Protein AF-A0AAW0PHN6-F1 (afdb_monomer_lite)

Sequence (484 aa):
MDIPCVGKEKLIVPTDFVKSKVQEKLVPPSHFASTVPSAGAQRATGGKMPATATPINWAKPSLTSLPTADHNHSSYWLAISQTQQEILELKKANQKLMMQPAENLNTNKVRDLSARPVEQSEEWASQWRLEAENYKAETERLKGQVQTLKETTIAHREEIRDKDIILDRQAHELELVREELRKTKAELGFVREELSQTRVQKESLTSQFDHINKKSSEEIQKLNKDLQISRDEAKDLSLKADLCRLQAEEAIKEQTEKLSKQLEEWQKNQETEVEKLTALHQVLQLKGRLTEVSAEKDSLKDHLSQMRQAFETQSATLHSLRNYIGQLAPRMERRTDLMKQLRLNSVNEILALQEDKIIKKNSTDSFVKNGSESVHVLQLWREKVFKLCVQLRTKDIELRGEKHELLSQITAVEQQLKQEQHRTGVLQHSLEDKTAALDLEQFEKETLKQDLAQTQKKNPNSSCRLKKTKNTSTAYQNLHKGSV

Foldseek 3Di:
DDDDDDDDDPPDDDPPDDDDPDPDPDDDDPDDDDDDDDDDDDDDDDDDDDDDDDDDDDDDPPPPDDPPPCPPPVVVVVVVVVVVVVVVVVVVVVVVVVPDDPDDDDDDDPDDDDDDDDPVVVVVVVVVVVVVVVVVVVVVVVVVVVVVVVVVVVVVVVVVVVVVVVVVVVVVVVVVVVVVVVVVVVVVVVVVVVVVVVVVVVVVVVVVVVVVVVVVVVVVVVVVVVVVVVVVVVVVVVVVVVVVVVVVVVVVVVVVVVVVVVVVVVVVVVVVVVVVVVVVVVVVVVVVVVVVVVVVVVVVVVVVVVVVVVVVVVVVVVVVVVVVVVVVPDDDPDDDPPVVVVVVPVVVVVVVVVVVPVVPPDDDDDDDDPPVVVVVVVVVVVVVVVVVVVVVVVVVVVVVVVVVVVVVVVVVVVVVVVVVVVVVVVVVVVVVVVVVVVVVVVVVVVVVVVVVVVVVVVVVVVVVVVVVVVVVVVVVVVVVVPPD

Radius of gyration: 87.09 Å; chains: 1; bounding box: 165×93×268 Å

InterPro domains:
  IPR009800 Coiled-coil alpha-helical rod protein 1 [PF07111] (138-458)
  IPR009800 Coiled-coil alpha-helical rod protein 1 [PTHR46822] (339-473)

pLDDT: mean 76.4, std 23.15, range [29.62, 98.56]

Secondary structure (DSSP, 8-state):
-PPP--------------------------------------------------------------------HHHHHHHHHHHHHHHHHHHHHHHHHHTS-----------------SHHHHHHHHHHHHHHHHHHHHHHHHHHHHHHHHHHHHHHHHHHHHHHHHHHHHHHHHHHHHHHHHHHHHHHHHHHHHHHHHHHHHHHHHHHHHHHHHHHHHHHHHHHHHHHHHHHHHHHHHHHHHHHHHHHHHHHHHHHHHHHHHHHHHHHHHHHHHHHHHHHHHHHHHHHHHHHHHHHHHHHHHHHHHHHHHHHHHHHHHHHHHHHHHTSTTS--S--TTSSSSSSSSHHHHHHHHSSSSTTS---------HHHHHHHHHHHHHHHHHHHHHHHHHHHHHHHHHHHHHHHHHHHHHHHHHHHHHHHHHHHHHHHHHHHHHHHHHHHHHHHHHHHHHHHHTHHHHHHHHHHHHHHHHHHHHTTS--

Organism: NCBI:txid88201

Structure (mmCIF, N/CA/C/O backbone):
data_AF-A0AAW0PHN6-F1
#
_entry.id   AF-A0AAW0PHN6-F1
#
loop_
_atom_site.group_PDB
_atom_site.id
_atom_site.type_symbol
_atom_site.label_atom_id
_atom_site.label_alt_id
_atom_site.label_comp_id
_atom_site.label_asym_id
_atom_site.label_entity_id
_atom_site.label_seq_id
_atom_site.pdbx_PDB_ins_code
_atom_site.Cartn_x
_atom_site.Cartn_y
_atom_site.Cartn_z
_atom_site.occupancy
_atom_site.B_iso_or_equiv
_atom_site.auth_seq_id
_atom_site.auth_comp_id
_atom_site.auth_asym_id
_atom_site.auth_atom_id
_atom_site.pdbx_PDB_model_num
ATOM 1 N N . MET A 1 1 ? -43.378 1.064 9.150 1.00 43.50 1 MET A N 1
ATOM 2 C CA . MET A 1 1 ? -42.735 1.859 8.089 1.00 43.50 1 MET A CA 1
ATOM 3 C C . MET A 1 1 ? -41.557 1.060 7.595 1.00 43.50 1 MET A C 1
ATOM 5 O O . MET A 1 1 ? -40.735 0.636 8.399 1.00 43.50 1 MET A O 1
ATOM 9 N N . ASP A 1 2 ? -41.619 0.739 6.314 1.00 41.50 2 ASP A N 1
ATOM 10 C CA . ASP A 1 2 ? -41.001 -0.421 5.686 1.00 41.50 2 ASP A CA 1
ATOM 11 C C . ASP A 1 2 ? -39.501 -0.247 5.434 1.00 41.50 2 ASP A C 1
ATOM 13 O O . ASP A 1 2 ? -39.059 0.787 4.937 1.00 41.50 2 ASP A O 1
ATOM 17 N N . ILE A 1 3 ? -38.726 -1.290 5.740 1.00 53.47 3 ILE A N 1
ATOM 18 C CA . ILE A 1 3 ? -37.330 -1.430 5.315 1.00 53.47 3 ILE A CA 1
ATOM 19 C C . ILE A 1 3 ? -37.326 -2.413 4.135 1.00 53.47 3 ILE A C 1
ATOM 21 O O . ILE A 1 3 ? -37.768 -3.553 4.309 1.00 53.47 3 ILE A O 1
ATOM 25 N N . PRO A 1 4 ? -36.854 -2.024 2.938 1.00 59.53 4 PRO A N 1
ATOM 26 C CA . PRO A 1 4 ? -36.866 -2.912 1.789 1.00 59.53 4 PRO A CA 1
ATOM 27 C C . PRO A 1 4 ? -35.755 -3.964 1.903 1.00 59.53 4 PRO A C 1
ATOM 29 O O . PRO A 1 4 ? -34.574 -3.644 2.031 1.00 59.53 4 PRO A O 1
ATOM 32 N N . CYS A 1 5 ? -36.150 -5.237 1.822 1.00 50.62 5 CYS A N 1
ATOM 33 C CA . CYS A 1 5 ? -35.253 -6.370 1.610 1.00 50.62 5 CYS A CA 1
ATOM 34 C C . CYS A 1 5 ? -34.594 -6.261 0.229 1.00 50.62 5 CYS A C 1
ATOM 36 O O . CYS A 1 5 ? -35.244 -6.481 -0.792 1.00 50.62 5 CYS A O 1
ATOM 38 N N . VAL A 1 6 ? -33.296 -5.965 0.206 1.00 57.25 6 VAL A N 1
ATOM 39 C CA . VAL A 1 6 ? -32.461 -6.057 -0.996 1.00 57.25 6 VAL A CA 1
ATOM 40 C C . VAL A 1 6 ? -32.049 -7.515 -1.216 1.00 57.25 6 VAL A C 1
ATOM 42 O O . VAL A 1 6 ? -31.710 -8.242 -0.281 1.00 57.25 6 VAL A O 1
ATOM 45 N N . GLY A 1 7 ? -32.190 -7.943 -2.469 1.00 46.38 7 GLY A N 1
ATOM 46 C CA . GLY A 1 7 ? -32.249 -9.328 -2.909 1.00 46.38 7 GLY A CA 1
ATOM 47 C C . GLY A 1 7 ? -30.974 -10.149 -2.726 1.00 46.38 7 GLY A C 1
ATOM 48 O O . GLY A 1 7 ? -29.848 -9.669 -2.807 1.00 46.38 7 GLY A O 1
ATOM 49 N N . LYS A 1 8 ? -31.198 -11.448 -2.525 1.00 50.88 8 LYS A N 1
ATOM 50 C CA . LYS A 1 8 ? -30.185 -12.499 -2.592 1.00 50.88 8 LYS A CA 1
ATOM 51 C C . LYS A 1 8 ? -29.968 -12.869 -4.060 1.00 50.88 8 LYS A C 1
ATOM 53 O O . LYS A 1 8 ? -30.693 -13.708 -4.593 1.00 50.88 8 LYS A O 1
ATOM 58 N N . GLU A 1 9 ? -28.979 -12.264 -4.706 1.00 54.41 9 GLU A N 1
ATOM 59 C CA . GLU A 1 9 ? -28.458 -12.779 -5.971 1.00 54.41 9 GLU A CA 1
ATOM 60 C C . GLU A 1 9 ? -27.674 -14.068 -5.695 1.00 54.41 9 GLU A C 1
ATOM 62 O O . GLU A 1 9 ? -26.642 -14.081 -5.023 1.00 54.41 9 GLU A O 1
ATOM 67 N N . LYS A 1 10 ? -28.208 -15.192 -6.181 1.00 57.19 10 LYS A N 1
ATOM 68 C CA . LYS A 1 10 ? -27.488 -16.464 -6.246 1.00 57.19 10 LYS A CA 1
ATOM 69 C C . LYS A 1 10 ? -26.441 -16.356 -7.354 1.00 57.19 10 LYS A C 1
ATOM 71 O O . LYS A 1 10 ? -26.776 -16.471 -8.528 1.00 57.19 10 LYS A O 1
ATOM 76 N N . LEU A 1 11 ? -25.181 -16.180 -6.970 1.00 54.03 11 LEU A N 1
ATOM 77 C CA . LEU A 1 11 ? -24.034 -16.424 -7.842 1.00 54.03 11 LEU A CA 1
ATOM 78 C C . LEU A 1 11 ? -24.001 -17.913 -8.215 1.00 54.03 11 LEU A C 1
ATOM 80 O O . LEU A 1 11 ? -23.665 -18.772 -7.400 1.00 54.03 11 LEU A O 1
ATOM 84 N N . ILE A 1 12 ? -24.393 -18.214 -9.452 1.00 55.56 12 ILE A N 1
ATOM 85 C CA . ILE A 1 12 ? -24.173 -19.512 -10.087 1.00 55.56 12 ILE A CA 1
ATOM 86 C C . ILE A 1 12 ? -22.711 -19.527 -10.536 1.00 55.56 12 ILE A C 1
ATOM 88 O O . ILE A 1 12 ? -22.329 -18.796 -11.446 1.00 55.56 12 ILE A O 1
ATOM 92 N N . VAL A 1 13 ? -21.888 -20.334 -9.870 1.00 59.34 13 VAL A N 1
ATOM 93 C CA . VAL A 1 13 ? -20.502 -20.591 -10.277 1.00 59.34 13 VAL A CA 1
ATOM 94 C C . VAL A 1 13 ? -20.520 -21.624 -11.416 1.00 59.34 13 VAL A C 1
ATOM 96 O O . VAL A 1 13 ? -21.072 -22.710 -11.214 1.00 59.34 13 VAL A O 1
ATOM 99 N N . PRO A 1 14 ? -19.939 -21.341 -12.598 1.00 49.78 14 PRO A N 1
ATOM 100 C CA . PRO A 1 14 ? -19.821 -22.325 -13.673 1.00 49.78 14 PRO A CA 1
ATOM 101 C C . PRO A 1 14 ? -18.969 -23.518 -13.229 1.00 49.78 14 PRO A C 1
ATOM 103 O O . PRO A 1 14 ? -17.857 -23.353 -12.730 1.00 49.78 14 PRO A O 1
ATOM 106 N N . THR A 1 15 ? -19.493 -24.731 -13.399 1.00 51.34 15 THR A N 1
ATOM 107 C CA . THR A 1 15 ? -18.877 -25.988 -12.933 1.00 51.34 15 THR A CA 1
ATOM 108 C C . THR A 1 15 ? -17.927 -26.616 -13.972 1.00 51.34 15 THR A C 1
ATOM 110 O O . THR A 1 15 ? -17.605 -27.799 -13.887 1.00 51.34 15 THR A O 1
ATOM 113 N N . ASP A 1 16 ? -17.415 -25.839 -14.930 1.00 49.44 16 ASP A N 1
ATOM 114 C CA . ASP A 1 16 ? -16.724 -26.359 -16.125 1.00 49.44 16 ASP A CA 1
ATOM 115 C C . ASP A 1 16 ? -15.198 -26.513 -15.995 1.00 49.44 16 ASP A C 1
ATOM 117 O O . ASP A 1 16 ? -14.463 -26.404 -16.972 1.00 49.44 16 ASP A O 1
ATOM 121 N N . PHE A 1 17 ? -14.690 -26.843 -14.806 1.00 47.62 17 PHE A N 1
ATOM 122 C CA . PHE A 1 17 ? -13.287 -27.256 -14.651 1.00 47.62 17 PHE A CA 1
ATOM 123 C C . PHE A 1 17 ? -13.170 -28.537 -13.833 1.00 47.62 17 PHE A C 1
ATOM 125 O O . PHE A 1 17 ? -12.604 -28.577 -12.741 1.00 47.62 17 PHE A O 1
ATOM 132 N N . VAL A 1 18 ? -13.693 -29.627 -14.393 1.00 47.81 18 VAL A N 1
ATOM 133 C CA . VAL A 1 18 ? -13.414 -30.979 -13.910 1.00 47.81 18 VAL A CA 1
ATOM 134 C C . VAL A 1 18 ? -12.693 -31.773 -15.001 1.00 47.81 18 VAL A C 1
ATOM 136 O O . VAL A 1 18 ? -13.302 -32.298 -15.921 1.00 47.81 18 VAL A O 1
ATOM 139 N N . LYS A 1 19 ? -11.379 -31.922 -14.791 1.00 54.12 19 LYS A N 1
ATOM 140 C CA . LYS A 1 19 ? -10.536 -33.076 -15.160 1.00 54.12 19 LYS A CA 1
ATOM 141 C C . LYS A 1 19 ? -10.363 -33.394 -16.655 1.00 54.12 19 LYS A C 1
ATOM 143 O O . LYS A 1 19 ? -11.043 -34.258 -17.196 1.00 54.12 19 LYS A O 1
ATOM 148 N N . SER A 1 20 ? -9.249 -32.932 -17.221 1.00 41.16 20 SER A N 1
ATOM 149 C CA . SER A 1 20 ? -8.486 -33.712 -18.204 1.00 41.16 20 SER A CA 1
ATOM 150 C C . SER A 1 20 ? -7.159 -34.166 -17.581 1.00 41.16 20 SER A C 1
ATOM 152 O O . SER A 1 20 ? -6.149 -33.470 -17.567 1.00 41.16 20 SER A O 1
ATOM 154 N N . LYS A 1 21 ? -7.166 -35.384 -17.024 1.00 52.84 21 LYS A N 1
ATOM 155 C CA . LYS A 1 21 ? -5.941 -36.170 -16.838 1.00 52.84 21 LYS A CA 1
ATOM 156 C C . LYS A 1 21 ? -5.517 -36.646 -18.227 1.00 52.84 21 LYS A C 1
ATOM 158 O O . LYS A 1 21 ? -6.022 -37.659 -18.698 1.00 52.84 21 LYS A O 1
ATOM 163 N N . VAL A 1 22 ? -4.599 -35.930 -18.863 1.00 50.22 22 VAL A N 1
ATOM 164 C CA . VAL A 1 22 ? -3.838 -36.461 -19.996 1.00 50.22 22 VAL A CA 1
ATOM 165 C C . VAL A 1 22 ? -2.397 -36.604 -19.526 1.00 50.22 22 VAL A C 1
ATOM 167 O O . VAL A 1 22 ? -1.657 -35.634 -19.397 1.00 50.22 22 VAL A O 1
ATOM 170 N N . GLN A 1 23 ? -2.027 -37.841 -19.193 1.00 53.69 23 GLN A N 1
ATOM 171 C CA . GLN A 1 23 ? -0.633 -38.262 -19.199 1.00 53.69 23 GLN A CA 1
ATOM 172 C C . GLN A 1 23 ? -0.195 -38.295 -20.661 1.00 53.69 23 GLN A C 1
ATOM 174 O O . GLN A 1 23 ? -0.437 -39.285 -21.347 1.00 53.69 23 GLN A O 1
ATOM 179 N N . GLU A 1 24 ? 0.446 -37.229 -21.134 1.00 43.53 24 GLU A N 1
ATOM 180 C CA . GLU A 1 24 ? 1.210 -37.283 -22.374 1.00 43.53 24 GLU A CA 1
ATOM 181 C C . GLU A 1 24 ? 2.695 -37.150 -22.068 1.00 43.53 24 GLU A C 1
ATOM 183 O O . GLU A 1 24 ? 3.204 -36.177 -21.514 1.00 43.53 24 GLU A O 1
ATOM 188 N N . LYS A 1 25 ? 3.367 -38.245 -22.386 1.00 56.03 25 LYS A N 1
ATOM 189 C CA . LYS A 1 25 ? 4.780 -38.518 -22.230 1.00 56.03 25 LYS A CA 1
ATOM 190 C C . LYS A 1 25 ? 5.525 -37.718 -23.301 1.00 56.03 25 LYS A C 1
ATOM 192 O O . LYS A 1 25 ? 5.892 -38.263 -24.336 1.00 56.03 25 LYS A O 1
ATOM 197 N N . LEU A 1 26 ? 5.702 -36.420 -23.075 1.00 49.19 26 LEU A N 1
ATOM 198 C CA . LEU A 1 26 ? 6.482 -35.570 -23.969 1.00 49.19 26 LEU A CA 1
ATOM 199 C C . LEU A 1 26 ? 7.968 -35.700 -23.634 1.00 49.19 26 LEU A C 1
ATOM 201 O O . LEU A 1 26 ? 8.474 -35.196 -22.634 1.00 49.19 26 LEU A O 1
ATOM 205 N N . VAL A 1 27 ? 8.644 -36.451 -24.496 1.00 60.62 27 VAL A N 1
ATOM 206 C CA . VAL A 1 27 ? 10.098 -36.528 -24.609 1.00 60.62 27 VAL A CA 1
ATOM 207 C C . VAL A 1 27 ? 10.624 -35.143 -25.018 1.00 60.62 27 VAL A C 1
ATOM 209 O O . VAL A 1 27 ? 10.076 -34.555 -25.953 1.00 60.62 27 VAL A O 1
ATOM 212 N N . PRO A 1 28 ? 11.674 -34.601 -24.378 1.00 63.16 28 PRO A N 1
ATOM 213 C CA . PRO A 1 28 ? 12.269 -33.346 -24.822 1.00 63.16 28 PRO A CA 1
ATOM 214 C C . PRO A 1 28 ? 13.053 -33.553 -26.135 1.00 63.16 28 PRO A C 1
ATOM 216 O O . PRO A 1 28 ? 13.765 -34.556 -26.261 1.00 63.16 28 PRO A O 1
ATOM 219 N N . PRO A 1 29 ? 12.998 -32.616 -27.102 1.00 53.94 29 PRO A N 1
ATOM 220 C CA . PRO A 1 29 ? 13.864 -32.643 -28.275 1.00 53.94 29 PRO A CA 1
ATOM 221 C C . PRO A 1 29 ? 15.329 -32.416 -27.879 1.00 53.94 29 PRO A C 1
ATOM 223 O O . PRO A 1 29 ? 15.824 -31.299 -27.753 1.00 53.94 29 PRO A O 1
ATOM 226 N N . SER A 1 30 ? 16.037 -33.524 -27.693 1.00 56.91 30 SER A N 1
ATOM 227 C CA . SER A 1 30 ? 17.489 -33.614 -27.786 1.00 56.91 30 SER A CA 1
ATOM 228 C C . SER A 1 30 ? 17.888 -33.325 -29.233 1.00 56.91 30 SER A C 1
ATOM 230 O O . SER A 1 30 ? 17.781 -34.237 -30.035 1.00 56.91 30 SER A O 1
ATOM 232 N N . HIS A 1 31 ? 18.346 -32.113 -29.563 1.00 56.34 31 HIS A N 1
ATOM 233 C CA . HIS A 1 31 ? 19.285 -31.838 -30.667 1.00 56.34 31 HIS A CA 1
ATOM 234 C C . HIS A 1 31 ? 19.823 -30.403 -30.556 1.00 56.34 31 HIS A C 1
ATOM 236 O O . HIS A 1 31 ? 19.299 -29.513 -31.202 1.00 56.34 31 HIS A O 1
ATOM 242 N N . PHE A 1 32 ? 20.867 -30.180 -29.752 1.00 47.81 32 PHE A N 1
ATOM 243 C CA . PHE A 1 32 ? 21.929 -29.187 -30.007 1.00 47.81 32 PHE A CA 1
ATOM 244 C C . PHE A 1 32 ? 23.132 -29.523 -29.110 1.00 47.81 32 PHE A C 1
ATOM 246 O O . PHE A 1 32 ? 23.508 -28.796 -28.196 1.00 47.81 32 PHE A O 1
ATOM 253 N N . ALA A 1 33 ? 23.737 -30.685 -29.363 1.00 38.47 33 ALA A N 1
ATOM 254 C CA . ALA A 1 33 ? 25.095 -30.957 -28.921 1.00 38.47 33 ALA A CA 1
ATOM 255 C C . ALA A 1 33 ? 26.049 -30.359 -29.964 1.00 38.47 33 ALA A C 1
ATOM 257 O O . ALA A 1 33 ? 26.234 -30.935 -31.033 1.00 38.47 33 ALA A O 1
ATOM 258 N N . SER A 1 34 ? 26.641 -29.200 -29.665 1.00 37.44 34 SER A N 1
ATOM 259 C CA . SER A 1 34 ? 27.870 -28.760 -30.328 1.00 37.44 34 SER A CA 1
ATOM 260 C C . SER A 1 34 ? 29.041 -29.035 -29.393 1.00 37.44 34 SER A C 1
ATOM 262 O O . SER A 1 34 ? 29.392 -28.234 -28.533 1.00 37.44 34 SER A O 1
ATOM 264 N N . THR A 1 35 ? 29.637 -30.205 -29.593 1.00 43.41 35 THR A N 1
ATOM 265 C CA . THR A 1 35 ? 31.077 -30.468 -29.474 1.00 43.41 35 THR A CA 1
ATOM 266 C C . THR A 1 35 ? 31.918 -29.259 -29.886 1.00 43.41 35 THR A C 1
ATOM 268 O O . THR A 1 35 ? 31.698 -28.774 -30.989 1.00 43.41 35 THR A O 1
ATOM 271 N N . VAL A 1 36 ? 32.855 -28.793 -29.042 1.00 39.31 36 VAL A N 1
ATOM 272 C CA . VAL A 1 36 ? 34.338 -28.837 -29.206 1.00 39.31 36 VAL A CA 1
ATOM 273 C C . VAL A 1 36 ? 34.998 -28.504 -27.832 1.00 39.31 36 VAL A C 1
ATOM 275 O O . VAL A 1 36 ? 34.275 -28.126 -26.911 1.00 39.31 36 VAL A O 1
ATOM 278 N N . PRO A 1 37 ? 36.305 -28.740 -27.582 1.00 49.22 37 PRO A N 1
ATOM 279 C CA . PRO A 1 37 ? 36.749 -29.632 -26.523 1.00 49.22 37 PRO A CA 1
ATOM 280 C C . PRO A 1 37 ? 37.358 -28.916 -25.309 1.00 49.22 37 PRO A C 1
ATOM 282 O O . PRO A 1 37 ? 37.956 -27.845 -25.389 1.00 49.22 37 PRO A O 1
ATOM 285 N N . SER A 1 38 ? 37.270 -29.612 -24.181 1.00 50.56 38 SER A N 1
ATOM 286 C CA . SER A 1 38 ? 38.080 -29.378 -22.993 1.00 50.56 38 SER A CA 1
ATOM 287 C C . SER A 1 38 ? 39.508 -29.887 -23.221 1.00 50.56 38 SER A C 1
ATOM 289 O O . SER A 1 38 ? 39.706 -31.056 -23.546 1.00 50.56 38 SER A O 1
ATOM 291 N N . ALA A 1 39 ? 40.493 -29.014 -23.013 1.00 38.56 39 ALA A N 1
ATOM 292 C CA . ALA A 1 39 ? 41.879 -29.359 -22.705 1.00 38.56 39 ALA A CA 1
ATOM 293 C C . ALA A 1 39 ? 42.356 -28.358 -21.637 1.00 38.56 39 ALA A C 1
ATOM 295 O O . ALA A 1 39 ? 42.372 -27.156 -21.878 1.00 38.56 39 ALA A O 1
ATOM 296 N N . GLY A 1 40 ? 42.499 -28.810 -20.388 1.00 34.16 40 GLY A N 1
ATOM 297 C CA . GLY A 1 40 ? 43.805 -28.943 -19.725 1.00 34.16 40 GLY A CA 1
ATOM 298 C C . GLY A 1 40 ? 44.318 -27.602 -19.174 1.00 34.16 40 GLY A C 1
ATOM 299 O O . GLY A 1 40 ? 44.824 -26.789 -19.926 1.00 34.16 40 GLY A O 1
ATOM 300 N N . ALA A 1 41 ? 44.039 -27.248 -17.917 1.00 39.84 41 ALA A N 1
ATOM 301 C CA . ALA A 1 41 ? 44.806 -27.599 -16.710 1.00 39.84 41 ALA A CA 1
ATOM 302 C C . ALA A 1 41 ? 45.988 -26.650 -16.391 1.00 39.84 41 ALA A C 1
ATOM 304 O O . ALA A 1 41 ? 46.756 -26.279 -17.267 1.00 39.84 41 ALA A O 1
ATOM 305 N N . GLN A 1 42 ? 46.156 -26.411 -15.077 1.00 36.53 42 GLN A N 1
ATOM 306 C CA . GLN A 1 42 ? 47.286 -25.796 -14.339 1.00 36.53 42 GLN A CA 1
ATOM 307 C C . GLN A 1 42 ? 47.233 -24.258 -14.201 1.00 36.53 42 GLN A C 1
ATOM 309 O O . GLN A 1 42 ? 47.203 -23.534 -15.182 1.00 36.53 42 GLN A O 1
ATOM 314 N N . ARG A 1 43 ? 46.966 -23.683 -13.016 1.00 38.44 43 ARG A N 1
ATOM 315 C CA . ARG A 1 43 ? 47.691 -23.648 -11.719 1.00 38.44 43 ARG A CA 1
ATOM 316 C C . ARG A 1 43 ? 48.965 -22.786 -11.777 1.00 38.44 43 ARG A C 1
ATOM 318 O O . ARG A 1 43 ? 49.847 -23.048 -12.576 1.00 38.44 43 ARG A O 1
ATOM 325 N N . ALA A 1 44 ? 49.057 -21.902 -10.777 1.00 34.34 44 ALA A N 1
ATOM 326 C CA . ALA A 1 44 ? 50.274 -21.394 -10.133 1.00 34.34 44 ALA A CA 1
ATOM 327 C C . ALA A 1 44 ? 50.826 -20.021 -10.594 1.00 34.34 44 ALA A C 1
ATOM 329 O O . ALA A 1 44 ? 51.309 -19.840 -11.701 1.00 34.34 44 ALA A O 1
ATOM 330 N N . THR A 1 45 ? 50.750 -19.075 -9.647 1.00 35.41 45 THR A N 1
ATOM 331 C CA . THR A 1 45 ? 51.846 -18.231 -9.126 1.00 35.41 45 THR A CA 1
ATOM 332 C C . THR A 1 45 ? 52.862 -17.601 -10.082 1.00 35.41 45 THR A C 1
ATOM 334 O O . THR A 1 45 ? 53.658 -18.295 -10.693 1.00 35.41 45 THR A O 1
ATOM 337 N N . GLY A 1 46 ? 52.957 -16.269 -9.978 1.00 35.03 46 GLY A N 1
ATOM 338 C CA . GLY A 1 46 ? 54.196 -15.544 -9.658 1.00 35.03 46 GLY A CA 1
ATOM 339 C C . GLY A 1 46 ? 55.387 -15.703 -10.604 1.00 35.03 46 GLY A C 1
ATOM 340 O O . GLY A 1 46 ? 56.048 -16.731 -10.616 1.00 35.03 46 GLY A O 1
ATOM 341 N N . GLY A 1 47 ? 55.773 -14.622 -11.283 1.00 29.62 47 GLY A N 1
ATOM 342 C CA . GLY A 1 47 ? 57.015 -14.631 -12.054 1.00 29.62 47 GLY A CA 1
ATOM 343 C C . GLY A 1 47 ? 57.355 -13.302 -12.704 1.00 29.62 47 GLY A C 1
ATOM 344 O O . GLY A 1 47 ? 56.823 -12.950 -13.744 1.00 29.62 47 GLY A O 1
ATOM 345 N N . LYS A 1 48 ? 58.261 -12.583 -12.049 1.00 32.75 48 LYS A N 1
ATOM 346 C CA . LYS A 1 48 ? 58.994 -11.389 -12.483 1.00 32.75 48 LYS A CA 1
ATOM 347 C C . LYS A 1 48 ? 59.758 -11.572 -13.815 1.00 32.75 48 LYS A C 1
ATOM 349 O O . LYS A 1 48 ? 60.472 -12.557 -13.943 1.00 32.75 48 LYS A O 1
ATOM 354 N N . MET A 1 49 ? 59.799 -10.470 -14.587 1.00 40.19 49 MET A N 1
ATOM 355 C CA . MET A 1 49 ? 60.947 -9.904 -15.349 1.00 40.19 49 MET A CA 1
ATOM 356 C C . MET A 1 49 ? 61.417 -10.630 -16.642 1.00 40.19 49 MET A C 1
ATOM 358 O O . MET A 1 49 ? 61.155 -11.818 -16.772 1.00 40.19 49 MET A O 1
ATOM 362 N N . PRO A 1 50 ? 62.130 -9.962 -17.593 1.00 45.25 50 PRO A N 1
ATOM 363 C CA . PRO A 1 50 ? 62.824 -8.678 -17.460 1.00 45.25 50 PRO A CA 1
ATOM 364 C C . PRO A 1 50 ? 62.557 -7.607 -18.530 1.00 45.25 50 PRO A C 1
ATOM 366 O O . PRO A 1 50 ? 62.115 -7.838 -19.651 1.00 45.25 50 PRO A O 1
ATOM 369 N N . ALA A 1 51 ? 62.918 -6.399 -18.110 1.00 44.78 51 ALA A N 1
ATOM 370 C CA . ALA A 1 51 ? 63.163 -5.221 -18.911 1.00 44.78 51 ALA A CA 1
ATOM 371 C C . ALA A 1 51 ? 64.210 -5.453 -20.010 1.00 44.78 51 ALA A C 1
ATOM 373 O O . ALA A 1 51 ? 65.274 -6.015 -19.755 1.00 44.78 51 ALA A O 1
ATOM 374 N N . THR A 1 52 ? 63.954 -4.898 -21.194 1.00 38.44 52 THR A N 1
ATOM 375 C CA . THR A 1 52 ? 64.948 -4.149 -21.981 1.00 38.44 52 THR A CA 1
ATOM 376 C C . THR A 1 52 ? 64.228 -3.381 -23.088 1.00 38.44 52 THR A C 1
ATOM 378 O O . THR A 1 52 ? 63.942 -3.917 -24.150 1.00 38.44 52 THR A O 1
ATOM 381 N N . ALA A 1 53 ? 63.917 -2.110 -22.833 1.00 33.62 53 ALA A N 1
ATOM 382 C CA . ALA A 1 53 ? 63.829 -1.095 -23.876 1.00 33.62 53 ALA A CA 1
ATOM 383 C C . ALA A 1 53 ? 64.038 0.286 -23.239 1.00 33.62 53 ALA A C 1
ATOM 385 O O . ALA A 1 53 ? 63.353 0.692 -22.305 1.00 33.62 53 ALA A O 1
ATOM 386 N N . THR A 1 54 ? 65.076 0.925 -23.741 1.00 40.84 54 THR A N 1
ATOM 387 C CA . THR A 1 54 ? 65.745 2.177 -23.402 1.00 40.84 54 THR A CA 1
ATOM 388 C C . THR A 1 54 ? 64.803 3.374 -23.181 1.00 40.84 54 THR A C 1
ATOM 390 O O . THR A 1 54 ? 63.808 3.505 -23.895 1.00 40.84 54 THR A O 1
ATOM 393 N N . PRO A 1 55 ? 65.129 4.307 -22.265 1.00 44.00 55 PRO A N 1
ATOM 394 C CA . PRO A 1 55 ? 64.414 5.569 -22.137 1.00 44.00 55 PRO A CA 1
ATOM 395 C C . PRO A 1 55 ? 64.864 6.505 -23.262 1.00 44.00 55 PRO A C 1
ATOM 397 O O . PRO A 1 55 ? 66.005 6.964 -23.272 1.00 44.00 55 PRO A O 1
ATOM 400 N N . ILE A 1 56 ? 63.986 6.793 -24.222 1.00 35.69 56 ILE A N 1
ATOM 401 C CA . ILE A 1 56 ? 64.244 7.856 -25.197 1.00 35.69 56 ILE A CA 1
ATOM 402 C C . ILE A 1 56 ? 63.446 9.085 -24.788 1.00 35.69 56 ILE A C 1
ATOM 404 O O . ILE A 1 56 ? 62.220 9.134 -24.838 1.00 35.69 56 ILE A O 1
ATOM 408 N N . ASN A 1 57 ? 64.246 10.035 -24.316 1.00 33.22 57 ASN A N 1
ATOM 409 C CA . ASN A 1 57 ? 63.979 11.422 -24.013 1.00 33.22 57 ASN A CA 1
ATOM 410 C C . ASN A 1 57 ? 62.815 12.054 -24.774 1.00 33.22 57 ASN A C 1
ATOM 412 O O . ASN A 1 57 ? 62.696 11.970 -25.995 1.00 33.22 57 ASN A O 1
ATOM 416 N N . TRP A 1 58 ? 62.076 12.846 -24.006 1.00 45.16 58 TRP A N 1
ATOM 417 C CA . TRP A 1 58 ? 61.294 13.979 -24.460 1.00 45.16 58 TRP A CA 1
ATOM 418 C C . TRP A 1 58 ? 62.208 14.977 -25.182 1.00 45.16 58 TRP A C 1
ATOM 420 O O . TRP A 1 58 ? 62.704 15.937 -24.596 1.00 45.16 58 TRP A O 1
ATOM 430 N N . ALA A 1 59 ? 62.441 14.746 -26.468 1.00 34.62 59 ALA A N 1
ATOM 431 C CA . ALA A 1 59 ? 62.902 15.762 -27.393 1.00 34.62 59 ALA A CA 1
ATOM 432 C C . ALA A 1 59 ? 61.736 16.097 -28.324 1.00 34.62 59 ALA A C 1
ATOM 434 O O . ALA A 1 59 ? 61.150 15.229 -28.967 1.00 34.62 59 ALA A O 1
ATOM 435 N N . LYS A 1 60 ? 61.387 17.383 -28.324 1.00 41.06 60 LYS A N 1
ATOM 436 C CA . LYS A 1 60 ? 60.438 18.050 -29.216 1.00 41.06 60 LYS A CA 1
ATOM 437 C C . LYS A 1 60 ? 60.493 17.450 -30.632 1.00 41.06 60 LYS A C 1
ATOM 439 O O . LYS A 1 60 ? 61.586 17.414 -31.200 1.00 41.06 60 LYS A O 1
ATOM 444 N N . PRO A 1 61 ? 59.360 17.083 -31.255 1.00 40.25 61 PRO A N 1
ATOM 445 C CA . PRO A 1 61 ? 59.309 17.014 -32.701 1.00 40.25 61 PRO A CA 1
ATOM 446 C C . PRO A 1 61 ? 59.482 18.444 -33.202 1.00 40.25 61 PRO A C 1
ATOM 448 O O . PRO A 1 61 ? 58.612 19.302 -33.039 1.00 40.25 61 PRO A O 1
ATOM 451 N N . SER A 1 62 ? 60.665 18.703 -33.740 1.00 35.53 62 SER A N 1
ATOM 452 C CA . SER A 1 62 ? 60.942 19.808 -34.635 1.00 35.53 62 SER A CA 1
ATOM 453 C C . SER A 1 62 ? 59.788 19.968 -35.622 1.00 35.53 62 SER A C 1
ATOM 455 O O . SER A 1 62 ? 59.319 18.985 -36.200 1.00 35.53 62 SER A O 1
ATOM 457 N N . LEU A 1 63 ? 59.355 21.217 -35.803 1.00 45.91 63 LEU A N 1
ATOM 458 C CA . LEU A 1 63 ? 58.571 21.687 -36.939 1.00 45.91 63 LEU A CA 1
ATOM 459 C C . LEU A 1 63 ? 59.046 20.984 -38.216 1.00 45.91 63 LEU A C 1
ATOM 461 O O . LEU A 1 63 ? 60.059 21.362 -38.794 1.00 45.91 63 LEU A O 1
ATOM 465 N N . THR A 1 64 ? 58.324 19.951 -38.643 1.00 35.66 64 THR A N 1
ATOM 466 C CA . THR A 1 64 ? 58.430 19.456 -40.011 1.00 35.66 64 THR A CA 1
ATOM 467 C C . THR A 1 64 ? 57.256 20.084 -40.724 1.00 35.66 64 THR A C 1
ATOM 469 O O . THR A 1 64 ? 56.113 19.643 -40.624 1.00 35.66 64 THR A O 1
ATOM 472 N N . SER A 1 65 ? 57.577 21.244 -41.282 1.00 39.16 65 SER A N 1
ATOM 473 C CA . SER A 1 65 ? 56.844 21.983 -42.291 1.00 39.16 65 SER A CA 1
ATOM 474 C C . SER A 1 65 ? 55.874 21.112 -43.086 1.00 39.16 65 SER A C 1
ATOM 476 O O . SER A 1 65 ? 56.274 20.122 -43.705 1.00 39.16 65 SER A O 1
ATOM 478 N N . LEU A 1 66 ? 54.617 21.560 -43.127 1.00 38.59 66 LEU A N 1
ATOM 479 C CA . LEU A 1 66 ? 53.760 21.395 -44.296 1.00 38.59 66 LEU A CA 1
ATOM 480 C C . LEU A 1 66 ? 54.621 21.498 -45.571 1.00 38.59 66 LEU A C 1
ATOM 482 O O . LEU A 1 66 ? 55.404 22.447 -45.675 1.00 38.59 66 LEU A O 1
ATOM 486 N N . PRO A 1 67 ? 54.434 20.641 -46.586 1.00 43.12 67 PRO A N 1
ATOM 487 C CA . PRO A 1 67 ? 54.685 21.079 -47.942 1.00 43.12 67 PRO A CA 1
ATOM 488 C C . PRO A 1 67 ? 53.572 22.076 -48.266 1.00 43.12 67 PRO A C 1
ATOM 490 O O . PRO A 1 67 ? 52.532 21.736 -48.827 1.00 43.12 67 PRO A O 1
ATOM 493 N N . THR A 1 68 ? 53.759 23.318 -47.822 1.00 41.88 68 THR A N 1
ATOM 494 C CA . THR A 1 68 ? 53.078 24.458 -48.410 1.00 41.88 68 THR A CA 1
ATOM 495 C C . THR A 1 68 ? 53.405 24.382 -49.889 1.00 41.88 68 THR A C 1
ATOM 497 O O . THR A 1 68 ? 54.575 24.351 -50.278 1.00 41.88 68 THR A O 1
ATOM 500 N N . ALA A 1 69 ? 52.368 24.274 -50.707 1.00 45.16 69 ALA A N 1
ATOM 501 C CA . ALA A 1 69 ? 52.445 24.318 -52.154 1.00 45.16 69 ALA A CA 1
ATOM 502 C C . ALA A 1 69 ? 52.806 25.736 -52.640 1.00 45.16 69 ALA A C 1
ATOM 504 O O . ALA A 1 69 ? 52.165 26.271 -53.531 1.00 45.16 69 ALA A O 1
ATOM 505 N N . ASP A 1 70 ? 53.863 26.318 -52.077 1.00 41.81 70 ASP A N 1
ATOM 506 C CA . ASP A 1 70 ? 54.577 27.460 -52.627 1.00 41.81 70 ASP A CA 1
ATOM 507 C C . ASP A 1 70 ? 55.747 26.899 -53.438 1.00 41.81 70 ASP A C 1
ATOM 509 O O . ASP A 1 70 ? 56.926 27.060 -53.119 1.00 41.81 70 ASP A O 1
ATOM 513 N N . HIS A 1 71 ? 55.416 26.170 -54.506 1.00 50.53 71 HIS A N 1
ATOM 514 C CA . HIS A 1 71 ? 56.369 25.979 -55.589 1.00 50.53 71 HIS A CA 1
ATOM 515 C C . HIS A 1 71 ? 56.592 27.344 -56.230 1.00 50.53 71 HIS A C 1
ATOM 517 O O . HIS A 1 71 ? 55.805 27.799 -57.054 1.00 50.53 71 HIS A O 1
ATOM 523 N N . ASN A 1 72 ? 57.657 27.995 -55.762 1.00 58.41 72 ASN A N 1
ATOM 524 C CA . ASN A 1 72 ? 58.335 29.159 -56.312 1.00 58.41 72 ASN A CA 1
ATOM 525 C C . ASN A 1 72 ? 57.911 29.488 -57.752 1.00 58.41 72 ASN A C 1
ATOM 527 O O . ASN A 1 72 ? 58.562 29.090 -58.721 1.00 58.41 72 ASN A O 1
ATOM 531 N N . HIS A 1 73 ? 56.890 30.339 -57.881 1.00 55.53 73 HIS A N 1
ATOM 532 C CA . HIS A 1 73 ? 56.582 31.046 -59.125 1.00 55.53 73 HIS A CA 1
ATOM 533 C C . HIS A 1 73 ? 57.836 31.775 -59.657 1.00 55.53 73 HIS A C 1
ATOM 535 O O . HIS A 1 73 ? 58.007 31.932 -60.863 1.00 55.53 73 HIS A O 1
ATOM 541 N N . SER A 1 74 ? 58.760 32.135 -58.754 1.00 58.78 74 SER A N 1
ATOM 542 C CA . SER A 1 74 ? 60.077 32.714 -59.042 1.00 58.78 74 SER A CA 1
ATOM 543 C C . SER A 1 74 ? 61.006 31.791 -59.855 1.00 58.78 74 SER A C 1
ATOM 545 O O . SER A 1 74 ? 61.731 32.269 -60.722 1.00 58.78 74 SER A O 1
ATOM 547 N N . SER A 1 75 ? 60.947 30.464 -59.668 1.00 57.75 75 SER A N 1
ATOM 548 C CA . SER A 1 75 ? 61.804 29.517 -60.408 1.00 57.75 75 SER A CA 1
ATOM 549 C C . SER A 1 75 ? 61.319 29.284 -61.842 1.00 57.75 75 SER A C 1
ATOM 551 O O . SER A 1 75 ? 62.133 29.055 -62.733 1.00 57.75 75 SER A O 1
ATOM 553 N N . TYR A 1 76 ? 60.005 29.370 -62.078 1.00 71.00 76 TYR A N 1
ATOM 554 C CA . TYR A 1 76 ? 59.425 29.224 -63.416 1.00 71.00 76 TYR A CA 1
ATOM 555 C C . TYR A 1 76 ? 59.703 30.464 -64.279 1.00 71.00 76 TYR A C 1
ATOM 557 O O . TYR A 1 76 ? 60.094 30.345 -65.439 1.00 71.00 76 TYR A O 1
ATOM 565 N N . TRP A 1 77 ? 59.599 31.661 -63.690 1.00 77.88 77 TRP A N 1
ATOM 566 C CA . TRP A 1 77 ? 59.953 32.910 -64.370 1.00 77.88 77 TRP A CA 1
ATOM 567 C C . TRP A 1 77 ? 61.456 33.029 -64.655 1.00 77.88 77 TRP A C 1
ATOM 569 O O . TRP A 1 77 ? 61.824 33.556 -65.707 1.00 77.88 77 TRP A O 1
ATOM 579 N N . LEU A 1 78 ? 62.325 32.482 -63.793 1.00 82.81 78 LEU A N 1
ATOM 580 C CA . LEU A 1 78 ? 63.764 32.407 -64.069 1.00 82.81 78 LEU A CA 1
ATOM 581 C C . LEU A 1 78 ? 64.068 31.494 -65.267 1.00 82.81 78 LEU A C 1
ATOM 583 O O . LEU A 1 78 ? 64.815 31.895 -66.154 1.00 82.81 78 LEU A O 1
ATOM 587 N N . ALA A 1 79 ? 63.445 30.310 -65.336 1.00 80.69 79 ALA A N 1
ATOM 588 C CA . ALA A 1 79 ? 63.632 29.367 -66.443 1.00 80.69 79 ALA A CA 1
ATOM 589 C C . ALA A 1 79 ? 63.128 29.929 -67.785 1.00 80.69 79 ALA A C 1
ATOM 591 O O . ALA A 1 79 ? 63.789 29.773 -68.814 1.00 80.69 79 ALA A O 1
ATOM 592 N N . ILE A 1 80 ? 61.995 30.643 -67.775 1.00 79.94 80 ILE A N 1
ATOM 593 C CA . ILE A 1 80 ? 61.467 31.334 -68.963 1.00 79.94 80 ILE A CA 1
ATOM 594 C C . ILE A 1 80 ? 62.389 32.489 -69.388 1.00 79.94 80 ILE A C 1
ATOM 596 O O . ILE A 1 80 ? 62.670 32.655 -70.573 1.00 79.94 80 ILE A O 1
ATOM 600 N N . SER A 1 81 ? 62.914 33.268 -68.439 1.00 85.56 81 SER A N 1
ATOM 601 C CA . SER A 1 81 ? 63.834 34.375 -68.749 1.00 85.56 81 SER A CA 1
ATOM 602 C C . SER A 1 81 ? 65.171 33.862 -69.295 1.00 85.56 81 SER A C 1
ATOM 604 O O . SER A 1 81 ? 65.728 34.430 -70.232 1.00 85.56 81 SER A O 1
ATOM 606 N N . GLN A 1 82 ? 65.666 32.746 -68.757 1.00 88.69 82 GLN A N 1
ATOM 607 C CA . GLN A 1 82 ? 66.908 32.115 -69.193 1.00 88.69 82 GLN A CA 1
ATOM 608 C C . GLN A 1 82 ? 66.790 31.525 -70.606 1.00 88.69 82 GLN A C 1
ATOM 610 O O . GLN A 1 82 ? 67.673 31.741 -71.432 1.00 88.69 82 GLN A O 1
ATOM 615 N N . THR A 1 83 ? 65.666 30.879 -70.928 1.00 84.69 83 THR A N 1
ATOM 616 C CA . THR A 1 83 ? 65.399 30.386 -72.293 1.00 84.69 83 THR A CA 1
ATOM 617 C C . THR A 1 83 ? 65.199 31.523 -73.296 1.00 84.69 83 THR A C 1
ATOM 619 O O . THR A 1 83 ? 65.672 31.436 -74.429 1.00 84.69 83 THR A O 1
ATOM 622 N N . GLN A 1 84 ? 64.573 32.635 -72.899 1.00 89.88 84 GLN A N 1
ATOM 623 C CA . GLN A 1 84 ? 64.490 33.823 -73.758 1.00 89.88 84 GLN A CA 1
ATOM 624 C C . GLN A 1 84 ? 65.865 34.453 -74.036 1.00 89.88 84 GLN A C 1
ATOM 626 O O . GLN A 1 84 ? 66.124 34.865 -75.171 1.00 89.88 84 GLN A O 1
ATOM 631 N N . GLN A 1 85 ? 66.758 34.490 -73.041 1.00 91.81 85 GLN A N 1
ATOM 632 C CA . GLN A 1 85 ? 68.130 34.977 -73.205 1.00 91.81 85 GLN A CA 1
ATOM 633 C C . GLN A 1 85 ? 68.930 34.097 -74.179 1.00 91.81 85 GLN A C 1
ATOM 635 O O . GLN A 1 85 ? 69.592 34.615 -75.079 1.00 91.81 85 GLN A O 1
ATOM 640 N N . GLU A 1 86 ? 68.814 32.774 -74.057 1.00 90.31 86 GLU A N 1
ATOM 641 C CA . GLU A 1 86 ? 69.493 31.806 -74.925 1.00 90.31 86 GLU A CA 1
ATOM 642 C C . GLU A 1 86 ? 69.027 31.916 -76.388 1.00 90.31 86 GLU A C 1
ATOM 644 O O . GLU A 1 86 ? 69.843 31.936 -77.311 1.00 90.31 86 GLU A O 1
ATOM 649 N N . ILE A 1 87 ? 67.723 32.113 -76.626 1.00 89.69 87 ILE A N 1
ATOM 650 C CA . ILE A 1 87 ? 67.182 32.357 -77.976 1.00 89.69 87 ILE A CA 1
ATOM 651 C C . ILE A 1 87 ? 67.748 33.651 -78.584 1.00 89.69 87 ILE A C 1
ATOM 653 O O . ILE A 1 87 ? 68.023 33.708 -79.787 1.00 89.69 87 ILE A O 1
ATOM 657 N N . LEU A 1 88 ? 67.930 34.701 -77.780 1.00 93.69 88 LEU A N 1
ATOM 658 C CA . LEU A 1 88 ? 68.525 35.962 -78.232 1.00 93.69 88 LEU A CA 1
ATOM 659 C C . LEU A 1 88 ? 70.011 35.811 -78.580 1.00 93.69 88 LEU A C 1
ATOM 661 O O . LEU A 1 88 ? 70.459 36.368 -79.588 1.00 93.69 88 LEU A O 1
ATOM 665 N N . GLU A 1 89 ? 70.768 35.045 -77.795 1.00 90.81 89 GLU A N 1
ATOM 666 C CA . GLU A 1 89 ? 72.168 34.731 -78.098 1.00 90.81 89 GLU A CA 1
ATOM 667 C C . GLU A 1 89 ? 72.305 33.871 -79.354 1.00 90.81 89 GLU A C 1
ATOM 669 O O . GLU A 1 89 ? 73.112 34.199 -80.226 1.00 90.81 89 GLU A O 1
ATOM 674 N N . LEU A 1 90 ? 71.458 32.852 -79.524 1.00 89.81 90 LEU A N 1
ATOM 675 C CA . LEU A 1 90 ? 71.423 32.030 -80.736 1.00 89.81 90 LEU A CA 1
ATOM 676 C C . LEU A 1 90 ? 71.060 32.852 -81.978 1.00 89.81 90 LEU A C 1
ATOM 678 O O . LEU A 1 90 ? 71.659 32.667 -83.038 1.00 89.81 90 LEU A O 1
ATOM 682 N N . LYS A 1 91 ? 70.139 33.819 -81.866 1.00 87.94 91 LYS A N 1
ATOM 683 C CA . LYS A 1 91 ? 69.841 34.753 -82.965 1.00 87.94 91 LYS A CA 1
ATOM 684 C C . LYS A 1 91 ? 71.038 35.637 -83.314 1.00 87.94 91 LYS A C 1
ATOM 686 O O . LYS A 1 91 ? 71.325 35.804 -84.498 1.00 87.94 91 LYS A O 1
ATOM 691 N N . LYS A 1 92 ? 71.767 36.157 -82.321 1.00 88.62 92 LYS A N 1
ATOM 692 C CA . LYS A 1 92 ? 73.009 36.915 -82.559 1.00 88.62 92 LYS A CA 1
ATOM 693 C C . LYS A 1 92 ? 74.103 36.042 -83.178 1.00 88.62 92 LYS A C 1
ATOM 695 O O . LYS A 1 92 ? 74.796 36.504 -84.080 1.00 88.62 92 LYS A O 1
ATOM 700 N N . ALA A 1 93 ? 74.241 34.790 -82.744 1.00 84.81 93 ALA A N 1
ATOM 701 C CA . ALA A 1 93 ? 75.198 33.839 -83.304 1.00 84.81 93 ALA A CA 1
ATOM 702 C C . ALA A 1 93 ? 74.866 33.479 -84.763 1.00 84.81 93 ALA A C 1
ATOM 704 O O . ALA A 1 93 ? 75.752 33.519 -85.613 1.00 84.81 93 ALA A O 1
ATOM 705 N N . ASN A 1 94 ? 73.592 33.236 -85.088 1.00 83.50 94 ASN A N 1
ATOM 706 C CA . ASN A 1 94 ? 73.151 33.004 -86.468 1.00 83.50 94 ASN A CA 1
ATOM 707 C C . ASN A 1 94 ? 73.310 34.245 -87.352 1.00 83.50 94 ASN A C 1
ATOM 709 O O . ASN A 1 94 ? 73.731 34.133 -88.500 1.00 83.50 94 ASN A O 1
ATOM 713 N N . GLN A 1 95 ? 73.041 35.441 -86.824 1.00 84.75 95 GLN A N 1
ATOM 714 C CA . GLN A 1 95 ? 73.306 36.688 -87.542 1.00 84.75 95 GLN A CA 1
ATOM 715 C C . GLN A 1 95 ? 74.811 36.892 -87.782 1.00 84.75 95 GLN A C 1
ATOM 717 O O . GLN A 1 95 ? 75.204 37.378 -88.840 1.00 84.75 95 GLN A O 1
ATOM 722 N N . LYS A 1 96 ? 75.662 36.466 -86.839 1.00 82.81 96 LYS A N 1
ATOM 723 C CA . LYS A 1 96 ? 77.124 36.474 -86.984 1.00 82.81 96 LYS A CA 1
ATOM 724 C C . LYS A 1 96 ? 77.608 35.455 -88.021 1.00 82.81 96 LYS A C 1
ATOM 726 O O . LYS A 1 96 ? 78.504 35.790 -88.785 1.00 82.81 96 LYS A O 1
ATOM 731 N N . LEU A 1 97 ? 76.998 34.270 -88.092 1.00 74.50 97 LEU A N 1
ATOM 732 C CA . LEU A 1 97 ? 77.265 33.271 -89.135 1.00 74.50 97 LEU A CA 1
ATOM 733 C C . LEU A 1 97 ? 76.818 33.748 -90.523 1.00 74.50 97 LEU A C 1
ATOM 735 O O . LEU A 1 97 ? 77.555 33.559 -91.481 1.00 74.50 97 LEU A O 1
ATOM 739 N N . MET A 1 98 ? 75.677 34.438 -90.638 1.00 69.62 98 MET A N 1
ATOM 740 C CA . MET A 1 98 ? 75.268 35.063 -91.907 1.00 69.62 98 MET A CA 1
ATOM 741 C C . MET A 1 98 ? 76.191 36.204 -92.358 1.00 69.62 98 MET A C 1
ATOM 743 O O . MET A 1 98 ? 76.262 36.496 -93.546 1.00 69.62 98 MET A O 1
ATOM 747 N N . MET A 1 99 ? 76.858 36.880 -91.420 1.00 66.31 99 MET A N 1
ATOM 748 C CA . MET A 1 99 ? 77.777 37.992 -91.690 1.00 66.31 99 MET A CA 1
ATOM 749 C C . MET A 1 99 ? 79.222 37.537 -91.942 1.00 66.31 99 MET A C 1
ATOM 751 O O . MET A 1 99 ? 80.066 38.375 -92.257 1.00 66.31 99 MET A O 1
ATOM 755 N N . GLN A 1 100 ? 79.530 36.243 -91.803 1.00 60.91 100 GLN A N 1
ATOM 756 C CA . GLN A 1 100 ? 80.806 35.700 -92.258 1.00 60.91 100 GLN A CA 1
ATOM 757 C C . GLN A 1 100 ? 80.722 35.471 -93.775 1.00 60.91 100 GLN A C 1
ATOM 759 O O . GLN A 1 100 ? 79.899 34.666 -94.215 1.00 60.91 100 GLN A O 1
ATOM 764 N N . PRO A 1 101 ? 81.536 36.163 -94.596 1.00 50.50 101 PRO A N 1
ATOM 765 C CA . PRO A 1 101 ? 81.639 35.825 -96.004 1.00 50.50 101 PRO A CA 1
ATOM 766 C C . PRO A 1 101 ? 82.157 34.389 -96.095 1.00 50.50 101 PRO A C 1
ATOM 768 O O . PRO A 1 101 ? 83.142 34.040 -95.446 1.00 50.50 101 PRO A O 1
ATOM 771 N N . ALA A 1 102 ? 81.450 33.554 -96.855 1.00 52.19 102 ALA A N 1
ATOM 772 C CA . ALA A 1 102 ? 81.815 32.172 -97.127 1.00 52.19 102 ALA A CA 1
ATOM 773 C C . ALA A 1 102 ? 83.138 32.127 -97.909 1.00 52.19 102 ALA A C 1
ATOM 775 O O . ALA A 1 102 ? 83.158 32.035 -99.134 1.00 52.19 102 ALA A O 1
ATOM 776 N N . GLU A 1 103 ? 84.253 32.231 -97.196 1.00 42.94 103 GLU A N 1
ATOM 777 C CA . GLU A 1 103 ? 85.584 32.012 -97.735 1.00 42.94 103 GLU A CA 1
ATOM 778 C C . GLU A 1 103 ? 85.981 30.541 -97.540 1.00 42.94 103 GLU A C 1
ATOM 780 O O . GLU A 1 103 ? 86.102 30.048 -96.421 1.00 42.94 103 GLU A O 1
ATOM 785 N N . ASN A 1 104 ? 86.255 29.888 -98.675 1.00 45.66 104 ASN A N 1
ATOM 786 C CA . ASN A 1 104 ? 87.119 28.712 -98.854 1.00 45.66 104 ASN A CA 1
ATOM 787 C C . ASN A 1 104 ? 86.552 27.294 -98.632 1.00 45.66 104 ASN A C 1
ATOM 789 O O . ASN A 1 104 ? 86.832 26.641 -97.634 1.00 45.66 104 ASN A O 1
ATOM 793 N N . LEU A 1 105 ? 85.963 26.754 -99.707 1.00 46.56 105 LEU A N 1
ATOM 794 C CA . LEU A 1 105 ? 86.205 25.399 -100.247 1.00 46.56 105 LEU A CA 1
ATOM 795 C C . LEU A 1 105 ? 86.207 25.547 -101.783 1.00 46.56 105 LEU A C 1
ATOM 797 O O . LEU A 1 105 ? 85.157 25.645 -102.404 1.00 46.56 105 LEU A O 1
ATOM 801 N N . ASN A 1 106 ? 87.304 25.947 -102.423 1.00 37.59 106 ASN A N 1
ATOM 802 C CA . ASN A 1 106 ? 88.443 25.145 -102.876 1.00 37.59 106 ASN A CA 1
ATOM 803 C C . ASN A 1 106 ? 88.095 23.817 -103.590 1.00 37.59 106 ASN A C 1
ATOM 805 O O . ASN A 1 106 ? 87.471 22.924 -103.029 1.00 37.59 106 ASN A O 1
ATOM 809 N N . THR A 1 107 ? 88.649 23.696 -104.802 1.00 39.53 107 THR A N 1
ATOM 810 C CA . THR A 1 107 ? 88.860 22.494 -105.632 1.00 39.53 107 THR A CA 1
ATOM 811 C C . THR A 1 107 ? 87.650 21.822 -106.299 1.00 39.53 107 THR A C 1
ATOM 813 O O . THR A 1 107 ? 86.997 20.969 -105.718 1.00 39.53 107 THR A O 1
ATOM 816 N N . ASN A 1 108 ? 87.476 22.025 -107.613 1.00 38.06 108 ASN A N 1
ATOM 817 C CA . ASN A 1 108 ? 88.018 21.033 -108.549 1.00 38.06 108 ASN A CA 1
ATOM 818 C C . ASN A 1 108 ? 88.032 21.474 -110.019 1.00 38.06 108 ASN A C 1
ATOM 820 O O . ASN A 1 108 ? 87.069 21.988 -110.579 1.00 38.06 108 ASN A O 1
ATOM 824 N N . LYS A 1 109 ? 89.200 21.223 -110.616 1.00 41.72 109 LYS A N 1
ATOM 825 C CA . LYS A 1 109 ? 89.555 21.346 -112.028 1.00 41.72 109 LYS A CA 1
ATOM 826 C C . LYS A 1 109 ? 88.628 20.488 -112.891 1.00 41.72 109 LYS A C 1
ATOM 828 O O . LYS A 1 109 ? 88.676 19.266 -112.792 1.00 41.72 109 LYS A O 1
ATOM 833 N N . VAL A 1 110 ? 87.907 21.102 -113.824 1.00 41.34 110 VAL A N 1
ATOM 834 C CA . VAL A 1 110 ? 87.432 20.398 -115.021 1.00 41.34 110 VAL A CA 1
ATOM 835 C C . VAL A 1 110 ? 88.619 20.329 -115.977 1.00 41.34 110 VAL A C 1
ATOM 837 O O . VAL A 1 110 ? 88.952 21.295 -116.660 1.00 41.34 110 VAL A O 1
ATOM 840 N N . ARG A 1 111 ? 89.337 19.204 -115.915 1.00 40.81 111 ARG A N 1
ATOM 841 C CA . ARG A 1 111 ? 90.386 18.839 -116.863 1.00 40.81 111 ARG A CA 1
ATOM 842 C C . ARG A 1 111 ? 89.773 17.881 -117.881 1.00 40.81 111 ARG A C 1
ATOM 844 O O . ARG A 1 111 ? 89.330 16.794 -117.536 1.00 40.81 111 ARG A O 1
ATOM 851 N N . ASP A 1 112 ? 89.774 18.361 -119.110 1.00 39.09 112 ASP A N 1
ATOM 852 C CA . ASP A 1 112 ? 89.562 17.668 -120.372 1.00 39.09 112 ASP A CA 1
ATOM 853 C C . ASP A 1 112 ? 90.472 16.431 -120.502 1.00 39.09 112 ASP A C 1
ATOM 855 O O . ASP A 1 112 ? 91.692 16.584 -120.467 1.00 39.09 112 ASP A O 1
ATOM 859 N N . LEU A 1 113 ? 89.888 15.228 -120.600 1.00 43.84 113 LEU A N 1
ATOM 860 C CA . LEU A 1 113 ? 90.472 13.982 -121.130 1.00 43.84 113 LEU A CA 1
ATOM 861 C C . LEU A 1 113 ? 89.295 13.069 -121.536 1.00 43.84 113 LEU A C 1
ATOM 863 O O . LEU A 1 113 ? 88.523 12.614 -120.701 1.00 43.84 113 LEU A O 1
ATOM 867 N N . SER A 1 114 ? 89.023 12.934 -122.832 1.00 36.16 114 SER A N 1
ATOM 868 C CA . SER A 1 114 ? 89.573 11.873 -123.689 1.00 36.16 114 SER A CA 1
ATOM 869 C C . SER A 1 114 ? 89.072 10.453 -123.363 1.00 36.16 114 SER A C 1
ATOM 871 O O . SER A 1 114 ? 89.677 9.724 -122.587 1.00 36.16 114 SER A O 1
ATOM 873 N N . ALA A 1 115 ? 88.001 10.064 -124.063 1.00 34.19 115 ALA A N 1
ATOM 874 C CA . ALA A 1 115 ? 87.806 8.787 -124.762 1.00 34.19 115 ALA A CA 1
ATOM 875 C C . ALA A 1 115 ? 88.354 7.475 -124.145 1.00 34.19 115 ALA A C 1
ATOM 877 O O . ALA A 1 115 ? 89.520 7.150 -124.354 1.00 34.19 115 ALA A O 1
ATOM 878 N N . ARG A 1 116 ? 87.465 6.630 -123.585 1.00 38.25 116 ARG A N 1
ATOM 879 C CA . ARG A 1 116 ? 87.187 5.229 -124.014 1.00 38.25 116 ARG A CA 1
ATOM 880 C C . ARG A 1 116 ? 86.158 4.518 -123.098 1.00 38.25 116 ARG A C 1
ATOM 882 O O . ARG A 1 116 ? 85.914 5.007 -122.003 1.00 38.25 116 ARG A O 1
ATOM 889 N N . PRO A 1 117 ? 85.473 3.452 -123.576 1.00 49.38 117 PRO A N 1
ATOM 890 C CA . PRO A 1 117 ? 84.009 3.407 -123.574 1.00 49.38 117 PRO A CA 1
ATOM 891 C C . PRO A 1 117 ? 83.394 2.192 -122.837 1.00 49.38 117 PRO A C 1
ATOM 893 O O . PRO A 1 117 ? 83.986 1.124 -122.747 1.00 49.38 117 PRO A O 1
ATOM 896 N N . VAL A 1 118 ? 82.128 2.358 -122.443 1.00 50.94 118 VAL A N 1
ATOM 897 C CA . VAL A 1 118 ? 81.068 1.328 -122.343 1.00 50.94 118 VAL A CA 1
ATOM 898 C C . VAL A 1 118 ? 81.055 0.369 -121.135 1.00 50.94 118 VAL A C 1
ATOM 900 O O . VAL A 1 118 ? 79.962 0.153 -120.625 1.00 50.94 118 VAL A O 1
ATOM 903 N N . GLU A 1 119 ? 82.167 -0.105 -120.566 1.00 48.44 119 GLU A N 1
ATOM 904 C CA . GLU A 1 119 ? 82.082 -1.054 -119.419 1.00 48.44 119 GLU A CA 1
ATOM 905 C C . GLU A 1 119 ? 81.796 -0.377 -118.062 1.00 48.44 119 GLU A C 1
ATOM 907 O O . GLU A 1 119 ? 80.989 -0.863 -117.273 1.00 48.44 119 GLU A O 1
ATOM 912 N N . GLN A 1 120 ? 82.328 0.826 -117.824 1.00 52.59 120 GLN A N 1
ATOM 913 C CA . GLN A 1 120 ? 82.026 1.606 -116.611 1.00 52.59 120 GLN A CA 1
ATOM 914 C C . GLN A 1 120 ? 80.543 2.014 -116.526 1.00 52.59 120 GLN A C 1
ATOM 916 O O . GLN A 1 120 ? 79.995 2.186 -115.442 1.00 52.59 120 GLN A O 1
ATOM 921 N N . SER A 1 121 ? 79.870 2.157 -117.672 1.00 61.59 121 SER A N 1
ATOM 922 C CA . SER A 1 121 ? 78.462 2.561 -117.733 1.00 61.59 121 SER A CA 1
ATOM 923 C C . SER A 1 121 ? 77.519 1.493 -117.174 1.00 61.59 121 SER A C 1
ATOM 925 O O . SER A 1 121 ? 76.476 1.842 -116.621 1.00 61.59 121 SER A O 1
ATOM 927 N N . GLU A 1 122 ? 77.856 0.208 -117.316 1.00 69.38 122 GLU A N 1
ATOM 928 C CA . GLU A 1 122 ? 77.035 -0.897 -116.810 1.00 69.38 122 GLU A CA 1
ATOM 929 C C . GLU A 1 122 ? 77.205 -1.097 -115.299 1.00 69.38 122 GLU A C 1
ATOM 931 O O . GLU A 1 122 ? 76.226 -1.391 -114.605 1.00 69.38 122 GLU A O 1
ATOM 936 N N . GLU A 1 123 ? 78.409 -0.856 -114.768 1.00 75.56 123 GLU A N 1
ATOM 937 C CA . GLU A 1 123 ? 78.673 -0.828 -113.324 1.00 75.56 123 GLU A CA 1
ATOM 938 C C . GLU A 1 123 ? 77.920 0.318 -112.647 1.00 75.56 123 GLU A C 1
ATOM 940 O O . GLU A 1 123 ? 77.175 0.078 -111.696 1.00 75.56 123 GLU A O 1
ATOM 945 N N . TRP A 1 124 ? 78.005 1.538 -113.192 1.00 79.38 124 TRP A N 1
ATOM 946 C CA . TRP A 1 124 ? 77.213 2.672 -112.709 1.00 79.38 124 TRP A CA 1
ATOM 947 C C . TRP A 1 124 ? 75.709 2.383 -112.796 1.00 79.38 124 TRP A C 1
ATOM 949 O O . TRP A 1 124 ? 74.986 2.627 -111.835 1.00 79.38 124 TRP A O 1
ATOM 959 N N . ALA A 1 125 ? 75.211 1.811 -113.898 1.00 83.25 125 ALA A N 1
ATOM 960 C CA . ALA A 1 125 ? 73.791 1.468 -114.037 1.00 83.25 125 ALA A CA 1
ATOM 961 C C . ALA A 1 125 ? 73.326 0.361 -113.069 1.00 83.25 125 ALA A C 1
ATOM 963 O O . ALA A 1 125 ? 72.151 0.317 -112.692 1.00 83.25 125 ALA A O 1
ATOM 964 N N . SER A 1 126 ? 74.213 -0.553 -112.675 1.00 86.56 126 SER A N 1
ATOM 965 C CA . SER A 1 126 ? 73.924 -1.593 -111.678 1.00 86.56 126 SER A CA 1
ATOM 966 C C . SER A 1 126 ? 73.967 -1.031 -110.259 1.00 86.56 126 SER A C 1
ATOM 968 O O . SER A 1 126 ? 73.083 -1.328 -109.458 1.00 86.56 126 SER A O 1
ATOM 970 N N . GLN A 1 127 ? 74.922 -0.145 -109.977 1.00 86.94 127 GLN A N 1
ATOM 971 C CA . GLN A 1 127 ? 75.008 0.590 -108.720 1.00 86.94 127 GLN A CA 1
ATOM 972 C C . GLN A 1 127 ? 73.777 1.479 -108.508 1.00 86.94 127 GLN A C 1
ATOM 974 O O . GLN A 1 127 ? 73.145 1.392 -107.461 1.00 86.94 127 GLN A O 1
ATOM 979 N N . TRP A 1 128 ? 73.360 2.238 -109.526 1.00 92.12 128 TRP A N 1
ATOM 980 C CA . TRP A 1 128 ? 72.135 3.041 -109.483 1.00 92.12 128 TRP A CA 1
ATOM 981 C C . TRP A 1 128 ? 70.877 2.194 -109.265 1.00 92.12 128 TRP A C 1
ATOM 983 O O . TRP A 1 128 ? 69.978 2.618 -108.544 1.00 92.12 128 TRP A O 1
ATOM 993 N N . ARG A 1 129 ? 70.791 0.995 -109.861 1.00 92.44 129 ARG A N 1
ATOM 994 C CA . ARG A 1 129 ? 69.661 0.076 -109.637 1.00 92.44 129 ARG A CA 1
ATOM 995 C C . ARG A 1 129 ? 69.626 -0.450 -108.206 1.00 92.44 129 ARG A C 1
ATOM 997 O O . ARG A 1 129 ? 68.571 -0.388 -107.583 1.00 92.44 129 ARG A O 1
ATOM 1004 N N . LEU A 1 130 ? 70.762 -0.906 -107.680 1.00 93.44 130 LEU A N 1
ATOM 1005 C CA . LEU A 1 130 ? 70.866 -1.366 -106.295 1.00 93.44 130 LEU A CA 1
ATOM 1006 C C . LEU A 1 130 ? 70.541 -0.236 -105.310 1.00 93.44 130 LEU A C 1
ATOM 1008 O O . LEU A 1 130 ? 69.833 -0.442 -104.330 1.00 93.44 130 LEU A O 1
ATOM 1012 N N . GLU A 1 131 ? 71.027 0.970 -105.585 1.00 93.12 131 GLU A N 1
ATOM 1013 C CA . GLU A 1 131 ? 70.765 2.147 -104.766 1.00 93.12 131 GLU A CA 1
ATOM 1014 C C . GLU A 1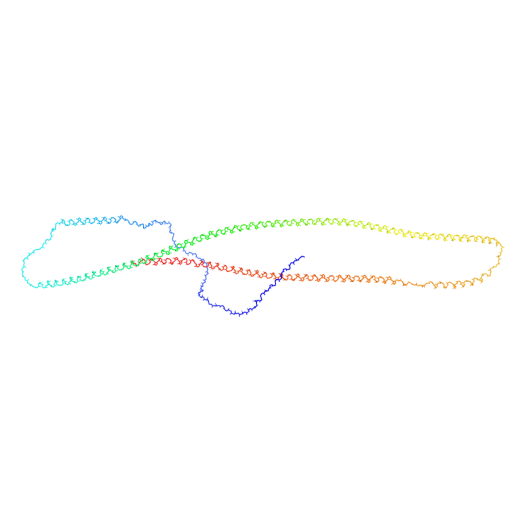 131 ? 69.286 2.565 -104.833 1.00 93.12 131 GLU A C 1
ATOM 1016 O O . GLU A 1 131 ? 68.682 2.838 -103.798 1.00 93.12 131 GLU A O 1
ATOM 1021 N N . ALA A 1 132 ? 68.649 2.504 -106.006 1.00 94.56 132 ALA A N 1
ATOM 1022 C CA . ALA A 1 132 ? 67.209 2.718 -106.150 1.00 94.56 132 ALA A CA 1
ATOM 1023 C C . ALA A 1 132 ? 66.376 1.654 -105.413 1.00 94.56 132 ALA A C 1
ATOM 1025 O O . ALA A 1 132 ? 65.374 1.986 -104.774 1.00 94.56 132 ALA A O 1
ATOM 1026 N N . GLU A 1 133 ? 66.782 0.383 -105.463 1.00 95.06 133 GLU A N 1
ATOM 1027 C CA . GLU A 1 133 ? 66.157 -0.696 -104.692 1.00 95.06 133 GLU A CA 1
ATOM 1028 C C . GLU A 1 133 ? 66.336 -0.495 -103.186 1.00 95.06 133 GLU A C 1
ATOM 1030 O O . GLU A 1 133 ? 65.376 -0.669 -102.434 1.00 95.06 133 GLU A O 1
ATOM 1035 N N . ASN A 1 134 ? 67.515 -0.051 -102.745 1.00 96.06 134 ASN A N 1
ATOM 1036 C CA . ASN A 1 134 ? 67.779 0.275 -101.348 1.00 96.06 134 ASN A CA 1
ATOM 1037 C C . ASN A 1 134 ? 66.922 1.459 -100.879 1.00 96.06 134 ASN A C 1
ATOM 1039 O O . ASN A 1 134 ? 66.256 1.368 -99.851 1.00 96.06 134 ASN A O 1
ATOM 1043 N N . TYR A 1 135 ? 66.843 2.539 -101.663 1.00 97.00 135 TYR A N 1
ATOM 1044 C CA . TYR A 1 135 ? 65.951 3.661 -101.370 1.00 97.00 135 TYR A CA 1
ATOM 1045 C C . TYR A 1 135 ? 64.486 3.229 -101.318 1.00 97.00 135 TYR A C 1
ATOM 1047 O O . TYR A 1 135 ? 63.741 3.674 -100.444 1.00 97.00 135 TYR A O 1
ATOM 1055 N N . LYS A 1 136 ? 64.056 2.331 -102.208 1.00 97.00 136 LYS A N 1
ATOM 1056 C CA . LYS A 1 136 ? 62.701 1.773 -102.187 1.00 97.00 136 LYS A CA 1
ATOM 1057 C C . LYS A 1 136 ? 62.449 0.946 -100.923 1.00 97.00 136 LYS A C 1
ATOM 1059 O O . LYS A 1 136 ? 61.415 1.133 -100.282 1.00 97.00 136 LYS A O 1
ATOM 1064 N N . ALA A 1 137 ? 63.382 0.070 -100.551 1.00 96.81 137 ALA A N 1
ATOM 1065 C CA . ALA A 1 137 ? 63.300 -0.732 -99.332 1.00 96.81 137 ALA A CA 1
ATOM 1066 C C . ALA A 1 137 ? 63.255 0.156 -98.080 1.00 96.81 137 ALA A C 1
ATOM 1068 O O . ALA A 1 137 ? 62.411 -0.043 -97.207 1.00 96.81 137 ALA A O 1
ATOM 1069 N N . GLU A 1 138 ? 64.096 1.187 -98.028 1.00 96.31 138 GLU A N 1
ATOM 1070 C CA . GLU A 1 138 ? 64.144 2.149 -96.930 1.00 96.31 138 GLU A CA 1
ATOM 1071 C C . GLU A 1 138 ? 62.859 2.984 -96.840 1.00 96.31 138 GLU A C 1
ATOM 1073 O O . GLU A 1 138 ? 62.330 3.202 -95.750 1.00 96.31 138 GLU A O 1
ATOM 1078 N N . THR A 1 139 ? 62.286 3.380 -97.979 1.00 97.00 139 THR A N 1
ATOM 1079 C CA . THR A 1 139 ? 61.003 4.098 -98.024 1.00 97.00 139 THR A CA 1
ATOM 1080 C C . THR A 1 139 ? 59.860 3.233 -97.490 1.00 97.00 139 THR A C 1
ATOM 1082 O O . THR A 1 139 ? 59.049 3.715 -96.699 1.00 97.00 139 THR A O 1
ATOM 1085 N N . GLU A 1 140 ? 59.795 1.948 -97.859 1.00 96.81 140 GLU A N 1
ATOM 1086 C CA . GLU A 1 140 ? 58.781 1.027 -97.323 1.00 96.81 140 GLU A CA 1
ATOM 1087 C C . GLU A 1 140 ? 59.010 0.717 -95.833 1.00 96.81 140 GLU A C 1
ATOM 1089 O O . GLU A 1 140 ? 58.046 0.669 -95.066 1.00 96.81 140 GLU A O 1
ATOM 1094 N N . ARG A 1 141 ? 60.266 0.607 -95.376 1.00 98.12 141 ARG A N 1
ATOM 1095 C CA . ARG A 1 141 ? 60.604 0.471 -93.949 1.00 98.12 141 ARG A CA 1
ATOM 1096 C C . ARG A 1 141 ? 60.131 1.686 -93.144 1.00 98.12 141 ARG A C 1
ATOM 1098 O O . ARG A 1 141 ? 59.464 1.521 -92.121 1.00 98.12 141 ARG A O 1
ATOM 1105 N N . LEU A 1 142 ? 60.439 2.900 -93.610 1.00 97.88 142 LEU A N 1
ATOM 1106 C CA . LEU A 1 142 ? 60.002 4.155 -92.985 1.00 97.88 142 LEU A CA 1
ATOM 1107 C C . LEU A 1 142 ? 58.479 4.298 -93.010 1.00 97.88 142 LEU A C 1
ATOM 1109 O O . LEU A 1 142 ? 57.884 4.705 -92.015 1.00 97.88 142 LEU A O 1
ATOM 1113 N N . LYS A 1 143 ? 57.824 3.912 -94.106 1.00 97.94 143 LYS A N 1
ATOM 1114 C CA . LYS A 1 143 ? 56.360 3.874 -94.209 1.00 97.94 143 LYS A CA 1
ATOM 1115 C C . LYS A 1 143 ? 55.746 2.909 -93.194 1.00 97.94 143 LYS A C 1
ATOM 1117 O O . LYS A 1 143 ? 54.765 3.274 -92.551 1.00 97.94 143 LYS A O 1
ATOM 1122 N N . GLY A 1 144 ? 56.351 1.738 -92.988 1.00 98.00 144 GLY A N 1
ATOM 1123 C CA . GLY A 1 144 ? 55.985 0.809 -91.917 1.00 98.00 144 GLY A CA 1
ATOM 1124 C C . GLY A 1 144 ? 56.132 1.438 -90.529 1.00 98.00 144 GLY A C 1
ATOM 1125 O O . GLY A 1 144 ? 55.190 1.405 -89.742 1.00 98.00 144 GLY A O 1
ATOM 1126 N N . GLN A 1 145 ? 57.257 2.105 -90.247 1.00 97.94 145 GLN A N 1
ATOM 1127 C CA . GLN A 1 145 ? 57.455 2.817 -88.976 1.00 97.94 145 GLN A CA 1
ATOM 1128 C C . GLN A 1 145 ? 56.413 3.921 -88.758 1.00 97.94 145 GLN A C 1
ATOM 1130 O O . GLN A 1 145 ? 55.796 3.983 -87.697 1.00 97.94 145 GLN A O 1
ATOM 1135 N N . VAL A 1 146 ? 56.146 4.751 -89.770 1.00 97.94 146 VAL A N 1
ATOM 1136 C CA . VAL A 1 146 ? 55.101 5.784 -89.709 1.00 97.94 146 VAL A CA 1
ATOM 1137 C C . VAL A 1 146 ? 53.724 5.162 -89.480 1.00 97.94 146 VAL A C 1
ATOM 1139 O O . VAL A 1 146 ? 52.938 5.709 -88.710 1.00 97.94 146 VAL A O 1
ATOM 1142 N N . GLN A 1 147 ? 53.424 4.024 -90.106 1.00 98.00 147 GLN A N 1
ATOM 1143 C CA . GLN A 1 147 ? 52.159 3.323 -89.907 1.00 98.00 147 GLN A CA 1
ATOM 1144 C C . GLN A 1 147 ? 52.025 2.790 -88.474 1.00 98.00 147 GLN A C 1
ATOM 1146 O O . GLN A 1 147 ? 51.013 3.060 -87.831 1.00 98.00 147 GLN A O 1
ATOM 1151 N N . THR A 1 148 ? 53.066 2.154 -87.925 1.00 97.94 148 THR A N 1
ATOM 1152 C CA . THR A 1 148 ? 53.062 1.711 -86.519 1.00 97.94 148 THR A CA 1
ATOM 1153 C C . THR A 1 148 ? 52.909 2.882 -85.544 1.00 97.94 148 THR A C 1
ATOM 1155 O O . THR A 1 148 ? 52.140 2.788 -84.595 1.00 97.94 148 THR A O 1
ATOM 1158 N N . LEU A 1 149 ? 53.562 4.026 -85.799 1.00 98.00 149 LEU A N 1
ATOM 1159 C CA . LEU A 1 149 ? 53.408 5.239 -84.986 1.00 98.00 149 LEU A CA 1
ATOM 1160 C C . LEU A 1 149 ? 51.994 5.831 -85.072 1.00 98.00 149 LEU A C 1
ATOM 1162 O O . LEU A 1 149 ? 51.478 6.359 -84.086 1.00 98.00 149 LEU A O 1
ATOM 1166 N N . LYS A 1 150 ? 51.346 5.754 -86.239 1.00 98.31 150 LYS A N 1
ATOM 1167 C CA . LYS A 1 150 ? 49.944 6.165 -86.395 1.00 98.31 150 LYS A CA 1
ATOM 1168 C C . LYS A 1 150 ? 49.012 5.257 -85.596 1.00 98.31 150 LYS A C 1
ATOM 1170 O O . LYS A 1 150 ? 48.157 5.773 -84.883 1.00 98.31 150 LYS A O 1
ATOM 1175 N N . GLU A 1 151 ? 49.194 3.942 -85.682 1.00 98.00 151 GLU A N 1
ATOM 1176 C CA . GLU A 1 151 ? 48.392 2.954 -84.949 1.00 98.00 151 GLU A CA 1
ATOM 1177 C C . GLU A 1 151 ? 48.555 3.100 -83.434 1.00 98.00 151 GLU A C 1
ATOM 1179 O O . GLU A 1 151 ? 47.555 3.168 -82.722 1.00 98.00 151 GLU A O 1
ATOM 1184 N N . THR A 1 152 ? 49.785 3.264 -82.933 1.00 97.88 152 THR A N 1
ATOM 1185 C CA . THR A 1 152 ? 50.010 3.518 -81.502 1.00 97.88 152 THR A CA 1
ATOM 1186 C C . THR A 1 152 ? 49.381 4.837 -81.068 1.00 97.88 152 THR A C 1
ATOM 1188 O O . THR A 1 152 ? 48.735 4.876 -80.025 1.00 97.88 152 THR A O 1
ATOM 1191 N N . THR A 1 153 ? 49.480 5.903 -81.870 1.00 98.12 153 THR A N 1
ATOM 1192 C CA . THR A 1 153 ? 48.820 7.186 -81.568 1.00 98.12 153 THR A CA 1
ATOM 1193 C C . THR A 1 153 ? 47.295 7.044 -81.503 1.00 98.12 153 THR A C 1
ATOM 1195 O O . THR A 1 153 ? 46.662 7.655 -80.642 1.00 98.12 153 THR A O 1
ATOM 1198 N N . ILE A 1 154 ? 46.683 6.248 -82.388 1.00 98.06 154 ILE A N 1
ATOM 1199 C CA . ILE A 1 154 ? 45.238 5.969 -82.365 1.00 98.06 154 ILE A CA 1
ATOM 1200 C C . ILE A 1 154 ? 44.864 5.176 -81.107 1.00 98.06 154 ILE A C 1
ATOM 1202 O O . ILE A 1 154 ? 43.952 5.597 -80.397 1.00 98.06 154 ILE A O 1
ATOM 1206 N N . ALA A 1 155 ? 45.608 4.113 -80.788 1.00 97.75 155 ALA A N 1
ATOM 1207 C CA . ALA A 1 155 ? 45.385 3.299 -79.594 1.00 97.75 155 ALA A CA 1
ATOM 1208 C C . ALA A 1 155 ? 45.488 4.127 -78.300 1.00 97.75 155 ALA A C 1
ATOM 1210 O O . ALA A 1 155 ? 44.623 4.032 -77.437 1.00 97.75 155 ALA A O 1
ATOM 1211 N N . HIS A 1 156 ? 46.473 5.027 -78.192 1.00 98.19 156 HIS A N 1
ATOM 1212 C CA . HIS A 1 156 ? 46.582 5.933 -77.040 1.00 98.19 156 HIS A CA 1
ATOM 1213 C C . HIS A 1 156 ? 45.382 6.887 -76.941 1.00 98.19 156 HIS A C 1
ATOM 1215 O O . HIS A 1 156 ? 44.917 7.191 -75.846 1.00 98.19 156 HIS A O 1
ATOM 1221 N N . ARG A 1 157 ? 44.846 7.371 -78.071 1.00 98.25 157 ARG A N 1
ATOM 1222 C CA . ARG A 1 157 ? 43.634 8.209 -78.061 1.00 98.25 157 ARG A CA 1
ATOM 1223 C C . ARG A 1 157 ? 42.398 7.425 -77.627 1.00 98.25 157 ARG A C 1
ATOM 1225 O O . ARG A 1 157 ? 41.503 8.026 -77.043 1.00 98.25 157 ARG A O 1
ATOM 1232 N N . GLU A 1 158 ? 42.304 6.145 -77.970 1.00 97.44 158 GLU A N 1
ATOM 1233 C CA . GLU A 1 158 ? 41.238 5.249 -77.501 1.00 97.44 158 GLU A CA 1
ATOM 1234 C C . GLU A 1 158 ? 41.346 5.006 -76.003 1.00 97.44 158 GLU A C 1
ATOM 1236 O O . GLU A 1 158 ? 40.379 5.235 -75.288 1.00 97.44 158 GLU A O 1
ATOM 1241 N N . GLU A 1 159 ? 42.544 4.689 -75.516 1.00 97.56 159 GLU A N 1
ATOM 1242 C CA . GLU A 1 159 ? 42.797 4.505 -74.090 1.00 97.56 159 GLU A CA 1
ATOM 1243 C C . GLU A 1 159 ? 42.439 5.758 -73.273 1.00 97.56 159 GLU A C 1
ATOM 1245 O O . GLU A 1 159 ? 41.827 5.648 -72.212 1.00 97.56 159 GLU A O 1
ATOM 1250 N N . ILE A 1 160 ? 42.772 6.958 -73.768 1.00 97.69 160 ILE A N 1
ATOM 1251 C CA . ILE A 1 160 ? 42.365 8.218 -73.126 1.00 97.69 160 ILE A CA 1
ATOM 1252 C C . ILE A 1 160 ? 40.836 8.340 -73.090 1.00 97.69 160 ILE A C 1
ATOM 1254 O O . ILE A 1 160 ? 40.292 8.662 -72.039 1.00 97.69 160 ILE A O 1
ATOM 1258 N N . ARG A 1 161 ? 40.131 8.022 -74.187 1.00 98.44 161 ARG A N 1
ATOM 1259 C CA . ARG A 1 161 ? 38.656 8.053 -74.209 1.00 98.44 161 ARG A CA 1
ATOM 1260 C C . ARG A 1 161 ? 38.041 7.061 -73.225 1.00 98.44 161 ARG A C 1
ATOM 1262 O O . ARG A 1 161 ? 37.090 7.414 -72.536 1.00 98.44 161 ARG A O 1
ATOM 1269 N N . ASP A 1 162 ? 38.579 5.851 -73.130 1.00 97.94 162 ASP A N 1
ATOM 1270 C CA . ASP A 1 162 ? 38.086 4.841 -72.190 1.00 97.94 162 ASP A CA 1
ATOM 1271 C C . ASP A 1 162 ? 38.324 5.271 -70.737 1.00 97.94 162 ASP A C 1
ATOM 1273 O O . ASP A 1 162 ? 37.438 5.129 -69.890 1.00 97.94 162 ASP A O 1
ATOM 1277 N N . LYS A 1 163 ? 39.495 5.857 -70.446 1.00 98.12 163 LYS A N 1
ATOM 1278 C CA . LYS A 1 163 ? 39.794 6.450 -69.135 1.00 98.12 163 LYS A CA 1
ATOM 1279 C C . LYS A 1 163 ? 38.840 7.597 -68.810 1.00 98.12 163 LYS A C 1
ATOM 1281 O O . LYS A 1 163 ? 38.333 7.628 -67.691 1.00 98.12 163 LYS A O 1
ATOM 1286 N N . ASP A 1 164 ? 38.544 8.476 -69.766 1.00 98.25 164 ASP A N 1
ATOM 1287 C CA . ASP A 1 164 ? 37.584 9.572 -69.588 1.00 98.25 164 ASP A CA 1
ATOM 1288 C C . ASP A 1 164 ? 36.177 9.035 -69.271 1.00 98.25 164 ASP A C 1
ATOM 1290 O O . ASP A 1 164 ? 35.563 9.460 -68.295 1.00 98.25 164 ASP A O 1
ATOM 1294 N N . ILE A 1 165 ? 35.703 8.013 -69.996 1.00 98.25 165 ILE A N 1
ATOM 1295 C CA . ILE A 1 165 ? 34.405 7.365 -69.726 1.00 98.25 165 ILE A CA 1
ATOM 1296 C C . ILE A 1 165 ? 34.367 6.750 -68.317 1.00 98.25 165 ILE A C 1
ATOM 1298 O O . ILE A 1 165 ? 33.362 6.857 -67.605 1.00 98.25 165 ILE A O 1
ATOM 1302 N N . ILE A 1 166 ? 35.451 6.095 -67.888 1.00 98.38 166 ILE A N 1
ATOM 1303 C CA . ILE A 1 166 ? 35.550 5.523 -66.538 1.00 98.38 166 ILE A CA 1
ATOM 1304 C C . ILE A 1 166 ? 35.535 6.633 -65.480 1.00 98.38 166 ILE A C 1
ATOM 1306 O O . ILE A 1 166 ? 34.845 6.489 -64.466 1.00 98.38 166 ILE A O 1
ATOM 1310 N N . LEU A 1 167 ? 36.269 7.726 -65.703 1.00 98.06 167 LEU A N 1
ATOM 1311 C CA . LEU A 1 167 ? 36.311 8.874 -64.800 1.00 98.06 167 LEU A CA 1
ATOM 1312 C C . LEU A 1 167 ? 34.939 9.540 -64.673 1.00 98.06 167 LEU A C 1
ATOM 1314 O O . LEU A 1 167 ? 34.517 9.819 -63.551 1.00 98.06 167 LEU A O 1
ATOM 1318 N N . ASP A 1 168 ? 34.208 9.712 -65.774 1.00 98.19 168 ASP A N 1
ATOM 1319 C CA . ASP A 1 168 ? 32.850 10.262 -65.769 1.00 98.19 168 ASP A CA 1
ATOM 1320 C C . ASP A 1 168 ? 31.880 9.374 -64.978 1.00 98.19 168 ASP A C 1
ATOM 1322 O O . ASP A 1 168 ? 31.110 9.864 -64.144 1.00 98.19 168 ASP A O 1
ATOM 1326 N N . ARG A 1 169 ? 31.958 8.046 -65.159 1.00 98.12 169 ARG A N 1
ATOM 1327 C CA . ARG A 1 169 ? 31.151 7.100 -64.372 1.00 98.12 169 ARG A CA 1
ATOM 1328 C C . ARG A 1 169 ? 31.471 7.202 -62.880 1.00 98.12 169 ARG A C 1
ATOM 1330 O O . ARG A 1 169 ? 30.558 7.293 -62.062 1.00 98.12 169 ARG A O 1
ATOM 1337 N N . GLN A 1 170 ? 32.755 7.224 -62.523 1.00 98.12 170 GLN A N 1
ATOM 1338 C CA . GLN A 1 170 ? 33.194 7.359 -61.131 1.00 98.12 170 GLN A CA 1
ATOM 1339 C C . GLN A 1 170 ? 32.784 8.707 -60.522 1.00 98.12 170 GLN A C 1
ATOM 1341 O O . GLN A 1 170 ? 32.412 8.762 -59.350 1.00 98.12 170 GLN A O 1
ATOM 1346 N N . ALA A 1 171 ? 32.824 9.794 -61.297 1.00 97.50 171 ALA A N 1
ATOM 1347 C CA . ALA A 1 171 ? 32.365 11.106 -60.858 1.00 97.50 171 ALA A CA 1
ATOM 1348 C C . ALA A 1 171 ? 30.862 11.093 -60.542 1.00 97.50 171 ALA A C 1
ATOM 1350 O O . ALA A 1 171 ? 30.452 11.617 -59.505 1.00 97.50 171 ALA A O 1
ATOM 1351 N N . HIS A 1 172 ? 30.054 10.436 -61.380 1.00 98.31 172 HIS A N 1
ATOM 1352 C CA . HIS A 1 172 ? 28.621 10.283 -61.136 1.00 98.31 172 HI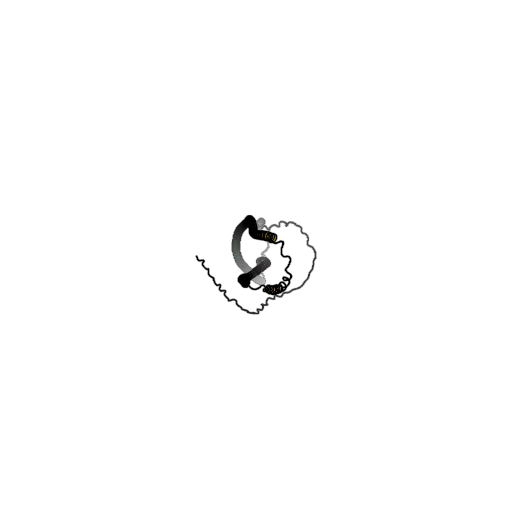S A CA 1
ATOM 1353 C C . HIS A 1 172 ? 28.326 9.425 -59.895 1.00 98.31 172 HIS A C 1
ATOM 1355 O O . HIS A 1 172 ? 27.535 9.831 -59.044 1.00 98.31 172 HIS A O 1
ATOM 1361 N N . GLU A 1 173 ? 29.005 8.284 -59.735 1.00 97.69 173 GLU A N 1
ATOM 1362 C CA . GLU A 1 173 ? 28.890 7.434 -58.540 1.00 97.69 173 GLU A CA 1
ATOM 1363 C C . GLU A 1 173 ? 29.254 8.202 -57.255 1.00 97.69 173 GLU A C 1
ATOM 1365 O O . GLU A 1 173 ? 28.546 8.113 -56.249 1.00 97.69 173 GLU A O 1
ATOM 1370 N N . LEU A 1 174 ? 30.324 9.006 -57.283 1.00 97.62 174 LEU A N 1
ATOM 1371 C CA . LEU A 1 174 ? 30.712 9.852 -56.151 1.00 97.62 174 LEU A CA 1
ATOM 1372 C C . LEU A 1 174 ? 29.660 10.915 -55.823 1.00 97.62 174 LEU A C 1
ATOM 1374 O O . LEU A 1 174 ? 29.460 11.218 -54.644 1.00 97.62 174 LEU A O 1
ATOM 1378 N N . GLU A 1 175 ? 28.994 11.482 -56.827 1.00 98.25 175 GLU A N 1
ATOM 1379 C CA . GLU A 1 175 ? 27.942 12.470 -56.594 1.00 98.25 175 GLU A CA 1
ATOM 1380 C C . GLU A 1 175 ? 26.678 11.836 -56.000 1.00 98.25 175 GLU A C 1
ATOM 1382 O O . GLU A 1 175 ? 26.113 12.387 -55.055 1.00 98.25 175 GLU A O 1
ATOM 1387 N N . LEU A 1 176 ? 26.300 10.630 -56.440 1.00 97.44 176 LE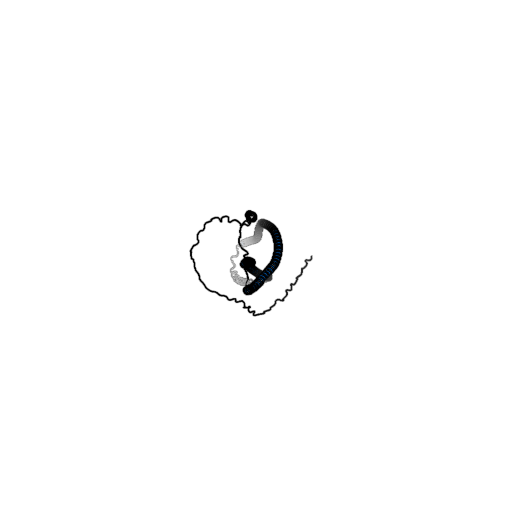U A N 1
ATOM 1388 C CA . LEU A 1 176 ? 25.212 9.864 -55.819 1.00 97.44 176 LEU A CA 1
ATOM 1389 C C . LEU A 1 176 ? 25.497 9.574 -54.339 1.00 97.44 176 LEU A C 1
ATOM 1391 O O . LEU A 1 176 ? 24.654 9.831 -53.481 1.00 97.44 176 LEU A O 1
ATOM 1395 N N . VAL A 1 177 ? 26.716 9.135 -54.008 1.00 97.88 177 VAL A N 1
ATOM 1396 C CA . VAL A 1 177 ? 27.117 8.892 -52.610 1.00 97.88 177 VAL A CA 1
ATOM 1397 C C . VAL A 1 177 ? 27.092 10.181 -51.780 1.00 97.88 177 VAL A C 1
ATOM 1399 O O . VAL A 1 177 ? 26.731 10.159 -50.600 1.00 97.88 177 VAL A O 1
ATOM 1402 N N . ARG A 1 178 ? 27.458 11.330 -52.364 1.00 97.56 178 ARG A N 1
ATOM 1403 C CA . ARG A 1 178 ? 27.355 12.634 -51.685 1.00 97.56 178 ARG A CA 1
ATOM 1404 C C . ARG A 1 178 ? 25.908 13.027 -51.422 1.00 97.56 178 ARG A C 1
ATOM 1406 O O . ARG A 1 178 ? 25.636 13.566 -50.350 1.00 97.56 178 ARG A O 1
ATOM 1413 N N . GLU A 1 179 ? 25.001 12.767 -52.358 1.00 97.81 179 GLU A N 1
ATOM 1414 C CA . GLU A 1 179 ? 23.569 13.009 -52.178 1.00 97.81 179 GLU A CA 1
ATOM 1415 C C . GLU A 1 179 ? 23.004 12.148 -51.044 1.00 97.81 179 GLU A C 1
ATOM 1417 O O . GLU A 1 179 ? 22.390 12.668 -50.111 1.00 97.81 179 GLU A O 1
ATOM 1422 N N . GLU A 1 180 ? 23.301 10.848 -51.043 1.00 96.62 180 GLU A N 1
ATOM 1423 C CA . GLU A 1 180 ? 22.892 9.938 -49.968 1.00 96.62 180 GLU A CA 1
ATOM 1424 C C . GLU A 1 180 ? 23.476 10.348 -48.608 1.00 96.62 180 GLU A C 1
ATOM 1426 O O . GLU A 1 180 ? 22.785 10.325 -47.584 1.00 96.62 180 GLU A O 1
ATOM 1431 N N . LEU A 1 181 ? 24.735 10.797 -48.574 1.00 97.25 181 LEU A N 1
ATOM 1432 C CA . LEU A 1 181 ? 25.351 11.332 -47.361 1.00 97.25 181 LEU A CA 1
ATOM 1433 C C . LEU A 1 181 ? 24.641 12.606 -46.880 1.00 97.25 181 LEU A C 1
ATOM 1435 O O . LEU A 1 181 ? 24.442 12.782 -45.677 1.00 97.25 181 LEU A O 1
ATOM 1439 N N . ARG A 1 182 ? 24.251 13.501 -47.795 1.00 98.19 182 ARG A N 1
ATOM 1440 C CA . ARG A 1 182 ? 23.494 14.717 -47.462 1.00 98.19 182 ARG A CA 1
ATOM 1441 C C . ARG A 1 182 ? 22.108 14.364 -46.913 1.00 98.19 182 ARG A C 1
ATOM 1443 O O . ARG A 1 182 ? 21.731 14.910 -45.875 1.00 98.19 182 ARG A O 1
ATOM 1450 N N . LYS A 1 183 ? 21.416 13.395 -47.516 1.00 98.12 183 LYS A N 1
ATOM 1451 C CA . LYS A 1 183 ? 20.117 12.885 -47.053 1.00 98.12 183 LYS A CA 1
ATOM 1452 C C . LYS A 1 183 ? 20.198 12.259 -45.657 1.00 98.12 183 LYS A C 1
ATOM 1454 O O . LYS A 1 183 ? 19.509 12.704 -44.744 1.00 98.12 183 LYS A O 1
ATOM 1459 N N . THR A 1 184 ? 21.097 11.298 -45.454 1.00 95.50 184 THR A N 1
ATOM 1460 C CA . THR A 1 184 ? 21.277 10.630 -44.149 1.00 95.50 184 THR A CA 1
ATOM 1461 C C . THR A 1 184 ? 21.729 11.599 -43.055 1.00 95.50 184 THR A C 1
ATOM 1463 O O . THR A 1 184 ? 21.330 11.471 -41.897 1.00 95.50 184 THR A O 1
ATOM 1466 N N . LYS A 1 185 ? 22.530 12.617 -43.401 1.00 98.06 185 LYS A N 1
ATOM 1467 C CA . LYS A 1 185 ? 22.901 13.694 -42.474 1.00 98.06 185 LYS A CA 1
ATOM 1468 C C . LYS A 1 185 ? 21.688 14.529 -42.053 1.00 98.06 185 LYS A C 1
ATOM 1470 O O . LYS A 1 185 ? 21.617 14.904 -40.883 1.00 98.06 185 LYS A O 1
ATOM 1475 N N . ALA A 1 186 ? 20.762 14.817 -42.967 1.00 97.31 186 ALA A N 1
ATOM 1476 C CA . ALA A 1 186 ? 19.527 15.535 -42.656 1.00 97.31 186 ALA A CA 1
ATOM 1477 C C . ALA A 1 186 ? 18.597 14.701 -41.759 1.00 97.31 186 ALA A C 1
ATOM 1479 O O . ALA A 1 186 ? 18.146 15.197 -40.730 1.00 97.31 186 ALA A O 1
ATOM 1480 N N . GLU A 1 187 ? 18.399 13.418 -42.080 1.00 96.94 187 GLU A N 1
ATOM 1481 C CA . GLU A 1 187 ? 17.616 12.477 -41.261 1.00 96.94 187 GLU A CA 1
ATOM 1482 C C . GLU A 1 187 ? 18.186 12.353 -39.837 1.00 96.94 187 GLU A C 1
ATOM 1484 O O . GLU A 1 187 ? 17.456 12.434 -38.852 1.00 96.94 187 GLU A O 1
ATOM 1489 N N . LEU A 1 188 ? 19.512 12.248 -39.702 1.00 96.94 188 LEU A N 1
ATOM 1490 C CA . LEU A 1 188 ? 20.182 12.237 -38.400 1.00 96.94 188 LEU A CA 1
ATOM 1491 C C . LEU A 1 188 ? 20.003 13.561 -37.638 1.00 96.94 188 LEU A C 1
ATOM 1493 O O . LEU A 1 188 ? 19.928 13.551 -36.408 1.00 96.94 188 LEU A O 1
ATOM 1497 N N . GLY A 1 189 ? 19.948 14.691 -38.347 1.00 97.31 189 GLY A N 1
ATOM 1498 C CA . GLY A 1 189 ? 19.618 15.995 -37.771 1.00 97.31 189 GLY A CA 1
ATOM 1499 C C . GLY A 1 189 ? 18.217 16.009 -37.162 1.00 97.31 189 GLY A C 1
ATOM 1500 O O . GLY A 1 189 ? 18.072 16.372 -35.998 1.00 97.31 189 GLY A O 1
ATOM 1501 N N . PHE A 1 190 ? 17.229 15.518 -37.910 1.00 97.00 190 PHE A N 1
ATOM 1502 C CA . PHE A 1 190 ? 15.842 15.409 -37.460 1.00 97.00 190 PHE A CA 1
ATOM 1503 C C . PHE A 1 190 ? 15.702 14.509 -36.221 1.00 97.00 190 PHE A C 1
ATOM 1505 O O . PHE A 1 190 ? 15.167 14.941 -35.204 1.00 97.00 190 PHE A O 1
ATOM 1512 N N . VAL A 1 191 ? 16.300 13.312 -36.234 1.00 95.06 191 VAL A N 1
ATOM 1513 C CA . VAL A 1 191 ? 16.270 12.390 -35.078 1.00 95.06 191 VAL A CA 1
ATOM 1514 C C . VAL A 1 191 ? 16.921 13.006 -33.831 1.00 95.06 191 VAL A C 1
ATOM 1516 O O . VAL A 1 191 ? 16.472 12.776 -32.708 1.00 95.06 191 VAL A O 1
ATOM 1519 N N . ARG A 1 192 ? 17.989 13.802 -33.990 1.00 97.62 192 ARG A N 1
ATOM 1520 C CA . ARG A 1 192 ? 18.608 14.514 -32.856 1.00 97.62 192 ARG A CA 1
ATOM 1521 C C . ARG A 1 192 ? 17.679 15.563 -32.253 1.00 97.62 192 ARG A C 1
ATOM 1523 O O . ARG A 1 192 ? 17.713 15.752 -31.038 1.00 97.62 192 ARG A O 1
ATOM 1530 N N . GLU A 1 193 ? 16.891 16.239 -33.080 1.00 97.75 193 GLU A N 1
ATOM 1531 C CA . GLU A 1 193 ? 15.914 17.229 -32.633 1.00 97.75 193 GLU A CA 1
ATOM 1532 C C . GLU A 1 193 ? 14.703 16.569 -31.960 1.00 97.75 193 GLU A C 1
ATOM 1534 O O . GLU A 1 193 ? 14.310 16.979 -30.872 1.00 97.75 193 GLU A O 1
ATOM 1539 N N . GLU A 1 194 ? 14.180 15.468 -32.501 1.00 96.56 194 GLU A N 1
ATOM 1540 C CA . GLU A 1 194 ? 13.134 14.688 -31.823 1.00 96.56 194 GLU A CA 1
ATOM 1541 C C . GLU A 1 194 ? 13.604 14.150 -30.461 1.00 96.56 194 GLU A C 1
ATOM 1543 O O . GLU A 1 194 ? 12.869 14.190 -29.468 1.00 96.56 194 GLU A O 1
ATOM 1548 N N . LEU A 1 195 ? 14.858 13.688 -30.374 1.00 96.25 195 LEU A N 1
ATOM 1549 C CA . LEU A 1 195 ? 15.448 13.223 -29.118 1.00 96.25 195 LEU A CA 1
ATOM 1550 C C . LEU A 1 195 ? 15.589 14.366 -28.104 1.00 96.25 195 LEU A C 1
ATOM 1552 O O . LEU A 1 195 ? 15.342 14.156 -26.913 1.00 96.25 195 LEU A O 1
ATOM 1556 N N . SER A 1 196 ? 15.959 15.573 -28.546 1.00 97.12 196 SER A N 1
ATOM 1557 C CA . SER A 1 196 ? 16.048 16.737 -27.659 1.00 97.12 196 SER A CA 1
ATOM 1558 C C . SER A 1 196 ? 14.665 17.165 -27.155 1.00 97.12 196 SER A C 1
ATOM 1560 O O . SER A 1 196 ? 14.509 17.386 -25.954 1.00 97.12 196 SER A O 1
ATOM 1562 N N . GLN A 1 197 ? 13.644 17.171 -28.016 1.00 97.12 197 GLN A N 1
ATOM 1563 C CA . GLN A 1 197 ? 12.257 17.451 -27.632 1.00 97.12 197 GLN A CA 1
ATOM 1564 C C . GLN A 1 197 ? 11.721 16.418 -26.633 1.00 97.12 197 GLN A C 1
ATOM 1566 O O . GLN A 1 197 ? 11.191 16.784 -25.582 1.00 97.12 197 GLN A O 1
ATOM 1571 N N . THR A 1 198 ? 11.932 15.128 -26.905 1.00 93.50 198 THR A N 1
ATOM 1572 C CA . THR A 1 198 ? 11.524 14.035 -26.007 1.00 93.50 198 THR A CA 1
ATOM 1573 C C . THR A 1 198 ? 12.206 14.156 -24.643 1.00 93.50 198 THR A C 1
ATOM 1575 O O . THR A 1 198 ? 11.586 13.932 -23.602 1.00 93.50 198 THR A O 1
ATOM 1578 N N . ARG A 1 199 ? 13.484 14.556 -24.617 1.00 96.12 199 ARG A N 1
ATOM 1579 C CA . ARG A 1 199 ? 14.217 14.802 -23.372 1.00 96.12 199 ARG A CA 1
ATOM 1580 C C . ARG A 1 199 ? 13.604 15.950 -22.567 1.00 96.12 199 ARG A C 1
ATOM 1582 O O . ARG A 1 199 ? 13.389 15.776 -21.371 1.00 96.12 199 ARG A O 1
ATOM 1589 N N . VAL A 1 200 ? 13.285 17.073 -23.210 1.00 97.88 200 VAL A N 1
ATOM 1590 C CA . VAL A 1 200 ? 12.636 18.220 -22.550 1.00 97.88 200 VAL A CA 1
ATOM 1591 C C . VAL A 1 200 ? 11.263 17.829 -21.994 1.00 97.88 200 VAL A C 1
ATOM 1593 O O . VAL A 1 200 ? 10.944 18.150 -20.849 1.00 97.88 200 VAL A O 1
ATOM 1596 N N . GLN A 1 201 ? 10.465 17.071 -22.752 1.00 96.00 201 GLN A N 1
ATOM 1597 C CA . GLN A 1 201 ? 9.179 16.551 -22.275 1.00 96.00 201 GLN A CA 1
ATOM 1598 C C . GLN A 1 201 ? 9.346 15.624 -21.062 1.00 96.00 201 GLN A C 1
ATOM 1600 O O . GLN A 1 201 ? 8.623 15.762 -20.075 1.00 96.00 201 GLN A O 1
ATOM 1605 N N . LYS A 1 202 ? 10.330 14.716 -21.091 1.00 96.19 202 LYS A N 1
ATOM 1606 C CA . LYS A 1 202 ? 10.652 13.832 -19.962 1.00 96.19 202 LYS A CA 1
ATOM 1607 C C . LYS A 1 202 ? 11.049 14.621 -18.709 1.00 96.19 202 LYS A C 1
ATOM 1609 O O . LYS A 1 202 ? 10.580 14.299 -17.618 1.00 96.19 202 LYS A O 1
ATOM 1614 N N . GLU A 1 203 ? 11.903 15.633 -18.850 1.00 97.81 203 GLU A N 1
ATOM 1615 C CA . GLU A 1 203 ? 12.335 16.507 -17.748 1.00 97.81 203 GLU A CA 1
ATOM 1616 C C . GLU A 1 203 ? 11.144 17.296 -17.163 1.00 97.81 203 GLU A C 1
ATOM 1618 O O . GLU A 1 203 ? 11.007 17.394 -15.940 1.00 97.81 203 GLU A O 1
ATOM 1623 N N . SER A 1 204 ? 10.218 17.761 -18.011 1.00 98.19 204 SER A N 1
ATOM 1624 C CA . SER A 1 204 ? 8.968 18.400 -17.576 1.00 98.19 204 SER A CA 1
ATOM 1625 C C . SER A 1 204 ? 8.063 17.447 -16.789 1.00 98.19 204 SER A C 1
ATOM 1627 O O . SER A 1 204 ? 7.631 17.786 -15.688 1.00 98.19 204 SER A O 1
ATOM 1629 N N . LEU A 1 205 ? 7.810 16.238 -17.305 1.00 95.56 205 LEU A N 1
ATOM 1630 C CA . LEU A 1 205 ? 6.984 15.236 -16.620 1.00 95.56 205 LEU A CA 1
ATOM 1631 C C . LEU A 1 205 ? 7.601 14.791 -15.292 1.00 95.56 205 LEU A C 1
ATOM 1633 O O . LEU A 1 205 ? 6.882 14.604 -14.316 1.00 95.56 205 LEU A O 1
ATOM 1637 N N . THR A 1 206 ? 8.928 14.678 -15.237 1.00 95.25 206 THR A N 1
ATOM 1638 C CA . THR A 1 206 ? 9.649 14.344 -14.001 1.00 95.25 206 THR A CA 1
ATOM 1639 C C . THR A 1 206 ? 9.475 15.457 -12.966 1.00 95.25 206 THR A C 1
ATOM 1641 O O . THR A 1 206 ? 9.115 15.180 -11.828 1.00 95.25 206 THR A O 1
ATOM 1644 N N . SER A 1 207 ? 9.590 16.724 -13.379 1.00 97.38 207 SER A N 1
ATOM 1645 C CA . SER A 1 207 ? 9.339 17.874 -12.495 1.00 97.38 207 SER A CA 1
ATOM 1646 C C . SER A 1 207 ? 7.890 17.919 -11.983 1.00 97.38 207 SER A C 1
ATOM 1648 O O . SER A 1 207 ? 7.646 18.249 -10.823 1.00 97.38 207 SER A O 1
ATOM 1650 N N . GLN A 1 208 ? 6.913 17.571 -12.831 1.00 97.25 208 GLN A N 1
ATOM 1651 C CA . GLN A 1 208 ? 5.506 17.466 -12.426 1.00 97.25 208 GLN A CA 1
ATOM 1652 C C . GLN A 1 208 ? 5.283 16.327 -11.424 1.00 97.25 208 GLN A C 1
ATOM 1654 O O . GLN A 1 208 ? 4.583 16.518 -10.427 1.00 97.25 208 GLN A O 1
ATOM 1659 N N . PHE A 1 209 ? 5.893 15.166 -11.665 1.00 94.81 209 PHE A N 1
ATOM 1660 C CA . PHE A 1 209 ? 5.834 14.021 -10.762 1.00 94.81 209 PHE A CA 1
ATOM 1661 C C . PHE A 1 209 ? 6.433 14.357 -9.392 1.00 94.81 209 PHE A C 1
ATOM 1663 O O . PHE A 1 209 ? 5.782 14.124 -8.375 1.00 94.81 209 PHE A O 1
ATOM 1670 N N . ASP A 1 210 ? 7.609 14.986 -9.357 1.00 96.19 210 ASP A N 1
ATOM 1671 C CA . ASP A 1 210 ? 8.268 15.398 -8.113 1.00 96.19 210 ASP A CA 1
ATOM 1672 C C . ASP A 1 210 ? 7.415 16.396 -7.316 1.00 96.19 210 ASP A C 1
ATOM 1674 O O . ASP A 1 210 ? 7.318 16.301 -6.090 1.00 96.19 210 ASP A O 1
ATOM 1678 N N . HIS A 1 211 ? 6.734 17.321 -8.000 1.00 97.50 211 HIS A N 1
ATOM 1679 C CA . HIS A 1 211 ? 5.816 18.270 -7.364 1.00 97.50 211 HIS A CA 1
ATOM 1680 C C . HIS A 1 211 ? 4.595 17.590 -6.739 1.00 97.50 211 HIS A C 1
ATOM 1682 O O . HIS A 1 211 ? 4.233 17.898 -5.602 1.00 97.50 211 HIS A O 1
ATOM 1688 N N . ILE A 1 212 ? 3.961 16.658 -7.460 1.00 94.75 212 ILE A N 1
ATOM 1689 C CA . ILE A 1 212 ? 2.827 15.881 -6.937 1.00 94.75 212 ILE A CA 1
ATOM 1690 C C . ILE A 1 212 ? 3.282 15.037 -5.747 1.00 94.75 212 ILE A C 1
ATOM 1692 O O . ILE A 1 212 ? 2.630 15.065 -4.708 1.00 94.75 212 ILE A O 1
ATOM 1696 N N . ASN A 1 213 ? 4.424 14.359 -5.869 1.00 94.44 213 ASN A N 1
ATOM 1697 C CA . ASN A 1 213 ? 4.973 13.515 -4.815 1.00 94.44 213 ASN A CA 1
ATOM 1698 C C . ASN A 1 213 ? 5.297 14.323 -3.545 1.00 94.44 213 ASN A C 1
ATOM 1700 O O . ASN A 1 213 ? 4.971 13.911 -2.429 1.00 94.44 213 ASN A O 1
ATOM 1704 N N . LYS A 1 214 ? 5.868 15.525 -3.708 1.00 98.00 214 LYS A N 1
ATOM 1705 C CA . LYS A 1 214 ? 6.100 16.457 -2.599 1.00 98.00 214 LYS A CA 1
ATOM 1706 C C . LYS A 1 214 ? 4.785 16.854 -1.926 1.00 98.00 214 LYS A C 1
ATOM 1708 O O . LYS A 1 214 ? 4.665 16.681 -0.714 1.00 98.00 214 LYS A O 1
ATOM 1713 N N . LYS A 1 215 ? 3.781 17.294 -2.692 1.00 97.44 215 LYS A N 1
ATOM 1714 C CA . LYS A 1 215 ? 2.458 17.653 -2.153 1.00 97.44 215 LYS A CA 1
ATOM 1715 C C . LYS A 1 215 ? 1.787 16.496 -1.415 1.00 97.44 215 LYS A C 1
ATOM 1717 O O . LYS A 1 215 ? 1.299 16.696 -0.308 1.00 97.44 215 LYS A O 1
ATOM 1722 N N . SER A 1 216 ? 1.804 15.289 -1.983 1.00 91.69 216 SER A N 1
ATOM 1723 C CA . SER A 1 216 ? 1.233 14.117 -1.317 1.00 91.69 216 SER A CA 1
ATOM 1724 C C . SER A 1 216 ? 1.976 13.780 -0.027 1.00 91.69 216 SER A C 1
ATOM 1726 O O . SER A 1 216 ? 1.345 13.437 0.966 1.00 91.69 216 SER A O 1
ATOM 1728 N N . SER A 1 217 ? 3.307 13.919 0.002 1.00 96.25 217 SER A N 1
ATOM 1729 C CA . SER A 1 217 ? 4.088 13.675 1.221 1.00 96.25 217 SER A CA 1
ATOM 1730 C C . SER A 1 217 ? 3.770 14.686 2.332 1.00 96.25 217 SER A C 1
ATOM 1732 O O . SER A 1 217 ? 3.636 14.299 3.494 1.00 96.25 217 SER A O 1
ATOM 1734 N N . GLU A 1 218 ? 3.574 15.959 1.976 1.00 97.81 218 GLU A N 1
ATOM 1735 C CA . GLU A 1 218 ? 3.180 17.025 2.904 1.00 97.81 218 GLU A CA 1
ATOM 1736 C C . GLU A 1 218 ? 1.761 16.796 3.453 1.00 97.81 218 GLU A C 1
ATOM 1738 O O . GLU A 1 218 ? 1.533 16.939 4.656 1.00 97.81 218 GLU A O 1
ATOM 1743 N N . GLU A 1 219 ? 0.816 16.378 2.606 1.00 96.38 219 GLU A N 1
ATOM 1744 C CA . GLU A 1 219 ? -0.557 16.052 3.011 1.00 96.38 219 GLU A CA 1
ATOM 1745 C C . GLU A 1 219 ? -0.616 14.819 3.921 1.00 96.38 219 GLU A C 1
ATOM 1747 O O . GLU A 1 219 ? -1.248 14.869 4.976 1.00 96.38 219 GLU A O 1
ATOM 1752 N N . ILE A 1 220 ? 0.111 13.747 3.585 1.00 94.88 220 ILE A N 1
ATOM 1753 C CA . ILE A 1 220 ? 0.244 12.561 4.446 1.00 94.88 220 ILE A CA 1
ATOM 1754 C C . ILE A 1 220 ? 0.830 12.957 5.806 1.00 94.88 220 ILE A C 1
ATOM 1756 O O . ILE A 1 220 ? 0.336 12.527 6.849 1.00 94.88 220 ILE A O 1
ATOM 1760 N N . GLN A 1 221 ? 1.863 13.806 5.827 1.00 97.50 221 GLN A N 1
ATOM 1761 C CA . GLN A 1 221 ? 2.456 14.277 7.077 1.00 97.50 221 GLN A CA 1
ATOM 1762 C C . GLN A 1 221 ? 1.465 15.105 7.905 1.00 97.50 221 GLN A C 1
ATOM 1764 O O . GLN A 1 221 ? 1.446 14.978 9.131 1.00 97.50 221 GLN A O 1
ATOM 1769 N N . LYS A 1 222 ? 0.645 15.942 7.261 1.00 98.38 222 LYS A N 1
ATOM 1770 C CA . LYS A 1 222 ? -0.407 16.718 7.926 1.00 98.38 222 LYS A CA 1
ATOM 1771 C C . LYS A 1 222 ? -1.477 15.802 8.529 1.00 98.38 222 LYS A C 1
ATOM 1773 O O . LYS A 1 222 ? -1.716 15.886 9.728 1.00 98.38 222 LYS A O 1
ATOM 1778 N N . LEU A 1 223 ? -2.035 14.881 7.742 1.00 96.38 223 LEU A N 1
ATOM 1779 C CA . LEU A 1 223 ? -3.056 13.936 8.207 1.00 96.38 223 LEU A CA 1
ATOM 1780 C C . LEU A 1 223 ? -2.554 13.067 9.366 1.00 96.38 223 LEU A C 1
ATOM 1782 O O . LEU A 1 223 ? -3.288 12.832 10.319 1.00 96.38 223 LEU A O 1
ATOM 1786 N N . ASN A 1 224 ? -1.290 12.642 9.339 1.00 95.81 224 ASN A N 1
ATOM 1787 C CA . ASN A 1 224 ? -0.695 11.894 10.448 1.00 95.81 224 ASN A CA 1
ATOM 1788 C C . ASN A 1 224 ? -0.607 12.716 11.743 1.00 95.81 224 ASN A C 1
ATOM 1790 O O . ASN A 1 224 ? -0.826 12.172 12.824 1.00 95.81 224 ASN A O 1
ATOM 1794 N N . LYS A 1 225 ? -0.301 14.018 11.652 1.00 98.25 225 LYS A N 1
ATOM 1795 C CA . LYS A 1 225 ? -0.311 14.913 12.820 1.00 98.25 225 LYS A CA 1
ATOM 1796 C C . LYS A 1 225 ? -1.728 15.084 13.363 1.00 98.25 225 LYS A C 1
ATOM 1798 O O . LYS A 1 225 ? -1.919 14.944 14.566 1.00 98.25 225 LYS A O 1
ATOM 1803 N N . ASP A 1 226 ? -2.705 15.308 12.488 1.00 96.19 226 ASP A N 1
ATOM 1804 C CA . ASP A 1 226 ? -4.112 15.477 12.873 1.00 96.19 226 ASP A CA 1
ATOM 1805 C C . ASP A 1 226 ? -4.673 14.196 13.524 1.00 96.19 226 ASP A C 1
ATOM 1807 O O . ASP A 1 226 ? -5.326 14.256 14.567 1.00 96.19 226 ASP A O 1
ATOM 1811 N N . LEU A 1 227 ? -4.344 13.018 12.978 1.00 96.62 227 LEU A N 1
ATOM 1812 C CA . LEU A 1 227 ? -4.694 11.721 13.569 1.00 96.62 227 LEU A CA 1
ATOM 1813 C C . LEU A 1 227 ? -4.067 11.519 14.950 1.00 96.62 227 LEU A C 1
ATOM 1815 O O . LEU A 1 227 ? -4.717 10.977 15.844 1.00 96.62 227 LEU A O 1
ATOM 1819 N N . GLN A 1 228 ? -2.816 11.940 15.140 1.00 97.38 228 GLN A N 1
ATOM 1820 C CA . GLN A 1 228 ? -2.152 11.843 16.436 1.00 97.38 228 GLN A CA 1
ATOM 1821 C C . GLN A 1 228 ? -2.809 12.762 17.473 1.00 97.38 228 GLN A C 1
ATOM 1823 O O . GLN A 1 228 ? -3.074 12.312 18.585 1.00 97.38 228 GLN A O 1
ATOM 1828 N N . ILE A 1 229 ? -3.130 14.004 17.094 1.00 97.81 229 ILE A N 1
ATOM 1829 C CA . ILE A 1 229 ? -3.849 14.954 17.954 1.00 97.81 229 ILE A CA 1
ATOM 1830 C C . ILE A 1 229 ? -5.204 14.369 18.361 1.00 97.81 229 ILE A C 1
ATOM 1832 O O . ILE A 1 229 ? -5.478 14.239 19.551 1.00 97.81 229 ILE A O 1
ATOM 1836 N N . SER A 1 230 ? -6.007 13.910 17.396 1.00 96.25 230 SER A N 1
ATOM 1837 C CA . SER A 1 230 ? -7.318 13.308 17.671 1.00 96.25 230 SER A CA 1
ATOM 1838 C C . SER A 1 230 ? -7.219 12.062 18.563 1.00 96.25 230 SER A C 1
ATOM 1840 O O . SER A 1 230 ? -8.052 11.848 19.445 1.00 96.25 230 SER A O 1
ATOM 1842 N N . ARG A 1 231 ? -6.174 11.242 18.389 1.00 98.12 231 ARG A N 1
ATOM 1843 C CA . ARG A 1 231 ? -5.919 10.080 19.249 1.00 98.12 231 ARG A CA 1
ATOM 1844 C C . ARG A 1 231 ? -5.628 10.485 20.691 1.00 98.12 231 ARG A C 1
ATOM 1846 O O . ARG A 1 231 ? -6.066 9.789 21.607 1.00 98.12 231 ARG A O 1
ATOM 1853 N N . ASP A 1 232 ? -4.860 11.545 20.899 1.00 97.56 232 ASP A N 1
ATOM 1854 C CA . ASP A 1 232 ? -4.518 12.015 22.238 1.00 97.56 232 ASP A CA 1
ATOM 1855 C C . ASP A 1 232 ? -5.713 12.722 22.904 1.00 97.56 232 ASP A C 1
ATOM 1857 O O . ASP A 1 232 ? -5.984 12.458 24.075 1.00 97.56 232 ASP A O 1
ATOM 1861 N N . GLU A 1 233 ? -6.522 13.471 22.147 1.00 97.44 233 GLU A N 1
ATOM 1862 C CA . GLU A 1 233 ? -7.816 14.008 22.602 1.00 97.44 233 GLU A CA 1
ATOM 1863 C C . GLU A 1 233 ? -8.790 12.897 23.027 1.00 97.44 233 GLU A C 1
ATOM 1865 O O . GLU A 1 233 ? -9.425 12.986 24.077 1.00 97.44 233 GLU A O 1
ATOM 1870 N N . ALA A 1 234 ? -8.883 11.808 22.255 1.00 96.75 234 ALA A N 1
ATOM 1871 C CA . ALA A 1 234 ? -9.735 10.671 22.601 1.00 96.75 234 ALA A CA 1
ATOM 1872 C C . ALA A 1 234 ? -9.296 9.988 23.910 1.00 96.75 234 ALA A C 1
ATOM 1874 O O . ALA A 1 234 ? -10.144 9.582 24.708 1.00 96.75 234 ALA A O 1
ATOM 1875 N N . LYS A 1 235 ? -7.982 9.880 24.160 1.00 97.81 235 LYS A N 1
ATOM 1876 C CA . LYS A 1 235 ? -7.460 9.361 25.437 1.00 97.81 235 LYS A CA 1
ATOM 1877 C C . LYS A 1 235 ? -7.801 10.290 26.599 1.00 97.81 235 LYS A C 1
ATOM 1879 O O . LYS A 1 235 ? -8.223 9.795 27.638 1.00 97.81 235 LYS A O 1
ATOM 1884 N N . ASP A 1 236 ? -7.641 11.602 26.428 1.00 98.19 236 ASP A N 1
ATOM 1885 C CA . ASP A 1 236 ? -7.962 12.586 27.468 1.00 98.19 236 ASP A CA 1
ATOM 1886 C C . ASP A 1 236 ? -9.457 12.561 27.826 1.00 98.19 236 ASP A C 1
ATOM 1888 O O . ASP A 1 236 ? -9.825 12.468 28.998 1.00 98.19 236 ASP A O 1
ATOM 1892 N N . LEU A 1 237 ? -10.333 12.507 26.816 1.00 97.56 237 LEU A N 1
ATOM 1893 C CA . LEU A 1 237 ? -11.776 12.355 27.020 1.00 97.56 237 LEU A CA 1
ATOM 1894 C C . LEU A 1 237 ? -12.135 11.039 27.722 1.00 97.56 237 LEU A C 1
ATOM 1896 O O . LEU A 1 237 ? -12.995 11.042 28.603 1.00 97.56 237 LEU A O 1
ATOM 1900 N N . SER A 1 238 ? -11.472 9.931 27.375 1.00 98.06 238 SER A N 1
ATOM 1901 C CA . SER A 1 238 ? -11.661 8.644 28.057 1.00 98.06 238 SER A CA 1
ATOM 1902 C C . SER A 1 238 ? -11.263 8.727 29.532 1.00 98.06 238 SER A C 1
ATOM 1904 O O . SER A 1 238 ? -12.036 8.316 30.393 1.00 98.06 238 SER A O 1
ATOM 1906 N N . LEU A 1 239 ? -10.095 9.304 29.836 1.00 98.44 239 LEU A N 1
ATOM 1907 C CA . LEU A 1 239 ? -9.629 9.492 31.214 1.00 98.44 239 LEU A CA 1
ATOM 1908 C C . LEU A 1 239 ? -10.575 10.396 32.010 1.00 98.44 239 LEU A C 1
ATOM 1910 O O . LEU A 1 239 ? -10.883 10.110 33.167 1.00 98.44 239 LEU A O 1
ATOM 1914 N N . LYS A 1 240 ? -11.086 11.461 31.387 1.00 98.56 240 LYS A N 1
ATOM 1915 C CA . LYS A 1 240 ? -12.069 12.355 32.001 1.00 98.56 240 LYS A CA 1
ATOM 1916 C C . LYS A 1 240 ? -13.392 11.643 32.294 1.00 98.56 240 LYS A C 1
ATOM 1918 O O . LYS A 1 240 ? -13.959 11.844 33.366 1.00 98.56 240 LYS A O 1
ATOM 1923 N N . ALA A 1 241 ? -13.875 10.804 31.377 1.00 97.69 241 ALA A N 1
ATOM 1924 C CA . ALA A 1 241 ? -15.084 10.011 31.582 1.00 97.69 241 ALA A CA 1
ATOM 1925 C C . ALA A 1 241 ? -14.915 9.003 32.731 1.00 97.69 241 ALA A C 1
ATOM 1927 O O . ALA A 1 241 ? -15.806 8.884 33.572 1.00 97.69 241 ALA A O 1
ATOM 1928 N N . ASP A 1 242 ? -13.759 8.338 32.812 1.00 98.00 242 ASP A N 1
ATOM 1929 C CA . ASP A 1 242 ? -13.433 7.435 33.919 1.00 98.00 242 ASP A CA 1
ATOM 1930 C C . ASP A 1 242 ? -13.350 8.170 35.260 1.00 98.00 242 ASP A C 1
ATOM 1932 O O . ASP A 1 242 ? -13.887 7.682 36.254 1.00 98.00 242 ASP A O 1
ATOM 1936 N N . LEU A 1 243 ? -12.763 9.370 35.294 1.00 98.38 243 LEU A N 1
ATOM 1937 C CA . LEU A 1 243 ? -12.737 10.205 36.496 1.00 98.38 243 LEU A CA 1
ATOM 1938 C C . LEU A 1 243 ? -14.157 10.575 36.957 1.00 98.38 243 LEU A C 1
ATOM 1940 O O . LEU A 1 243 ? -14.488 10.402 38.128 1.00 98.38 243 LEU A O 1
ATOM 1944 N N . CYS A 1 244 ? -15.013 11.047 36.044 1.00 98.06 244 CYS A N 1
ATOM 1945 C CA . CYS A 1 244 ? -16.405 11.372 36.364 1.00 98.06 244 CYS A CA 1
ATOM 1946 C C . CYS A 1 244 ? -17.186 10.140 36.842 1.00 98.06 244 CYS A C 1
ATOM 1948 O O . CYS A 1 244 ? -17.994 10.244 37.766 1.00 98.06 244 CYS A O 1
ATOM 1950 N N . ARG A 1 245 ? -16.935 8.970 36.244 1.00 98.06 245 ARG A N 1
ATOM 1951 C CA . ARG A 1 245 ? -17.537 7.701 36.665 1.00 98.06 245 ARG A CA 1
ATOM 1952 C C . ARG A 1 245 ? -17.112 7.324 38.083 1.00 98.06 245 ARG A C 1
ATOM 1954 O O . ARG A 1 245 ? -17.979 7.013 38.892 1.00 98.06 245 ARG A O 1
ATOM 1961 N N . LEU A 1 246 ? -15.820 7.412 38.402 1.00 98.06 246 LEU A N 1
ATOM 1962 C CA . LEU A 1 246 ? -15.308 7.139 39.748 1.00 98.06 246 LEU A CA 1
ATOM 1963 C C . LEU A 1 246 ? -15.894 8.098 40.792 1.00 98.06 246 LEU A C 1
ATOM 1965 O O . LEU A 1 246 ? -16.302 7.650 41.858 1.00 98.06 246 LEU A O 1
ATOM 1969 N N . GLN A 1 247 ? -16.013 9.388 40.469 1.00 98.06 247 GLN A N 1
ATOM 1970 C CA . GLN A 1 247 ? -16.661 10.370 41.348 1.00 98.06 247 GLN A CA 1
ATOM 1971 C C . GLN A 1 247 ? -18.142 10.043 41.594 1.00 98.06 247 GLN A C 1
ATOM 1973 O O . GLN A 1 247 ? -18.626 10.153 42.719 1.00 98.06 247 GLN A O 1
ATOM 1978 N N . ALA A 1 248 ? -18.872 9.613 40.561 1.00 96.69 248 ALA A N 1
ATOM 1979 C CA . ALA A 1 248 ? -20.263 9.190 40.708 1.00 96.69 248 ALA A CA 1
ATOM 1980 C C . ALA A 1 248 ? -20.390 7.903 41.545 1.00 96.69 248 ALA A C 1
ATOM 1982 O O . ALA A 1 248 ? -21.274 7.810 42.395 1.00 96.69 248 ALA A O 1
ATOM 1983 N N . GLU A 1 249 ? -19.499 6.926 41.341 1.00 96.88 249 GLU A N 1
ATOM 1984 C CA . GLU A 1 249 ? -19.435 5.703 42.153 1.00 96.88 249 GLU A CA 1
ATOM 1985 C C . GLU A 1 249 ? -19.133 6.014 43.628 1.00 96.88 249 GLU A C 1
ATOM 1987 O O . GLU A 1 249 ? -19.730 5.404 44.515 1.00 96.88 249 GLU A O 1
ATOM 1992 N N . GLU A 1 250 ? -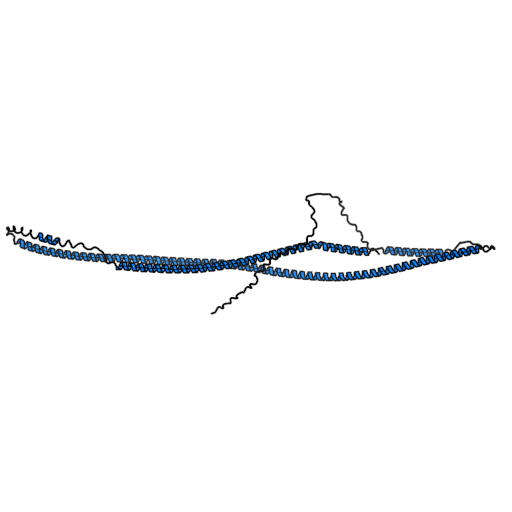18.243 6.969 43.905 1.00 97.44 250 GLU A N 1
ATOM 1993 C CA . GLU A 1 250 ? -17.930 7.429 45.261 1.00 97.44 250 GLU A CA 1
ATOM 1994 C C . GLU A 1 250 ? -19.136 8.103 45.930 1.00 97.44 250 GLU A C 1
ATOM 1996 O O . GLU A 1 250 ? -19.512 7.717 47.036 1.00 97.44 250 GLU A O 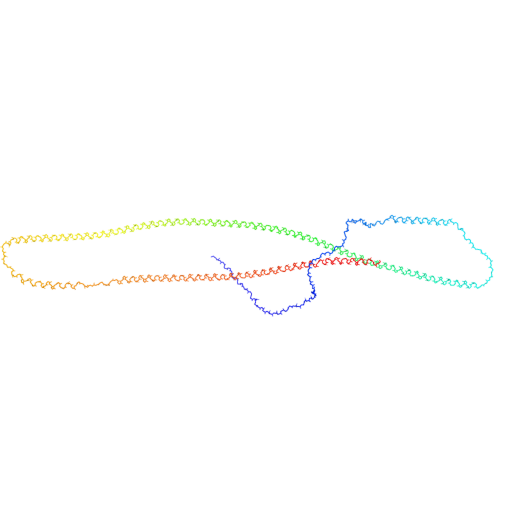1
ATOM 2001 N N . ALA A 1 251 ? -19.836 9.002 45.232 1.00 97.69 251 ALA A N 1
ATOM 2002 C CA . ALA A 1 251 ? -21.049 9.639 45.752 1.00 97.69 251 ALA A CA 1
ATOM 2003 C C . ALA A 1 251 ? -22.173 8.626 46.055 1.00 97.69 251 ALA A C 1
ATOM 2005 O O . ALA A 1 251 ? -22.871 8.737 47.067 1.00 97.69 251 ALA A O 1
ATOM 2006 N N . ILE A 1 252 ? -22.339 7.607 45.202 1.00 97.31 252 ILE A N 1
ATOM 2007 C CA . ILE A 1 252 ? -23.288 6.514 45.456 1.00 97.31 252 ILE A CA 1
ATOM 2008 C C . ILE A 1 252 ? -22.868 5.735 46.705 1.00 97.31 252 ILE A C 1
ATOM 2010 O O . ILE A 1 252 ? -23.717 5.470 47.557 1.00 97.31 252 ILE A O 1
ATOM 2014 N N . LYS A 1 253 ? -21.578 5.400 46.854 1.00 97.88 253 LYS A N 1
ATOM 2015 C CA . LYS A 1 253 ? -21.067 4.713 48.052 1.00 97.88 253 LYS A CA 1
ATOM 2016 C C . LYS A 1 253 ? -21.380 5.507 49.320 1.00 97.88 253 LYS A C 1
ATOM 2018 O O . LYS A 1 253 ? -21.982 4.943 50.233 1.00 97.88 253 LYS A O 1
ATOM 2023 N N . GLU A 1 254 ? -21.091 6.805 49.347 1.00 97.81 254 GLU A N 1
ATOM 2024 C CA . GLU A 1 254 ? -21.408 7.672 50.491 1.00 97.81 254 GLU A CA 1
ATOM 2025 C C . GLU A 1 254 ? -22.911 7.681 50.820 1.00 97.81 254 GLU A C 1
ATOM 2027 O O . GLU A 1 254 ? -23.309 7.549 51.983 1.00 97.81 254 GLU A O 1
ATOM 2032 N N . GLN A 1 255 ? -23.775 7.785 49.804 1.00 96.88 255 GLN A N 1
ATOM 2033 C CA . GLN A 1 255 ? -25.224 7.755 50.004 1.00 96.88 255 GLN A CA 1
ATOM 2034 C C . GLN A 1 255 ? -25.699 6.399 50.542 1.00 96.88 255 GLN A C 1
ATOM 2036 O O . GLN A 1 255 ? -26.527 6.356 51.458 1.00 96.88 255 GLN A O 1
ATOM 2041 N N . THR A 1 256 ? -25.179 5.294 50.000 1.00 95.81 256 THR A N 1
ATOM 2042 C CA . THR A 1 256 ? -25.515 3.945 50.474 1.00 95.81 256 THR A CA 1
ATOM 2043 C C . THR A 1 256 ? -25.061 3.723 51.912 1.00 95.81 256 THR A C 1
ATOM 2045 O O . THR A 1 256 ? -25.824 3.174 52.703 1.00 95.81 256 THR A O 1
ATOM 2048 N N . GLU A 1 257 ? -23.884 4.225 52.294 1.00 97.00 257 GLU A N 1
ATOM 2049 C CA . GLU A 1 257 ? -23.394 4.156 53.671 1.00 97.00 257 GLU A CA 1
ATOM 2050 C C . GLU A 1 257 ? -24.297 4.958 54.621 1.00 97.00 257 GLU A C 1
ATOM 2052 O O . GLU A 1 257 ? -24.643 4.485 55.705 1.00 97.00 257 GLU A O 1
ATOM 2057 N N . LYS A 1 258 ? -24.753 6.145 54.203 1.00 97.88 258 LYS A N 1
ATOM 2058 C CA . LYS A 1 258 ? -25.690 6.961 54.987 1.00 97.88 258 LYS A CA 1
ATOM 2059 C C . LYS A 1 258 ? -27.036 6.262 55.200 1.00 97.88 258 LYS A C 1
ATOM 2061 O O . LYS A 1 258 ? -27.531 6.244 56.326 1.00 97.88 258 LYS A O 1
ATOM 2066 N N . LEU A 1 259 ? -27.618 5.680 54.149 1.00 97.44 259 LEU A N 1
ATOM 2067 C CA . LEU A 1 259 ? -28.864 4.911 54.254 1.00 97.44 259 LEU A CA 1
ATOM 2068 C C . LEU A 1 259 ? -28.683 3.663 55.124 1.00 97.44 259 LEU A C 1
ATOM 2070 O O . LEU A 1 259 ? -29.556 3.356 55.932 1.00 97.44 259 LEU A O 1
ATOM 2074 N N . SER A 1 260 ? -27.539 2.982 55.008 1.00 97.06 260 SER A N 1
ATOM 2075 C CA . SER A 1 260 ? -27.202 1.836 55.856 1.00 97.06 260 SER A CA 1
ATOM 2076 C C . SER A 1 260 ? -27.162 2.226 57.335 1.00 97.06 260 SER A C 1
ATOM 2078 O O . SER A 1 260 ? -27.783 1.549 58.149 1.00 97.06 260 SER A O 1
ATOM 2080 N N . LYS A 1 261 ? -26.510 3.346 57.684 1.00 97.69 261 LYS A N 1
ATOM 2081 C CA . LYS A 1 261 ? -26.475 3.864 59.066 1.00 97.69 261 LYS A CA 1
ATOM 2082 C C . LYS A 1 261 ? -27.874 4.184 59.599 1.00 97.69 261 LYS A C 1
ATOM 2084 O O . LYS A 1 261 ? -28.187 3.851 60.736 1.00 97.69 261 LYS A O 1
ATOM 2089 N N . GLN A 1 262 ? -28.733 4.793 58.778 1.00 97.25 262 GLN A N 1
ATOM 2090 C CA . GLN A 1 262 ? -30.123 5.076 59.163 1.00 97.25 262 GLN A CA 1
ATOM 2091 C C . GLN A 1 262 ? -30.942 3.800 59.387 1.00 97.25 262 GLN A C 1
ATOM 2093 O O . GLN A 1 262 ? -31.751 3.744 60.312 1.00 97.25 262 GLN A O 1
ATOM 2098 N N . LEU A 1 263 ? -30.741 2.779 58.549 1.00 96.31 263 LEU A N 1
ATOM 2099 C CA . LEU A 1 263 ? -31.418 1.494 58.693 1.00 96.31 263 LEU A CA 1
ATOM 2100 C C . LEU A 1 263 ? -30.976 0.774 59.973 1.00 96.31 263 LEU A C 1
ATOM 2102 O O . LEU A 1 263 ? -31.821 0.245 60.688 1.00 96.31 263 LEU A O 1
ATOM 2106 N N . GLU A 1 264 ? -29.679 0.805 60.283 1.00 97.00 264 GLU A N 1
ATOM 2107 C CA . GLU A 1 264 ? -29.119 0.241 61.515 1.00 97.00 264 GLU A CA 1
ATOM 2108 C C . GLU A 1 264 ? -29.667 0.951 62.765 1.00 97.00 264 GLU A C 1
ATOM 2110 O O . GLU A 1 264 ? -30.074 0.301 63.727 1.00 97.00 264 GLU A O 1
ATOM 2115 N N . GLU A 1 265 ? -29.771 2.283 62.740 1.00 97.62 265 GLU A N 1
ATOM 2116 C CA . GLU A 1 265 ? -30.367 3.058 63.834 1.00 97.62 265 GLU A CA 1
ATOM 2117 C C . GLU A 1 265 ? -31.863 2.752 64.011 1.00 97.62 265 GLU A C 1
ATOM 2119 O O . GLU A 1 265 ? -32.336 2.555 65.134 1.00 97.62 265 GLU A O 1
ATOM 2124 N N . TRP A 1 266 ? -32.616 2.654 62.911 1.00 96.94 266 TRP A N 1
ATOM 2125 C CA . TRP A 1 266 ? -34.022 2.256 62.958 1.00 96.94 266 TRP A CA 1
ATOM 2126 C C . TRP A 1 266 ? -34.191 0.831 63.496 1.00 96.94 266 TRP A C 1
ATOM 2128 O O . TRP A 1 266 ? -35.063 0.603 64.336 1.00 96.94 266 TRP A O 1
ATOM 2138 N N . GLN A 1 267 ? -33.336 -0.106 63.074 1.00 96.56 267 GLN A N 1
ATOM 2139 C CA . GLN A 1 267 ? -33.330 -1.478 63.577 1.00 96.56 267 GLN A CA 1
ATOM 2140 C C . GLN A 1 267 ? -33.065 -1.510 65.085 1.00 96.56 267 GLN A C 1
ATOM 2142 O O . GLN A 1 267 ? -33.835 -2.121 65.822 1.00 96.56 267 GLN A O 1
ATOM 2147 N N . LYS A 1 268 ? -32.043 -0.793 65.563 1.00 96.88 268 LYS A N 1
ATOM 2148 C CA . LYS A 1 268 ? -31.733 -0.698 66.994 1.00 96.88 268 LYS A CA 1
ATOM 2149 C C . LYS A 1 268 ? -32.900 -0.113 67.793 1.00 96.88 268 LYS A C 1
ATOM 2151 O O . LYS A 1 268 ? -33.231 -0.613 68.864 1.00 96.88 268 LYS A O 1
ATOM 2156 N N . ASN A 1 269 ? -33.573 0.910 67.265 1.00 96.75 269 ASN A N 1
ATOM 2157 C CA . ASN A 1 269 ? -34.762 1.477 67.902 1.00 96.75 269 ASN A CA 1
ATOM 2158 C C . ASN A 1 269 ? -35.907 0.455 67.985 1.00 96.75 269 ASN A C 1
ATOM 2160 O O . ASN A 1 269 ? -36.523 0.324 69.043 1.00 96.75 269 ASN A O 1
ATOM 2164 N N . GLN A 1 270 ? -36.166 -0.302 66.913 1.00 94.81 270 GLN A N 1
ATOM 2165 C CA . GLN A 1 270 ? -37.156 -1.384 66.927 1.00 94.81 270 GLN A CA 1
ATOM 2166 C C . GLN A 1 270 ? -36.803 -2.470 67.949 1.00 94.81 270 GLN A C 1
ATOM 2168 O O . GLN A 1 270 ? -37.674 -2.881 68.710 1.00 94.81 270 GLN A O 1
ATOM 2173 N N . GLU A 1 271 ? -35.537 -2.889 68.024 1.00 95.38 271 GLU A N 1
ATOM 2174 C CA . GLU A 1 271 ? -35.063 -3.859 69.021 1.00 95.38 271 GLU A CA 1
ATOM 2175 C C . GLU A 1 271 ? -35.334 -3.365 70.448 1.00 95.38 271 GLU A C 1
ATOM 2177 O O . GLU A 1 271 ? -35.948 -4.083 71.237 1.00 95.38 271 GLU A O 1
ATOM 2182 N N . THR A 1 272 ? -35.001 -2.106 70.760 1.00 95.81 272 THR A N 1
ATOM 2183 C CA . THR A 1 272 ? -35.286 -1.540 72.092 1.00 95.81 272 THR A CA 1
ATOM 2184 C C . THR A 1 272 ? -36.783 -1.450 72.399 1.00 95.81 272 THR A C 1
ATOM 2186 O O . THR A 1 272 ? -37.189 -1.577 73.554 1.00 95.81 272 THR A O 1
ATOM 2189 N N . GLU A 1 273 ? -37.633 -1.227 71.394 1.00 94.56 273 GLU A N 1
ATOM 2190 C CA . GLU A 1 273 ? -39.083 -1.178 71.588 1.00 94.56 273 GLU A CA 1
ATOM 2191 C C . GLU A 1 273 ? -39.662 -2.576 71.827 1.00 94.56 273 GLU A C 1
ATOM 2193 O O . GLU A 1 273 ? -40.488 -2.763 72.722 1.00 94.56 273 GLU A O 1
ATOM 2198 N N . VAL A 1 274 ? -39.167 -3.583 71.103 1.00 95.00 274 VAL A N 1
ATOM 2199 C CA . VAL A 1 274 ? -39.498 -4.992 71.350 1.00 95.00 274 VAL A CA 1
ATOM 2200 C C . VAL A 1 274 ? -39.058 -5.413 72.754 1.00 95.00 274 VAL A C 1
ATOM 2202 O O . VAL A 1 274 ? -39.834 -6.065 73.457 1.00 95.00 274 VAL A O 1
ATOM 2205 N N . GLU A 1 275 ? -37.871 -5.010 73.212 1.00 94.69 275 GLU A N 1
ATOM 2206 C CA . GLU A 1 275 ? -37.407 -5.257 74.584 1.00 94.69 275 GLU A CA 1
ATOM 2207 C C . GLU A 1 275 ? -38.336 -4.619 75.627 1.00 94.69 275 GLU A C 1
ATOM 2209 O O . GLU A 1 275 ? -38.746 -5.291 76.579 1.00 94.69 275 GLU A O 1
ATOM 2214 N N . LYS A 1 276 ? -38.747 -3.356 75.431 1.00 94.19 276 LYS A N 1
ATOM 2215 C CA . LYS A 1 276 ? -39.708 -2.675 76.318 1.00 94.19 276 LYS A CA 1
ATOM 2216 C C . LYS A 1 276 ? -41.062 -3.376 76.356 1.00 94.19 276 LYS A C 1
ATOM 2218 O O . LYS A 1 276 ? -41.597 -3.598 77.442 1.00 94.19 276 LYS A O 1
ATOM 2223 N N . LEU A 1 277 ? -41.620 -3.739 75.198 1.00 94.19 277 LEU A N 1
ATOM 2224 C CA . LEU A 1 277 ? -42.892 -4.463 75.114 1.00 94.19 277 LEU A CA 1
ATOM 2225 C C . LEU A 1 277 ? -42.793 -5.839 75.781 1.00 94.19 277 LEU A C 1
ATOM 2227 O O . LEU A 1 277 ? -43.713 -6.249 76.488 1.00 94.19 277 LEU A O 1
ATOM 2231 N N . THR A 1 278 ? -41.659 -6.522 75.619 1.00 95.06 278 THR A N 1
ATOM 2232 C CA . THR A 1 278 ? -41.382 -7.805 76.276 1.00 95.06 278 THR A CA 1
ATOM 2233 C C . THR A 1 278 ? -41.335 -7.645 77.796 1.00 95.06 278 THR A C 1
ATOM 2235 O O . THR A 1 278 ? -41.986 -8.406 78.515 1.00 95.06 278 THR A O 1
ATOM 2238 N N . ALA A 1 279 ? -40.639 -6.624 78.303 1.00 93.81 279 ALA A N 1
ATOM 2239 C CA . ALA A 1 279 ? -40.598 -6.314 79.731 1.00 93.81 279 ALA A CA 1
ATOM 2240 C C . ALA A 1 279 ? -41.992 -5.955 80.280 1.00 93.81 279 ALA A C 1
ATOM 2242 O O . ALA A 1 279 ? -42.397 -6.453 81.331 1.00 93.81 279 ALA A O 1
ATOM 2243 N N . LEU A 1 280 ? -42.769 -5.151 79.547 1.00 95.12 280 LEU A N 1
ATOM 2244 C CA . LEU A 1 280 ? -44.139 -4.796 79.919 1.00 95.12 280 LEU A CA 1
ATOM 2245 C C . LEU A 1 280 ? -45.048 -6.030 79.964 1.00 95.12 280 LEU A C 1
ATOM 2247 O O . LEU A 1 280 ? -45.834 -6.180 80.900 1.00 95.12 280 LEU A O 1
ATOM 2251 N N . HIS A 1 281 ? -44.909 -6.947 79.004 1.00 93.50 281 HIS A N 1
ATOM 2252 C CA . HIS A 1 281 ? -45.633 -8.214 79.005 1.00 93.50 281 HIS A CA 1
ATOM 2253 C C . HIS A 1 281 ? -45.301 -9.061 80.243 1.00 93.50 281 HIS A C 1
ATOM 2255 O O . HIS A 1 281 ? -46.215 -9.554 80.903 1.00 93.50 281 HIS A O 1
ATOM 2261 N N . GLN A 1 282 ? -44.021 -9.177 80.614 1.00 94.00 282 GLN A N 1
ATOM 2262 C CA . GLN A 1 282 ? -43.605 -9.880 81.835 1.00 94.00 282 GLN A CA 1
ATOM 2263 C C . GLN A 1 282 ? -44.187 -9.234 83.098 1.00 94.00 282 GLN A C 1
ATOM 2265 O O . GLN A 1 282 ? -44.692 -9.937 83.972 1.00 94.00 282 GLN A O 1
ATOM 2270 N N . VAL A 1 283 ? -44.181 -7.900 83.189 1.00 93.44 283 VAL A N 1
ATOM 2271 C CA . VAL A 1 283 ? -44.799 -7.170 84.308 1.00 93.44 283 VAL A CA 1
ATOM 2272 C C . VAL A 1 283 ? -46.301 -7.441 84.380 1.00 93.44 283 VAL A C 1
ATOM 2274 O O . VAL A 1 283 ? -46.822 -7.682 85.468 1.00 93.44 283 VAL A O 1
ATOM 2277 N N . LEU A 1 284 ? -47.007 -7.447 83.244 1.00 92.75 284 LEU A N 1
ATOM 2278 C CA . LEU A 1 284 ? -48.430 -7.790 83.200 1.00 92.75 284 LEU A CA 1
ATOM 2279 C C . LEU A 1 284 ? -48.686 -9.239 83.634 1.00 92.75 284 LEU A C 1
ATOM 2281 O O . LEU A 1 284 ? -49.604 -9.469 84.421 1.00 92.75 284 LEU A O 1
ATOM 2285 N N . GLN A 1 285 ? -47.865 -10.199 83.196 1.00 92.31 285 GLN A N 1
ATOM 2286 C CA . GLN A 1 285 ? -47.954 -11.589 83.655 1.00 92.31 285 GLN A CA 1
ATOM 2287 C C . GLN A 1 285 ? -47.733 -11.702 85.169 1.00 92.31 285 GLN A C 1
ATOM 2289 O O . GLN A 1 285 ? -48.519 -12.347 85.863 1.00 92.31 285 GLN A O 1
ATOM 2294 N N . LEU A 1 286 ? -46.699 -11.045 85.706 1.00 92.56 286 LEU A N 1
ATOM 2295 C CA . LEU A 1 286 ? -46.424 -11.018 87.145 1.00 92.56 286 LEU A CA 1
ATOM 2296 C C . LEU A 1 286 ? -47.559 -10.356 87.929 1.00 92.56 286 LEU A C 1
ATOM 2298 O O . LEU A 1 286 ? -47.925 -10.847 88.993 1.00 92.56 286 LEU A O 1
ATOM 2302 N N . LYS A 1 287 ? -48.155 -9.282 87.399 1.00 93.06 287 LYS A N 1
ATOM 2303 C CA . LYS A 1 287 ? -49.324 -8.629 87.997 1.00 93.06 287 LYS A CA 1
ATOM 2304 C C . LYS A 1 287 ? -50.532 -9.566 88.029 1.00 93.06 287 LYS A C 1
ATOM 2306 O O . LYS A 1 287 ? -51.191 -9.629 89.061 1.00 93.06 287 LYS A O 1
ATOM 2311 N N . GLY A 1 288 ? -50.788 -10.311 86.951 1.00 90.69 288 GLY A N 1
ATOM 2312 C CA . GLY A 1 288 ? -51.832 -11.341 86.906 1.00 90.69 288 GLY A CA 1
ATOM 2313 C C . GLY A 1 288 ? -51.626 -12.408 87.984 1.00 90.69 288 GLY A C 1
ATOM 2314 O O . GLY A 1 288 ? -52.504 -12.628 88.819 1.00 90.69 288 GLY A O 1
ATOM 2315 N N . ARG A 1 289 ? -50.412 -12.967 88.066 1.00 90.81 289 ARG A N 1
ATOM 2316 C CA . ARG A 1 289 ? -50.042 -13.928 89.120 1.00 90.81 289 ARG A CA 1
ATOM 2317 C C . ARG A 1 289 ? -50.172 -13.339 90.526 1.00 90.81 289 ARG A C 1
ATOM 2319 O O . ARG A 1 289 ? -50.613 -14.021 91.441 1.00 90.81 289 ARG A O 1
ATOM 2326 N N . LEU A 1 290 ? -49.813 -12.070 90.718 1.00 91.81 290 LEU A N 1
ATOM 2327 C CA . LEU A 1 290 ? -49.964 -11.390 92.006 1.00 91.81 290 LEU A CA 1
ATOM 2328 C C . LEU A 1 290 ? -51.440 -11.229 92.392 1.00 91.81 290 LEU A C 1
ATOM 2330 O O . LEU A 1 290 ? -51.781 -11.411 93.559 1.00 91.81 290 LEU A O 1
ATOM 2334 N N . THR A 1 291 ? -52.318 -10.902 91.438 1.00 89.06 291 THR A N 1
ATOM 2335 C CA . THR A 1 291 ? -53.762 -10.821 91.698 1.00 89.06 291 THR A CA 1
ATOM 2336 C C . THR A 1 291 ? -54.367 -12.182 92.035 1.00 89.06 291 THR A C 1
ATOM 2338 O O . THR A 1 291 ? -55.187 -12.246 92.946 1.00 89.06 291 THR A O 1
ATOM 2341 N N . GLU A 1 292 ? -53.916 -13.262 91.388 1.00 88.69 292 GLU A N 1
ATOM 2342 C CA . GLU A 1 292 ? -54.303 -14.639 91.732 1.00 88.69 292 GLU A CA 1
ATOM 2343 C C . GLU A 1 292 ? -53.869 -14.992 93.158 1.00 88.69 292 GLU A C 1
ATOM 2345 O O . GLU A 1 292 ? -54.705 -15.357 93.979 1.00 88.69 292 GLU A O 1
ATOM 2350 N N . VAL A 1 293 ? -52.594 -14.770 93.502 1.00 89.06 293 VAL A N 1
ATOM 2351 C CA . VAL A 1 293 ? -52.073 -15.011 94.859 1.00 89.06 293 VAL A CA 1
ATOM 2352 C C . VAL A 1 293 ? -52.792 -14.151 95.903 1.00 89.06 293 VAL A C 1
ATOM 2354 O O . VAL A 1 293 ? -53.041 -14.610 97.016 1.00 89.06 293 VAL A O 1
ATOM 2357 N N . SER A 1 294 ? -53.153 -12.905 95.580 1.00 87.00 294 SER A N 1
ATOM 2358 C CA . SER A 1 294 ? -53.938 -12.067 96.494 1.00 87.00 294 SER A CA 1
ATOM 2359 C C . SER A 1 294 ? -55.347 -12.619 96.697 1.00 87.00 294 SER A C 1
ATOM 2361 O O . SER A 1 294 ? -55.810 -12.649 97.833 1.00 87.00 294 SER A O 1
ATOM 2363 N N . ALA A 1 295 ? -56.009 -13.084 95.635 1.00 87.00 295 ALA A N 1
ATOM 2364 C CA . ALA A 1 295 ? -57.327 -13.706 95.730 1.00 87.00 295 ALA A CA 1
ATOM 2365 C C . ALA A 1 295 ? -57.277 -15.015 96.536 1.00 87.00 295 ALA A C 1
ATOM 2367 O O . ALA A 1 295 ? -58.136 -15.247 97.385 1.00 87.00 295 ALA A O 1
ATOM 2368 N N . GLU A 1 296 ? -56.237 -15.832 96.344 1.00 87.06 296 GLU A N 1
ATOM 2369 C CA . GLU A 1 296 ? -55.976 -17.016 97.167 1.00 87.06 296 GLU A CA 1
ATOM 2370 C C . GLU A 1 296 ? -55.749 -16.639 98.636 1.00 87.06 296 GLU A C 1
ATOM 2372 O O . GLU A 1 296 ? -56.335 -17.256 99.524 1.00 87.06 296 GLU A O 1
ATOM 2377 N N . LYS A 1 297 ? -54.953 -15.594 98.912 1.00 87.94 297 LYS A N 1
ATOM 2378 C CA . LYS A 1 297 ? -54.717 -15.080 100.272 1.00 87.94 297 LYS A CA 1
ATOM 2379 C C . LYS A 1 297 ? -56.012 -14.612 100.932 1.00 87.94 297 LYS A C 1
ATOM 2381 O O . LYS A 1 297 ? -56.220 -14.886 102.112 1.00 87.94 297 LYS A O 1
ATOM 2386 N N . ASP A 1 298 ? -56.859 -13.893 100.204 1.00 86.56 298 ASP A N 1
ATOM 2387 C CA . ASP A 1 298 ? -58.128 -13.388 100.725 1.00 86.56 298 ASP A CA 1
ATOM 2388 C C . ASP A 1 298 ? -59.118 -14.540 100.964 1.00 86.56 298 ASP A C 1
ATOM 2390 O O . ASP A 1 298 ? -59.699 -14.620 102.043 1.00 86.56 298 ASP A O 1
ATOM 2394 N N . SER A 1 299 ? -59.190 -15.523 100.060 1.00 86.81 299 SER A N 1
ATOM 2395 C CA . SER A 1 299 ? -59.952 -16.763 100.274 1.00 86.81 299 SER A CA 1
ATOM 2396 C C . SER A 1 299 ? -59.463 -17.547 101.501 1.00 86.81 299 SER A C 1
ATOM 2398 O O . SER A 1 299 ? -60.266 -17.991 102.325 1.00 86.81 299 SER A O 1
ATOM 2400 N N . LEU A 1 300 ? -58.144 -17.665 101.683 1.00 88.81 300 LEU A N 1
ATOM 2401 C CA . LEU A 1 300 ? -57.527 -18.258 102.874 1.00 88.81 300 LEU A CA 1
ATOM 2402 C C . LEU A 1 300 ? -57.862 -17.473 104.145 1.00 88.81 300 LEU A C 1
ATOM 2404 O O . LEU A 1 300 ? -58.143 -18.070 105.183 1.00 88.81 300 LEU A O 1
ATOM 2408 N N . LYS A 1 301 ? -57.848 -16.140 104.085 1.00 89.69 301 LYS A N 1
ATOM 2409 C CA . LYS A 1 301 ? -58.206 -15.267 105.209 1.00 89.69 301 LYS A CA 1
ATOM 2410 C C . LYS A 1 301 ? -59.679 -15.417 105.591 1.00 89.69 301 LYS A C 1
ATOM 2412 O O . LYS A 1 301 ? -59.988 -15.456 106.785 1.00 89.69 301 LYS A O 1
ATOM 2417 N N . ASP A 1 302 ? -60.566 -15.541 104.612 1.00 85.62 302 ASP A N 1
ATOM 2418 C CA . ASP A 1 302 ? -61.985 -15.814 104.833 1.00 85.62 302 ASP A CA 1
ATOM 2419 C C . ASP A 1 302 ? -62.181 -17.199 105.451 1.00 85.62 302 ASP A C 1
ATOM 2421 O O . ASP A 1 302 ? -62.931 -17.344 106.418 1.00 85.62 302 ASP A O 1
ATOM 2425 N N . HIS A 1 303 ? -61.433 -18.203 104.985 1.00 86.88 303 HIS A N 1
ATOM 2426 C CA . HIS A 1 303 ? -61.451 -19.543 105.565 1.00 86.88 303 HIS A CA 1
ATOM 2427 C C . HIS A 1 303 ? -60.951 -19.554 107.017 1.00 86.88 303 HIS A C 1
ATOM 2429 O O . HIS A 1 303 ? -61.587 -20.139 107.893 1.00 86.88 303 HIS A O 1
ATOM 2435 N N . LEU A 1 304 ? -59.855 -18.849 107.313 1.00 87.00 304 LEU A N 1
ATOM 2436 C CA . LEU A 1 304 ? -59.363 -18.668 108.681 1.00 87.00 304 LEU A CA 1
ATOM 2437 C C . LEU A 1 304 ? -60.370 -17.909 109.553 1.00 87.00 304 LEU A C 1
ATOM 2439 O O . LEU A 1 304 ? -60.520 -18.236 110.728 1.00 87.00 304 LEU A O 1
ATOM 2443 N N . SER A 1 305 ? -61.080 -16.926 108.996 1.00 84.75 305 SER A N 1
ATOM 2444 C CA . SER A 1 305 ? -62.126 -16.184 109.709 1.00 84.75 305 SER A CA 1
ATOM 2445 C C . SER A 1 305 ? -63.330 -17.076 110.021 1.00 84.75 305 SER A C 1
ATOM 2447 O O . SER A 1 305 ? -63.799 -17.076 111.159 1.00 84.75 305 SER A O 1
ATOM 2449 N N . GLN A 1 306 ? -63.765 -17.908 109.068 1.00 84.56 306 GLN A N 1
ATOM 2450 C CA . GLN A 1 306 ? -64.773 -18.948 109.295 1.00 84.56 306 GLN A CA 1
ATOM 2451 C C . GLN A 1 306 ? -64.325 -19.940 110.364 1.00 84.56 306 GLN A C 1
ATOM 2453 O O . GLN A 1 306 ? -65.081 -20.237 111.284 1.00 84.56 306 GLN A O 1
ATOM 2458 N N . MET A 1 307 ? -63.089 -20.431 110.279 1.00 79.88 307 MET A N 1
ATOM 2459 C CA . MET A 1 307 ? -62.546 -21.382 111.242 1.00 79.88 307 MET A CA 1
ATOM 2460 C C . MET A 1 307 ? -62.438 -20.755 112.637 1.00 79.88 307 MET A C 1
ATOM 2462 O O . MET A 1 307 ? -62.783 -21.397 113.624 1.00 79.88 307 MET A O 1
ATOM 2466 N N . ARG A 1 308 ? -62.044 -19.480 112.743 1.00 83.94 308 ARG A N 1
ATOM 2467 C CA . ARG A 1 308 ? -62.042 -18.730 114.006 1.00 83.94 308 ARG A CA 1
ATOM 2468 C C . ARG A 1 308 ? -63.451 -18.585 114.574 1.00 83.94 308 ARG A C 1
ATOM 2470 O O . ARG A 1 308 ? -63.644 -18.817 115.759 1.00 83.94 308 ARG A O 1
ATOM 2477 N N . GLN A 1 309 ? -64.441 -18.264 113.744 1.00 81.69 309 GLN A N 1
ATOM 2478 C CA . GLN A 1 309 ? -65.844 -18.193 114.159 1.00 81.69 309 GLN A CA 1
ATOM 2479 C C . GLN A 1 309 ? -66.390 -19.567 114.585 1.00 81.69 309 GLN A C 1
ATOM 2481 O O . GLN A 1 309 ? -67.139 -19.655 115.561 1.00 81.69 309 GLN A O 1
ATOM 2486 N N . ALA A 1 310 ? -65.978 -20.643 113.907 1.00 77.75 310 ALA A N 1
ATOM 2487 C CA . ALA A 1 310 ? -66.272 -22.025 114.283 1.00 77.75 310 ALA A CA 1
ATOM 2488 C C . ALA A 1 310 ? -65.632 -22.393 115.635 1.00 77.75 310 ALA A C 1
ATOM 2490 O O . ALA A 1 310 ? -66.278 -23.008 116.479 1.00 77.75 310 ALA A O 1
ATOM 2491 N N . PHE A 1 311 ? -64.395 -21.958 115.886 1.00 82.00 311 PHE A N 1
ATOM 2492 C CA . PHE A 1 311 ? -63.743 -22.106 117.187 1.00 82.00 311 PHE A CA 1
ATOM 2493 C C . PHE A 1 311 ? -64.429 -21.287 118.281 1.00 82.00 311 PHE A C 1
ATOM 2495 O O . PHE A 1 311 ? -64.576 -21.780 119.393 1.00 82.00 311 PHE A O 1
ATOM 2502 N N . GLU A 1 312 ? -64.888 -20.070 117.992 1.00 83.38 312 GLU A N 1
ATOM 2503 C CA . GLU A 1 312 ? -65.604 -19.231 118.960 1.00 83.38 312 GLU A CA 1
ATOM 2504 C C . GLU A 1 312 ? -66.973 -19.833 119.313 1.00 83.38 312 GLU A C 1
ATOM 2506 O O . GLU A 1 312 ? -67.361 -19.881 120.478 1.00 83.38 312 GLU A O 1
ATOM 2511 N N . THR A 1 313 ? -67.687 -20.376 118.322 1.00 76.88 313 THR A N 1
ATOM 2512 C CA . THR A 1 313 ? -68.941 -21.116 118.546 1.00 76.88 313 THR A CA 1
ATOM 2513 C C . THR A 1 313 ? -68.706 -22.425 119.295 1.00 76.88 313 THR A C 1
ATOM 2515 O O . THR A 1 313 ? -69.477 -22.731 120.206 1.00 76.88 313 THR A O 1
ATOM 2518 N N . GLN A 1 314 ? -67.626 -23.160 118.995 1.00 80.00 314 GLN A N 1
ATOM 2519 C CA . GLN A 1 314 ? -67.188 -24.321 119.783 1.00 80.00 314 GLN A CA 1
ATOM 2520 C C . GLN A 1 314 ? -66.805 -23.939 121.218 1.00 80.00 314 GLN A C 1
ATOM 2522 O O . GLN A 1 314 ? -67.172 -24.633 122.160 1.00 80.00 314 GLN A O 1
ATOM 2527 N N . SER A 1 315 ? -66.104 -22.823 121.409 1.00 76.31 315 SER A N 1
ATOM 2528 C CA . SER A 1 315 ? -65.739 -22.269 122.716 1.00 76.31 315 SER A CA 1
ATOM 2529 C C . SER A 1 315 ? -66.987 -21.899 123.517 1.00 76.31 315 SER A C 1
ATOM 2531 O O . SER A 1 315 ? -67.110 -22.296 124.674 1.00 76.31 315 SER A O 1
ATOM 2533 N N . ALA A 1 316 ? -67.965 -21.240 122.892 1.00 71.31 316 ALA A N 1
ATOM 2534 C CA . ALA A 1 316 ? -69.245 -20.908 123.509 1.00 71.31 316 ALA A CA 1
ATOM 2535 C C . ALA A 1 316 ? -70.053 -22.163 123.884 1.00 71.31 316 ALA A C 1
ATOM 2537 O O . ALA A 1 316 ? -70.609 -22.234 124.982 1.00 71.31 316 ALA A O 1
ATOM 2538 N N . THR A 1 317 ? -70.068 -23.193 123.028 1.00 74.19 317 THR A N 1
ATOM 2539 C CA . THR A 1 317 ? -70.690 -24.486 123.370 1.00 74.19 317 THR A CA 1
ATOM 2540 C C . THR A 1 317 ? -69.929 -25.209 124.475 1.00 74.19 317 THR A C 1
ATOM 2542 O O . THR A 1 317 ? -70.562 -25.762 125.368 1.00 74.19 317 THR A O 1
ATOM 2545 N N . LEU A 1 318 ? -68.597 -25.159 124.497 1.00 75.44 318 LEU A N 1
ATOM 2546 C CA . LEU A 1 318 ? -67.796 -25.695 125.597 1.00 75.44 318 LEU A CA 1
ATOM 2547 C C . LEU A 1 318 ? -68.014 -24.922 126.899 1.00 75.44 318 LEU A C 1
ATOM 2549 O O . LEU A 1 318 ? -68.022 -25.545 127.954 1.00 75.44 318 LEU A O 1
ATOM 2553 N N . HIS A 1 319 ? -68.237 -23.608 126.855 1.00 67.12 319 HIS A N 1
ATOM 2554 C CA . HIS A 1 319 ? -68.584 -22.800 128.028 1.00 67.12 319 HIS A CA 1
ATOM 2555 C C . HIS A 1 319 ? -69.990 -23.138 128.544 1.00 67.12 319 HIS A C 1
ATOM 2557 O O . HIS A 1 319 ? -70.182 -23.312 129.745 1.00 67.12 319 HIS A O 1
ATOM 2563 N N . SER A 1 320 ? -70.953 -23.337 127.638 1.00 67.06 320 SER A N 1
ATOM 2564 C CA . SER A 1 320 ? -72.287 -23.868 127.950 1.00 67.06 320 SER A CA 1
ATOM 2565 C C . SER A 1 320 ? -72.212 -25.271 128.562 1.00 67.06 320 SER A C 1
ATOM 2567 O O . SER A 1 320 ? -72.855 -25.538 129.573 1.00 67.06 320 SER A O 1
ATOM 2569 N N . LEU A 1 321 ? -71.390 -26.163 127.999 1.00 67.50 321 LEU A N 1
ATOM 2570 C CA . LEU A 1 321 ? -71.147 -27.502 128.539 1.00 67.50 321 LEU A CA 1
ATOM 2571 C C . LEU A 1 321 ? -70.419 -27.440 129.885 1.00 67.50 321 LEU A C 1
ATOM 2573 O O . LEU A 1 321 ? -70.752 -28.213 130.771 1.00 67.50 321 LEU A O 1
ATOM 2577 N N . ARG A 1 322 ? -69.489 -26.502 130.095 1.00 65.69 322 ARG A N 1
ATOM 2578 C CA . ARG A 1 322 ? -68.839 -26.275 131.397 1.00 65.69 322 ARG A CA 1
ATOM 2579 C C . ARG A 1 322 ? -69.821 -25.777 132.451 1.00 65.69 322 ARG A C 1
ATOM 2581 O O . ARG A 1 322 ? -69.750 -26.247 133.579 1.00 65.69 322 ARG A O 1
ATOM 2588 N N . ASN A 1 323 ? -70.754 -24.900 132.088 1.00 59.19 323 ASN A N 1
ATOM 2589 C CA . ASN A 1 323 ? -71.834 -24.469 132.979 1.00 59.19 323 ASN A CA 1
ATOM 2590 C C . ASN A 1 323 ? -72.819 -25.607 133.281 1.00 59.19 323 ASN A C 1
ATOM 2592 O O . ASN A 1 323 ? -73.270 -25.734 134.415 1.00 59.19 323 ASN A O 1
ATOM 2596 N N . TYR A 1 324 ? -73.099 -26.474 132.307 1.00 55.75 324 TYR A N 1
ATOM 2597 C CA . TYR A 1 324 ? -73.951 -27.649 132.499 1.00 55.75 324 TYR A CA 1
ATOM 2598 C C . TYR A 1 324 ? -73.271 -28.736 133.357 1.00 55.75 324 TYR A C 1
ATOM 2600 O O . TYR A 1 324 ? -73.890 -29.316 134.244 1.00 55.75 324 TYR A O 1
ATOM 2608 N N . ILE A 1 325 ? -71.969 -28.965 133.161 1.00 54.22 325 ILE A N 1
ATOM 2609 C CA . ILE A 1 325 ? -71.153 -29.920 133.932 1.00 54.22 325 ILE A CA 1
ATOM 2610 C C . ILE A 1 325 ? -70.859 -29.384 135.345 1.00 54.22 325 ILE A C 1
ATOM 2612 O O . ILE A 1 325 ? -70.845 -30.157 136.301 1.00 54.22 325 ILE A O 1
ATOM 2616 N N . GLY A 1 326 ? -70.721 -28.065 135.515 1.00 53.47 326 GLY A N 1
ATOM 2617 C CA . GLY A 1 326 ? -70.601 -27.409 136.822 1.00 53.47 326 GLY A CA 1
ATOM 2618 C C . GLY A 1 326 ? -71.853 -27.524 137.703 1.00 53.47 326 GLY A C 1
ATOM 2619 O O . GLY A 1 326 ? -71.750 -27.365 138.915 1.00 53.47 326 GLY A O 1
ATOM 2620 N N . GLN A 1 327 ? -73.015 -27.859 137.129 1.00 48.03 327 GLN A N 1
ATOM 2621 C CA . GLN A 1 327 ? -74.269 -28.078 137.863 1.00 48.03 327 GLN A CA 1
ATOM 2622 C C . GLN A 1 327 ? -74.539 -29.557 138.216 1.00 48.03 327 GLN A C 1
ATOM 2624 O O . GLN A 1 327 ? -75.501 -29.843 138.924 1.00 48.03 327 GLN A O 1
ATOM 2629 N N . LEU A 1 328 ? -73.696 -30.506 137.778 1.00 44.31 328 LEU A N 1
ATOM 2630 C CA . LEU A 1 328 ? -73.934 -31.958 137.910 1.00 44.31 328 LEU A CA 1
ATOM 2631 C C . LEU A 1 328 ? -72.828 -32.730 138.667 1.00 44.31 328 LEU A C 1
ATOM 2633 O O . LEU A 1 328 ? -72.713 -33.946 138.531 1.00 44.31 328 LEU A O 1
ATOM 2637 N N . ALA A 1 329 ? -72.044 -32.055 139.513 1.00 39.47 329 ALA A N 1
ATOM 2638 C CA . ALA A 1 329 ? -70.989 -32.665 140.334 1.00 39.47 329 ALA A CA 1
ATOM 2639 C C . ALA A 1 329 ? -71.251 -32.434 141.839 1.00 39.47 329 ALA A C 1
ATOM 2641 O O . ALA A 1 329 ? -70.599 -31.596 142.459 1.00 39.47 329 ALA A O 1
ATOM 2642 N N . PRO A 1 330 ? -72.239 -33.133 142.435 1.00 46.06 330 PRO A N 1
ATOM 2643 C CA . PRO A 1 330 ? -71.894 -34.415 143.047 1.00 46.06 330 PRO A CA 1
ATOM 2644 C C . PRO A 1 330 ? -73.036 -35.441 142.948 1.00 46.06 330 PRO A C 1
ATOM 2646 O O . PRO A 1 330 ? -73.900 -35.530 143.819 1.00 46.06 330 PRO A O 1
ATOM 2649 N N . ARG A 1 331 ? -73.039 -36.267 141.900 1.00 37.09 331 ARG A N 1
ATOM 2650 C CA . ARG A 1 331 ? -73.697 -37.584 141.909 1.00 37.09 331 ARG A CA 1
ATOM 2651 C C . ARG A 1 331 ? -73.279 -38.361 140.669 1.00 37.09 331 ARG A C 1
ATOM 2653 O O . ARG A 1 331 ? -73.177 -37.782 139.600 1.00 37.09 331 ARG A O 1
ATOM 2660 N N . MET A 1 332 ? -73.148 -39.677 140.818 1.00 40.47 332 MET A N 1
ATOM 2661 C CA . MET A 1 332 ? -72.826 -40.669 139.776 1.00 40.47 332 MET A CA 1
ATOM 2662 C C . MET A 1 332 ? -71.342 -41.032 139.637 1.00 40.47 332 MET A C 1
ATOM 2664 O O . MET A 1 332 ? -70.812 -41.249 138.553 1.00 40.47 332 MET A O 1
ATOM 2668 N N . GLU A 1 333 ? -70.717 -41.257 140.788 1.00 40.44 333 GLU A N 1
ATOM 2669 C CA . GLU A 1 333 ? -69.923 -42.468 140.976 1.00 40.44 333 GLU A CA 1
ATOM 2670 C C . GLU A 1 333 ? -70.880 -43.682 140.931 1.00 40.44 333 GLU A C 1
ATOM 2672 O O . GLU A 1 333 ? -71.934 -43.657 141.571 1.00 40.44 333 GLU A O 1
ATOM 2677 N N . ARG A 1 334 ? -70.503 -44.730 140.183 1.00 39.56 334 ARG A N 1
ATOM 2678 C CA . ARG A 1 334 ? -71.248 -45.972 139.847 1.00 39.56 334 ARG A CA 1
ATOM 2679 C C . ARG A 1 334 ? -72.096 -45.921 138.572 1.00 39.56 334 ARG A C 1
ATOM 2681 O O . ARG A 1 334 ? -73.305 -45.711 138.620 1.00 39.56 334 ARG A O 1
ATOM 2688 N N . ARG A 1 335 ? -71.455 -46.284 137.457 1.00 36.38 335 ARG A N 1
ATOM 2689 C CA . ARG A 1 335 ? -71.897 -47.306 136.480 1.00 36.38 335 ARG A CA 1
ATOM 2690 C C . ARG A 1 335 ? -71.265 -47.009 135.127 1.00 36.38 335 ARG A C 1
ATOM 2692 O O . ARG A 1 335 ? -71.820 -46.214 134.387 1.00 36.38 335 ARG A O 1
ATOM 2699 N N . THR A 1 336 ? -70.196 -47.719 134.770 1.00 41.81 336 THR A N 1
ATOM 2700 C CA . THR A 1 336 ? -69.880 -48.028 133.359 1.00 41.81 336 THR A CA 1
ATOM 2701 C C . THR A 1 336 ? -68.910 -49.213 133.216 1.00 41.81 336 THR A C 1
ATOM 2703 O O . THR A 1 336 ? -68.132 -49.282 132.269 1.00 41.81 336 THR A O 1
ATOM 2706 N N . ASP A 1 337 ? -69.079 -50.247 134.051 1.00 41.28 337 ASP A N 1
ATOM 2707 C CA . ASP A 1 337 ? -68.639 -51.628 133.751 1.00 41.28 337 ASP A CA 1
ATOM 2708 C C . ASP A 1 337 ? -69.494 -52.310 132.657 1.00 41.28 337 ASP A C 1
ATOM 2710 O O . ASP A 1 337 ? -69.354 -53.493 132.377 1.00 41.28 337 ASP A O 1
ATOM 2714 N N . LEU A 1 338 ? -70.354 -51.550 131.972 1.00 47.31 338 LEU A N 1
ATOM 2715 C CA . LEU A 1 338 ? -71.197 -52.003 130.859 1.00 47.31 338 LEU A CA 1
ATOM 2716 C C . LEU A 1 338 ? -70.853 -51.335 129.514 1.00 47.31 338 LEU A C 1
ATOM 2718 O O . LEU A 1 338 ? -71.452 -51.664 128.496 1.00 47.31 338 LEU A O 1
ATOM 2722 N N . MET A 1 339 ? -69.857 -50.438 129.465 1.00 41.06 339 MET A N 1
ATOM 2723 C CA . MET A 1 339 ? -69.472 -49.717 128.233 1.00 41.06 339 MET A CA 1
ATOM 2724 C C . MET A 1 339 ? -68.204 -50.277 127.559 1.00 41.06 339 MET A C 1
ATOM 2726 O O . MET A 1 339 ? -67.760 -49.769 126.529 1.00 41.06 339 MET A O 1
ATOM 2730 N N . LYS A 1 340 ? -67.636 -51.357 128.116 1.00 51.34 340 LYS A N 1
ATOM 2731 C CA . LYS A 1 340 ? -66.525 -52.125 127.524 1.00 51.34 340 LYS A CA 1
ATOM 2732 C C . LYS A 1 340 ? -66.993 -53.218 126.549 1.00 51.34 340 LYS A C 1
ATOM 2734 O O . LYS A 1 340 ? -66.193 -53.681 125.748 1.00 51.34 340 LYS A O 1
ATOM 2739 N N . GLN A 1 341 ? -68.282 -53.569 126.541 1.00 46.25 341 GLN A N 1
ATOM 2740 C CA . GLN A 1 341 ? -68.817 -54.697 125.761 1.00 46.25 341 GLN A CA 1
ATOM 2741 C C . GLN A 1 341 ? -69.510 -54.288 124.442 1.00 46.25 341 GLN A C 1
ATOM 2743 O O . GLN A 1 341 ? -69.814 -55.142 123.619 1.00 46.25 341 GLN A O 1
ATOM 2748 N N . LEU A 1 342 ? -69.686 -52.980 124.196 1.00 50.16 342 LEU A N 1
ATOM 2749 C CA . LEU A 1 342 ? -70.244 -52.417 122.951 1.00 50.16 342 LEU A CA 1
ATOM 2750 C C . LEU A 1 342 ? -69.193 -51.766 122.027 1.00 50.16 342 LEU A C 1
ATOM 2752 O O . LEU A 1 342 ? -69.486 -51.494 120.868 1.00 50.16 342 LEU A O 1
ATOM 2756 N N . ARG A 1 343 ? -67.952 -51.554 122.495 1.00 48.16 343 ARG A N 1
ATOM 2757 C CA . ARG A 1 343 ? -66.862 -50.952 121.695 1.00 48.16 343 ARG A CA 1
ATOM 2758 C C . ARG A 1 343 ? -65.988 -51.959 120.937 1.00 48.16 343 ARG A C 1
ATOM 2760 O O . ARG A 1 343 ? -65.211 -51.540 120.089 1.00 48.16 343 ARG A O 1
ATOM 2767 N N . LEU A 1 344 ? -66.155 -53.263 121.177 1.00 49.91 344 LEU A N 1
ATOM 2768 C CA . LEU A 1 344 ? -65.493 -54.316 120.392 1.00 49.91 344 LEU A CA 1
ATOM 2769 C C . LEU A 1 344 ? -66.243 -54.633 119.078 1.00 49.91 344 LEU A C 1
ATOM 2771 O O . LEU A 1 344 ? -65.645 -55.171 118.156 1.00 49.91 344 LEU A O 1
ATOM 2775 N N . ASN A 1 345 ? -67.516 -54.227 118.950 1.00 48.44 345 ASN A N 1
ATOM 2776 C CA . ASN A 1 345 ? -68.330 -54.491 117.756 1.00 48.44 345 ASN A CA 1
ATOM 2777 C C . ASN A 1 345 ? -68.318 -53.367 116.702 1.00 48.44 345 ASN A C 1
ATOM 2779 O O . ASN A 1 345 ? -68.559 -53.662 115.540 1.00 48.44 345 ASN A O 1
ATOM 2783 N N . SER A 1 346 ? -67.980 -52.112 117.040 1.00 46.44 346 SER A N 1
ATOM 2784 C CA . SER A 1 346 ? -67.948 -51.011 116.049 1.00 46.44 346 SER A CA 1
ATOM 2785 C C . SER A 1 346 ? -66.569 -50.767 115.414 1.00 46.44 346 SER A C 1
ATOM 2787 O O . SER A 1 346 ? -66.450 -49.956 114.500 1.00 46.44 346 SER A O 1
ATOM 2789 N N . VAL A 1 347 ? -65.519 -51.448 115.888 1.00 53.75 347 VAL A N 1
ATOM 2790 C CA . VAL A 1 347 ? -64.163 -51.386 115.304 1.00 53.75 347 VAL A CA 1
ATOM 2791 C C . VAL A 1 347 ? -64.034 -52.330 114.094 1.00 53.75 347 VAL A C 1
ATOM 2793 O O . VAL A 1 347 ? -63.245 -52.058 113.196 1.00 53.75 347 VAL A O 1
ATOM 2796 N N . ASN A 1 348 ? -64.885 -53.360 113.996 1.00 49.22 348 ASN A N 1
ATOM 2797 C CA . ASN A 1 348 ? -64.926 -54.279 112.851 1.00 49.22 348 ASN A CA 1
ATOM 2798 C C . ASN A 1 348 ? -65.678 -53.731 111.620 1.00 49.22 348 ASN A C 1
ATOM 2800 O O . ASN A 1 348 ? -65.394 -54.165 110.510 1.00 49.22 348 ASN A O 1
ATOM 2804 N N . GLU A 1 349 ? -66.574 -52.746 111.761 1.00 53.69 349 GLU A N 1
ATOM 2805 C CA . GLU A 1 349 ? -67.248 -52.111 110.607 1.00 53.69 349 GLU A CA 1
ATOM 2806 C C . GLU A 1 349 ? -66.424 -50.979 109.964 1.00 53.69 349 GLU A C 1
ATOM 2808 O O . GLU A 1 349 ? -66.592 -50.681 108.782 1.00 53.69 349 GLU A O 1
ATOM 2813 N N . ILE A 1 350 ? -65.486 -50.372 110.702 1.00 50.97 350 ILE A N 1
ATOM 2814 C CA . ILE A 1 350 ? -64.646 -49.267 110.199 1.00 50.97 350 ILE A CA 1
ATOM 2815 C C . ILE A 1 350 ? -63.476 -49.785 109.338 1.00 50.97 350 ILE A C 1
ATOM 2817 O O . ILE A 1 350 ? -63.039 -49.081 108.429 1.00 50.97 350 ILE A O 1
ATOM 2821 N N . LEU A 1 351 ? -63.031 -51.032 109.537 1.00 54.50 351 LEU A N 1
ATOM 2822 C CA . LEU A 1 351 ? -62.018 -51.673 108.686 1.00 54.50 351 LEU A CA 1
ATOM 2823 C C . LEU A 1 351 ? -62.590 -52.153 107.337 1.00 54.50 351 LEU A C 1
ATOM 2825 O O . LEU A 1 351 ? -61.925 -52.006 106.316 1.00 54.50 351 LEU A O 1
ATOM 2829 N N . ALA A 1 352 ? -63.855 -52.592 107.288 1.00 53.28 352 ALA A N 1
ATOM 2830 C CA . ALA A 1 352 ? -64.502 -53.043 106.048 1.00 53.28 352 ALA A CA 1
ATOM 2831 C C . ALA A 1 352 ? -64.822 -51.905 105.050 1.00 53.28 352 ALA A C 1
ATOM 2833 O O . ALA A 1 352 ? -64.925 -52.144 103.850 1.00 53.28 352 ALA A O 1
ATOM 2834 N N . LEU A 1 353 ? -64.947 -50.652 105.511 1.00 51.03 353 LEU A N 1
ATOM 2835 C CA . LEU A 1 353 ? -65.203 -49.492 104.638 1.00 51.03 353 LEU A CA 1
ATOM 2836 C C . LEU A 1 353 ? -63.925 -48.764 104.178 1.00 51.03 353 LEU A C 1
ATOM 2838 O O . LEU A 1 353 ? -63.985 -47.951 103.253 1.00 51.03 353 LEU A O 1
ATOM 2842 N N . GLN A 1 354 ? -62.770 -49.047 104.793 1.00 51.19 354 GLN A N 1
ATOM 2843 C CA . GLN A 1 354 ? -61.479 -48.462 104.405 1.00 51.19 354 GLN A CA 1
ATOM 2844 C C . GLN A 1 354 ? -60.738 -49.278 103.332 1.00 51.19 354 GLN A C 1
ATOM 2846 O O . GLN A 1 354 ? -59.904 -48.715 102.621 1.00 51.19 354 GLN A O 1
ATOM 2851 N N . GLU A 1 355 ? -61.095 -50.550 103.133 1.00 49.59 355 GLU A N 1
ATOM 2852 C CA . GLU A 1 355 ? -60.517 -51.406 102.085 1.00 49.59 355 GLU A CA 1
ATOM 2853 C C . GLU A 1 355 ? -61.144 -51.170 100.690 1.00 49.59 355 GLU A C 1
ATOM 2855 O O . GLU A 1 355 ? -60.449 -51.288 99.682 1.00 49.59 355 GLU A O 1
ATOM 2860 N N . ASP A 1 356 ? -62.397 -50.698 100.595 1.00 47.81 356 ASP A N 1
ATOM 2861 C CA . ASP A 1 356 ? -63.110 -50.560 99.304 1.00 47.81 356 ASP A CA 1
ATOM 2862 C C . ASP A 1 356 ? -62.876 -49.218 98.568 1.00 47.81 356 ASP A C 1
ATOM 2864 O O . ASP A 1 356 ? -63.294 -49.023 97.425 1.00 47.81 356 ASP A O 1
ATOM 2868 N N . LYS A 1 357 ? -62.162 -48.260 99.181 1.00 48.38 357 LYS A N 1
ATOM 2869 C CA . LYS A 1 357 ? -61.893 -46.943 98.556 1.00 48.38 357 LYS A CA 1
ATOM 2870 C C . LYS A 1 357 ? -60.431 -46.672 98.204 1.00 48.38 357 LYS A C 1
ATOM 2872 O O . LYS A 1 357 ? -60.146 -45.655 97.570 1.00 48.38 357 LYS A O 1
ATOM 2877 N N . ILE A 1 358 ? -59.523 -47.591 98.537 1.00 49.47 358 ILE A N 1
ATOM 2878 C CA . ILE A 1 358 ? -58.110 -47.540 98.119 1.00 49.47 358 ILE A CA 1
ATOM 2879 C C . ILE A 1 358 ? -57.891 -48.251 96.759 1.00 49.47 358 ILE A C 1
ATOM 2881 O O . ILE A 1 358 ? -56.890 -47.998 96.100 1.00 49.47 358 ILE A O 1
ATOM 2885 N N . ILE A 1 359 ? -58.875 -49.003 96.234 1.00 45.66 359 ILE A N 1
ATOM 2886 C CA . ILE A 1 359 ? -58.797 -49.731 94.939 1.00 45.66 359 ILE A CA 1
ATOM 2887 C C . ILE A 1 359 ? -59.382 -48.937 93.736 1.00 45.66 359 ILE A C 1
ATOM 2889 O O . ILE A 1 359 ? -59.542 -49.456 92.636 1.00 45.66 359 ILE A O 1
ATOM 2893 N N . LYS A 1 360 ? -59.656 -47.629 93.872 1.00 44.47 360 LYS A N 1
ATOM 2894 C CA . LYS A 1 360 ? -60.033 -46.752 92.729 1.00 44.47 360 LYS A CA 1
ATOM 2895 C C . LYS A 1 360 ? -59.216 -45.462 92.612 1.00 44.47 360 LYS A C 1
ATOM 2897 O O . LYS A 1 360 ? -59.651 -44.485 92.008 1.00 44.47 360 LYS A O 1
ATOM 2902 N N . LYS A 1 361 ? -57.991 -45.480 93.135 1.00 46.84 361 LYS A N 1
ATOM 2903 C CA . LYS A 1 361 ? -56.877 -44.692 92.595 1.00 46.84 361 LYS A CA 1
ATOM 2904 C C . LYS A 1 361 ? -55.935 -45.688 91.920 1.00 46.84 361 LYS A C 1
ATOM 2906 O O . LYS A 1 361 ? -55.517 -46.626 92.585 1.00 46.84 361 LYS A O 1
ATOM 2911 N N . ASN A 1 362 ? -55.640 -45.455 90.634 1.00 41.09 362 ASN A N 1
ATOM 2912 C CA . ASN A 1 362 ? -54.632 -46.110 89.769 1.00 41.09 362 ASN A CA 1
ATOM 2913 C C . ASN A 1 362 ? -55.194 -46.875 88.544 1.00 41.09 362 ASN A C 1
ATOM 2915 O O . ASN A 1 362 ? -55.000 -48.073 88.369 1.00 41.09 362 ASN A O 1
ATOM 2919 N N . SER A 1 363 ? -55.873 -46.139 87.663 1.00 39.62 363 SER A N 1
ATOM 2920 C CA . SER A 1 363 ? -55.992 -46.356 86.205 1.00 39.62 363 SER A CA 1
ATOM 2921 C C . SER A 1 363 ? -56.554 -45.033 85.659 1.00 39.62 363 SER A C 1
ATOM 2923 O O . SER A 1 363 ? -57.517 -44.528 86.219 1.00 39.62 363 SER A O 1
ATOM 2925 N N . THR A 1 364 ? -55.982 -44.324 84.692 1.00 34.66 364 THR A N 1
ATOM 2926 C CA . THR A 1 364 ? -55.280 -44.796 83.507 1.00 34.66 364 THR A CA 1
ATOM 2927 C C . THR A 1 364 ? -54.312 -43.727 83.018 1.00 34.66 364 THR A C 1
ATOM 2929 O O . THR A 1 364 ? -54.551 -42.524 83.115 1.00 34.66 364 THR A O 1
ATOM 2932 N N . ASP A 1 365 ? -53.230 -44.272 82.501 1.00 30.17 365 ASP A N 1
ATOM 2933 C CA . ASP A 1 365 ? -52.144 -43.700 81.746 1.00 30.17 365 ASP A CA 1
ATOM 2934 C C . ASP A 1 365 ? -52.581 -42.787 80.590 1.00 30.17 365 ASP A C 1
ATOM 2936 O O . ASP A 1 365 ? -53.681 -42.881 80.038 1.00 30.17 365 ASP A O 1
ATOM 2940 N N . SER A 1 366 ? -51.648 -41.921 80.216 1.00 45.44 366 SER A N 1
ATOM 2941 C CA . SER A 1 366 ? -51.691 -41.069 79.040 1.00 45.44 366 SER A CA 1
ATOM 2942 C C . SER A 1 366 ? -51.766 -41.902 77.762 1.00 45.44 366 SER A C 1
ATOM 2944 O O . SER A 1 366 ? -50.998 -42.844 77.628 1.00 45.44 366 SER A O 1
ATOM 2946 N N . PHE A 1 367 ? -52.636 -41.541 76.813 1.00 46.16 367 PHE A N 1
ATOM 2947 C CA . PHE A 1 367 ? -52.344 -41.463 75.373 1.00 46.16 367 PHE A CA 1
ATOM 2948 C C . PHE A 1 367 ? -53.629 -41.172 74.581 1.00 46.16 367 PHE A C 1
ATOM 2950 O O . PHE A 1 367 ? -54.723 -41.568 74.963 1.00 46.16 367 PHE A O 1
ATOM 2957 N N . VAL A 1 368 ? -53.454 -40.569 73.405 1.00 45.88 368 VAL A N 1
ATOM 2958 C CA . VAL A 1 368 ? -54.451 -40.377 72.335 1.00 45.88 368 VAL A CA 1
ATOM 2959 C C . VAL A 1 368 ? -55.361 -39.150 72.467 1.00 45.88 368 VAL A C 1
ATOM 2961 O O . VAL A 1 368 ? -56.557 -39.257 72.728 1.00 45.88 368 VAL A O 1
ATOM 2964 N N . LYS A 1 369 ? -54.815 -37.970 72.128 1.00 45.84 369 LYS A N 1
ATOM 2965 C CA . LYS A 1 369 ? -55.600 -36.913 71.456 1.00 45.84 369 LYS A CA 1
ATOM 2966 C C . LYS A 1 369 ? -54.793 -35.885 70.632 1.00 45.84 369 LYS A C 1
ATOM 2968 O O . LYS A 1 369 ? -55.254 -34.770 70.475 1.00 45.84 369 LYS A O 1
ATOM 2973 N N . ASN A 1 370 ? -53.664 -36.263 70.011 1.00 46.34 370 ASN A N 1
ATOM 2974 C CA . ASN A 1 370 ? -52.907 -35.372 69.094 1.00 46.34 370 ASN A CA 1
ATOM 2975 C C . ASN A 1 370 ? -52.858 -35.886 67.634 1.00 46.34 370 ASN A C 1
ATOM 2977 O O . ASN A 1 370 ? -51.891 -35.675 66.897 1.00 46.34 370 ASN A O 1
ATOM 2981 N N . GLY A 1 371 ? -53.906 -36.588 67.189 1.00 52.56 371 GLY A N 1
ATOM 2982 C CA . GLY A 1 371 ? -54.004 -37.086 65.809 1.00 52.56 371 GLY A CA 1
ATOM 2983 C C . GLY A 1 371 ? -54.191 -35.986 64.753 1.00 52.56 371 GLY A C 1
ATOM 2984 O O . GLY A 1 371 ? -53.838 -36.191 63.600 1.00 52.56 371 GLY A O 1
ATOM 2985 N N . SER A 1 372 ? -54.708 -34.810 65.118 1.00 61.12 372 SER A N 1
ATOM 2986 C CA . SER A 1 372 ? -54.962 -33.717 64.166 1.00 61.12 372 SER A CA 1
ATOM 2987 C C . SER A 1 372 ? -53.724 -32.860 63.882 1.00 61.12 372 SER A C 1
ATOM 2989 O O . SER A 1 372 ? -53.479 -32.516 62.729 1.00 61.12 372 SER A O 1
ATOM 2991 N N . GLU A 1 373 ? -52.909 -32.552 64.895 1.00 68.00 373 GLU A N 1
ATOM 2992 C CA . GLU A 1 373 ? -51.693 -31.740 64.725 1.00 68.00 373 GLU A CA 1
ATOM 2993 C C . GLU A 1 373 ? -50.607 -32.484 63.949 1.00 68.00 373 GLU A C 1
ATOM 2995 O O . GLU A 1 373 ? -49.997 -31.919 63.048 1.00 68.00 373 GLU A O 1
ATOM 3000 N N . SER A 1 374 ? -50.406 -33.774 64.230 1.00 67.19 374 SER A N 1
ATOM 3001 C CA . SER A 1 374 ? -49.439 -34.603 63.498 1.00 67.19 374 SER A CA 1
ATOM 3002 C C . SER A 1 374 ? -49.804 -34.751 62.015 1.00 67.19 374 SER A C 1
ATOM 3004 O O . SER A 1 374 ? -48.931 -34.664 61.151 1.00 67.19 374 SER A O 1
ATOM 3006 N N . VAL A 1 375 ? -51.095 -34.892 61.699 1.00 77.69 375 VAL A N 1
ATOM 3007 C CA . VAL A 1 375 ? -51.596 -34.918 60.315 1.00 77.69 375 VAL A CA 1
ATOM 3008 C C . VAL A 1 375 ? -51.452 -33.548 59.644 1.00 77.69 375 VAL A C 1
ATOM 3010 O O . VAL A 1 375 ? -51.034 -33.486 58.488 1.00 77.69 375 VAL A O 1
ATOM 3013 N N . HIS A 1 376 ? -51.713 -32.450 60.359 1.00 81.81 376 HIS A N 1
ATOM 3014 C CA . HIS A 1 376 ? -51.527 -31.096 59.833 1.00 81.81 376 HIS A CA 1
ATOM 3015 C C . HIS A 1 376 ? -50.050 -30.777 59.551 1.00 81.81 376 HIS A C 1
ATOM 3017 O O . HIS A 1 376 ? -49.722 -30.274 58.478 1.00 81.81 376 HIS A O 1
ATOM 3023 N N . VAL A 1 377 ? -49.137 -31.146 60.455 1.00 81.00 377 VAL A N 1
ATOM 3024 C CA . VAL A 1 377 ? -47.685 -31.001 60.259 1.00 81.00 377 VAL A CA 1
ATOM 3025 C C . VAL A 1 377 ? -47.203 -31.847 59.079 1.00 81.00 377 VAL A C 1
ATOM 3027 O O . VAL A 1 377 ? -46.429 -31.361 58.257 1.00 81.00 377 VAL A O 1
ATOM 3030 N N . LEU A 1 378 ? -47.698 -33.080 58.929 1.00 85.50 378 LEU A N 1
ATOM 3031 C CA . LEU A 1 378 ? -47.403 -33.914 57.759 1.00 85.50 378 LEU A CA 1
ATOM 3032 C C . LEU A 1 378 ? -47.925 -33.298 56.457 1.00 85.50 378 LEU A C 1
ATOM 3034 O O . LEU A 1 378 ? -47.268 -33.414 55.423 1.00 85.50 378 LEU A O 1
ATOM 3038 N N . GLN A 1 379 ? -49.080 -32.635 56.489 1.00 88.69 379 GLN A N 1
ATOM 3039 C CA . GLN A 1 379 ? -49.640 -31.958 55.323 1.00 88.69 379 GLN A CA 1
ATOM 3040 C C . GLN A 1 379 ? -48.838 -30.706 54.949 1.00 88.69 379 GLN A C 1
ATOM 3042 O O . GLN A 1 379 ? -48.456 -30.568 53.789 1.00 88.69 379 GLN A O 1
ATOM 3047 N N . LEU A 1 380 ? -48.476 -29.866 55.922 1.00 90.06 380 LEU A N 1
ATOM 3048 C CA . LEU A 1 380 ? -47.582 -28.722 55.712 1.00 90.06 380 LEU A CA 1
ATOM 3049 C C . LEU A 1 380 ? -46.203 -29.162 55.207 1.00 90.06 380 LEU A C 1
ATOM 3051 O O . LEU A 1 380 ? -45.636 -28.528 54.317 1.00 90.06 380 LEU A O 1
ATOM 3055 N N . TRP A 1 381 ? -45.672 -30.271 55.728 1.00 94.06 381 TRP A N 1
ATOM 3056 C CA . TRP A 1 381 ? -44.420 -30.848 55.250 1.00 94.06 381 TRP A CA 1
ATOM 3057 C C . TRP A 1 381 ? -44.545 -31.342 53.805 1.00 94.06 381 TRP A C 1
ATOM 3059 O O . TRP A 1 381 ? -43.713 -30.984 52.976 1.00 94.06 381 TRP A O 1
ATOM 3069 N N . ARG A 1 382 ? -45.612 -32.079 53.461 1.00 93.62 382 ARG A N 1
ATOM 3070 C CA . ARG A 1 382 ? -45.885 -32.511 52.077 1.00 93.62 382 ARG A CA 1
ATOM 3071 C C . ARG A 1 382 ? -46.024 -31.327 51.127 1.00 93.62 382 ARG A C 1
ATOM 3073 O O . ARG A 1 382 ? -45.438 -31.360 50.052 1.00 93.62 382 ARG A O 1
ATOM 3080 N N . GLU A 1 383 ? -46.736 -30.273 51.518 1.00 90.00 383 GLU A N 1
ATOM 3081 C CA . GLU A 1 383 ? -46.860 -29.051 50.717 1.00 90.00 383 GLU A CA 1
ATOM 3082 C C . GLU A 1 383 ? -45.520 -28.332 50.551 1.00 90.00 383 GLU A C 1
ATOM 3084 O O . GLU A 1 383 ? -45.196 -27.869 49.456 1.00 90.00 383 GLU A O 1
ATOM 3089 N N . LYS A 1 384 ? -44.712 -28.249 51.615 1.00 94.44 384 LYS A N 1
ATOM 3090 C CA . LYS A 1 384 ? -43.387 -27.626 51.565 1.00 94.44 384 LYS A CA 1
ATOM 3091 C C . LYS A 1 384 ? -42.433 -28.417 50.672 1.00 94.44 384 LYS A C 1
ATOM 3093 O O . LYS A 1 384 ? -41.764 -27.811 49.837 1.00 94.44 384 LYS A O 1
ATOM 3098 N N . VAL A 1 385 ? -42.404 -29.743 50.810 1.00 91.94 385 VAL A N 1
ATOM 3099 C CA . VAL A 1 385 ? -41.613 -30.649 49.966 1.00 91.94 385 VAL A CA 1
ATOM 3100 C C . VAL A 1 385 ? -42.084 -30.572 48.520 1.00 91.94 385 VAL A C 1
ATOM 3102 O O . VAL A 1 385 ? -41.257 -30.417 47.632 1.00 91.94 385 VAL A O 1
ATOM 3105 N N . PHE A 1 386 ? -43.395 -30.583 48.268 1.00 93.81 386 PHE A N 1
ATOM 3106 C CA . PHE A 1 386 ? -43.939 -30.440 46.920 1.00 93.81 386 PHE A CA 1
ATOM 3107 C C . PHE A 1 386 ? -43.540 -29.101 46.285 1.00 93.81 386 PHE A C 1
ATOM 3109 O O . PHE A 1 386 ? -43.034 -29.090 45.165 1.00 93.81 386 PHE A O 1
ATOM 3116 N N . LYS A 1 387 ? -43.671 -27.978 47.009 1.00 94.00 387 LYS A N 1
ATOM 3117 C CA . LYS A 1 387 ? -43.211 -26.655 46.544 1.00 94.00 387 LYS A CA 1
ATOM 3118 C C . LYS A 1 387 ? -41.715 -26.652 46.231 1.00 94.00 387 LYS A C 1
ATOM 3120 O O . LYS A 1 387 ? -41.331 -26.142 45.184 1.00 94.00 387 LYS A O 1
ATOM 3125 N N . LEU A 1 388 ? -40.888 -27.246 47.093 1.00 92.69 388 LEU A N 1
ATOM 3126 C CA . LEU A 1 388 ? -39.448 -27.389 46.860 1.00 92.69 388 LEU A CA 1
ATOM 3127 C C . LEU A 1 388 ? -39.151 -28.245 45.624 1.00 92.69 388 LEU A C 1
ATOM 3129 O O . LEU A 1 388 ? -38.342 -27.837 44.800 1.00 92.69 388 LEU A O 1
ATOM 3133 N N . CYS A 1 389 ? -39.822 -29.386 45.445 1.00 89.38 389 CYS A N 1
ATOM 3134 C CA . CYS A 1 389 ? -39.660 -30.245 44.271 1.00 89.38 389 CYS A CA 1
ATOM 3135 C C . CYS A 1 389 ? -40.066 -29.533 42.977 1.00 89.38 389 CYS A C 1
ATOM 3137 O O . CYS A 1 389 ? -39.354 -29.642 41.981 1.00 89.38 389 CYS A O 1
ATOM 3139 N N . VAL A 1 390 ? -41.171 -28.780 42.986 1.00 95.94 390 VAL A N 1
ATOM 3140 C CA . VAL A 1 390 ? -41.594 -27.969 41.835 1.00 95.94 390 VAL A CA 1
ATOM 3141 C C . VAL A 1 390 ? -40.570 -26.872 41.555 1.00 95.94 390 VAL A C 1
ATOM 3143 O O . VAL A 1 390 ? -40.140 -26.747 40.417 1.00 95.94 390 VAL A O 1
ATOM 3146 N N . GLN A 1 391 ? -40.108 -26.137 42.572 1.00 92.88 391 GLN A N 1
ATOM 3147 C CA . GLN A 1 391 ? -39.070 -25.110 42.411 1.00 92.88 391 GLN A CA 1
ATOM 3148 C C . GLN A 1 391 ? -37.768 -25.686 41.839 1.00 92.88 391 GLN A C 1
ATOM 3150 O O . GLN A 1 391 ? -37.220 -25.127 40.892 1.00 92.88 391 GLN A O 1
ATOM 3155 N N . LEU A 1 392 ? -37.305 -26.824 42.366 1.00 92.25 392 LEU A N 1
ATOM 3156 C CA . LEU A 1 392 ? -36.144 -27.553 41.848 1.00 92.25 392 LEU A CA 1
ATOM 3157 C C . LEU A 1 392 ? -36.360 -27.991 40.401 1.00 92.25 392 LEU A C 1
ATOM 3159 O O . LEU A 1 392 ? -35.455 -27.850 39.583 1.00 92.25 392 LEU A O 1
ATOM 3163 N N . ARG A 1 393 ? -37.553 -28.492 40.059 1.00 94.50 393 ARG A N 1
ATOM 3164 C CA . ARG A 1 393 ? -37.846 -28.941 38.698 1.00 94.50 393 ARG A CA 1
ATOM 3165 C C . ARG A 1 393 ? -37.937 -27.781 37.711 1.00 94.50 393 ARG A C 1
ATOM 3167 O O . ARG A 1 393 ? -37.427 -27.914 36.605 1.00 94.50 393 ARG A O 1
ATOM 3174 N N . THR A 1 394 ? -38.518 -26.652 38.110 1.00 95.31 394 THR A N 1
ATOM 3175 C CA . THR A 1 394 ? -38.538 -25.420 37.310 1.00 95.31 394 THR A CA 1
ATOM 3176 C C . THR A 1 394 ? -37.119 -24.909 37.080 1.00 95.31 394 THR A C 1
ATOM 3178 O O . THR A 1 394 ? -36.743 -24.680 35.935 1.00 95.31 394 THR A O 1
ATOM 3181 N N . LYS A 1 395 ? -36.292 -24.841 38.134 1.00 95.38 395 LYS A N 1
ATOM 3182 C CA . LYS A 1 395 ? -34.876 -24.457 38.024 1.00 95.38 395 LYS A CA 1
ATOM 3183 C C . LYS A 1 395 ? -34.073 -25.394 37.120 1.00 95.38 395 LYS A C 1
ATOM 3185 O O . LYS A 1 395 ? -33.264 -24.928 36.329 1.00 95.38 395 LYS A O 1
ATOM 3190 N N . ASP A 1 396 ? -34.313 -26.702 37.193 1.00 93.06 396 ASP A N 1
ATOM 3191 C CA . ASP A 1 396 ? -33.663 -27.692 36.323 1.00 93.06 396 ASP A CA 1
ATOM 3192 C C . ASP A 1 396 ? -34.069 -27.532 34.845 1.00 93.06 396 ASP A C 1
ATOM 3194 O O . ASP A 1 396 ? -33.254 -27.746 33.950 1.00 93.06 396 ASP A O 1
ATOM 3198 N N . ILE A 1 397 ? -35.313 -27.129 34.565 1.00 94.81 397 ILE A N 1
ATOM 3199 C CA . ILE A 1 397 ? -35.770 -26.821 33.201 1.00 94.81 397 ILE A CA 1
ATOM 3200 C C . ILE A 1 397 ? -35.134 -25.517 32.697 1.00 94.81 397 ILE A C 1
ATOM 3202 O O . ILE A 1 397 ? -34.631 -25.505 31.575 1.00 94.81 397 ILE A O 1
ATOM 3206 N N . GLU A 1 398 ? -35.103 -24.462 33.521 1.00 94.88 398 GLU A N 1
ATOM 3207 C CA . GLU A 1 398 ? -34.448 -23.179 33.204 1.00 94.88 398 GLU A CA 1
ATOM 3208 C C . GLU A 1 398 ? -32.972 -23.386 32.838 1.00 94.88 398 GLU A C 1
ATOM 3210 O O . GLU A 1 398 ? -32.558 -23.051 31.729 1.00 94.88 398 GLU A O 1
ATOM 3215 N N . LEU A 1 399 ? -32.202 -24.046 33.711 1.00 93.62 399 LEU A N 1
ATOM 3216 C CA . LEU A 1 399 ? -30.777 -24.318 33.485 1.00 93.62 399 LEU A CA 1
ATOM 3217 C C . LEU A 1 399 ? -30.533 -25.175 32.238 1.00 93.62 399 LEU A C 1
ATOM 3219 O O . LEU A 1 399 ? -29.530 -25.015 31.542 1.00 93.62 399 LEU A O 1
ATOM 3223 N N . ARG A 1 400 ? -31.444 -26.104 31.929 1.00 96.56 400 ARG A N 1
ATOM 3224 C CA . ARG A 1 400 ? -31.358 -26.928 30.717 1.00 96.56 400 ARG A CA 1
ATOM 3225 C C . ARG A 1 400 ? -31.628 -26.104 29.456 1.00 96.56 400 ARG A C 1
ATOM 3227 O O . ARG A 1 400 ? -30.973 -26.350 28.444 1.00 96.56 400 ARG A O 1
ATOM 3234 N N . GLY A 1 401 ? -32.543 -25.136 29.527 1.00 95.00 401 GLY A N 1
ATOM 3235 C CA . GLY A 1 401 ? -32.793 -24.155 28.471 1.00 95.00 401 GLY A CA 1
ATOM 3236 C C . GLY A 1 401 ? -31.583 -23.254 28.232 1.00 95.00 401 GLY A C 1
ATOM 3237 O O . GLY A 1 401 ? -31.089 -23.191 27.110 1.00 95.00 401 GLY A O 1
ATOM 3238 N N . GLU A 1 402 ? -31.035 -22.657 29.294 1.00 96.56 402 GLU A N 1
ATOM 3239 C CA . GLU A 1 402 ? -29.817 -21.832 29.235 1.00 96.56 402 GLU A CA 1
ATOM 3240 C C . GLU A 1 402 ? -28.626 -22.614 28.669 1.00 96.56 402 GLU A C 1
ATOM 3242 O O . GLU A 1 402 ? -27.915 -22.129 27.791 1.00 96.56 402 GLU A O 1
ATOM 3247 N N . LYS A 1 403 ? -28.434 -23.867 29.102 1.00 96.12 403 LYS A N 1
ATOM 3248 C CA . LYS A 1 403 ? -27.399 -24.747 28.546 1.00 96.12 403 LYS A CA 1
ATOM 3249 C C . LYS A 1 403 ? -27.583 -24.970 27.044 1.00 96.12 403 LYS A C 1
ATOM 3251 O O . LYS A 1 403 ? -26.594 -25.007 26.317 1.00 96.12 403 LYS A O 1
ATOM 3256 N N . HIS A 1 404 ? -28.813 -25.169 26.574 1.00 97.50 404 HIS A N 1
ATOM 3257 C CA . HIS A 1 404 ? -29.076 -25.392 25.153 1.00 97.50 404 HIS A CA 1
ATOM 3258 C C . HIS A 1 404 ? -28.841 -24.128 24.317 1.00 97.50 404 HIS A C 1
ATOM 3260 O O . HIS A 1 404 ? -28.259 -24.210 23.235 1.00 97.50 404 HIS A O 1
ATOM 3266 N N . GLU A 1 405 ? -29.223 -22.969 24.848 1.00 97.31 405 GLU A N 1
ATOM 3267 C CA . GLU A 1 405 ? -28.955 -21.663 24.247 1.00 97.31 405 GLU A CA 1
ATOM 3268 C C . GLU A 1 405 ? -27.444 -21.409 24.139 1.00 97.31 405 GLU A C 1
ATOM 3270 O O . GLU A 1 405 ? -26.933 -21.132 23.055 1.00 97.31 405 GLU A O 1
ATOM 3275 N N . LEU A 1 406 ? -26.695 -21.631 25.225 1.00 95.31 406 LEU A N 1
ATOM 3276 C CA . LEU A 1 406 ? -25.234 -21.521 25.223 1.00 95.31 406 LEU A CA 1
ATOM 3277 C C . LEU A 1 406 ? -24.581 -22.488 24.229 1.00 95.31 406 LEU A C 1
ATOM 3279 O O . LEU A 1 406 ? -23.679 -22.092 23.498 1.00 95.31 406 LEU A O 1
ATOM 3283 N N . LEU A 1 407 ? -25.038 -23.742 24.151 1.00 96.38 407 LEU A N 1
ATOM 3284 C CA . LEU A 1 407 ? -24.534 -24.701 23.161 1.00 96.38 407 LEU A CA 1
ATOM 3285 C C . LEU A 1 407 ? -24.828 -24.259 21.720 1.00 96.38 407 LEU A C 1
ATOM 3287 O O . LEU A 1 407 ? -23.994 -24.463 20.837 1.00 96.38 407 LEU A O 1
ATOM 3291 N N . SER A 1 408 ? -25.979 -23.629 21.481 1.00 96.31 408 SER A N 1
ATOM 3292 C CA . SER A 1 408 ? -26.338 -23.083 20.168 1.00 96.31 408 SER A CA 1
ATOM 3293 C C . SER A 1 408 ? -25.431 -21.911 19.790 1.00 96.31 408 SER A C 1
ATOM 3295 O O . SER A 1 408 ? -24.920 -21.869 18.671 1.00 96.31 408 SER A O 1
ATOM 3297 N N . GLN A 1 409 ? -25.144 -21.015 20.739 1.00 96.00 409 GLN A N 1
ATOM 3298 C CA . GLN A 1 409 ? -24.198 -19.911 20.552 1.00 96.00 409 GLN A CA 1
ATOM 3299 C C . GLN A 1 409 ? -22.767 -20.410 20.317 1.00 96.00 409 GLN A C 1
ATOM 3301 O O . GLN A 1 409 ? -22.110 -19.944 19.388 1.00 96.00 409 GLN A O 1
ATOM 3306 N N . ILE A 1 410 ? -22.301 -21.399 21.091 1.00 95.44 410 ILE A N 1
ATOM 3307 C CA . ILE A 1 410 ? -20.990 -22.039 20.893 1.00 95.44 410 ILE A CA 1
ATOM 3308 C C . ILE A 1 410 ? -20.901 -22.627 19.481 1.00 95.44 410 ILE A C 1
ATOM 3310 O O . ILE A 1 410 ? -19.955 -22.331 18.758 1.00 95.44 410 ILE A O 1
ATOM 3314 N N . THR A 1 411 ? -21.914 -23.383 19.047 1.00 96.94 411 THR A N 1
ATOM 3315 C CA . THR A 1 411 ? -21.935 -23.995 17.707 1.00 96.94 411 THR A CA 1
ATOM 3316 C C . THR A 1 411 ? -21.921 -22.935 16.598 1.00 96.94 411 THR A C 1
ATOM 3318 O O . THR A 1 411 ? -21.224 -23.093 15.595 1.00 96.94 411 THR A O 1
ATOM 3321 N N . ALA A 1 412 ? -22.649 -21.827 16.777 1.00 95.44 412 ALA A N 1
ATOM 3322 C CA . ALA A 1 412 ? -22.668 -20.719 15.823 1.00 95.44 412 ALA A CA 1
ATOM 3323 C C . ALA A 1 412 ? -21.301 -2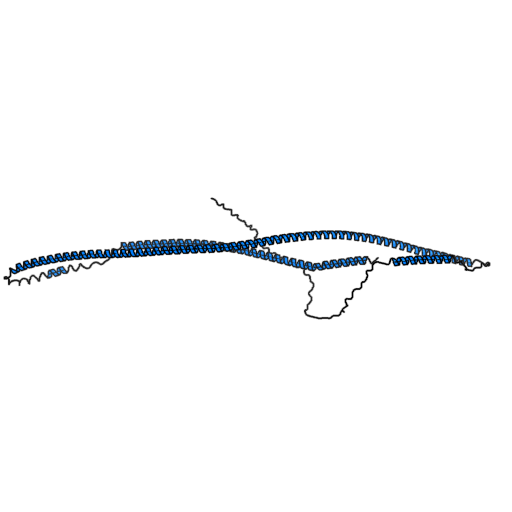0.019 15.714 1.00 95.44 412 ALA A C 1
ATOM 3325 O O . ALA A 1 412 ? -20.818 -19.782 14.605 1.00 95.44 412 ALA A O 1
ATOM 3326 N N . VAL A 1 413 ? -20.650 -19.734 16.847 1.00 94.75 413 VAL A N 1
ATOM 3327 C CA . VAL A 1 413 ? -19.307 -19.129 16.880 1.00 94.75 413 VAL A CA 1
ATOM 3328 C C . VAL A 1 413 ? -18.258 -20.083 16.306 1.00 94.75 413 VAL A C 1
ATOM 3330 O O . VAL A 1 413 ? -17.408 -19.659 15.528 1.00 94.75 413 VAL A O 1
ATOM 3333 N N . GLU A 1 414 ? -18.332 -21.381 16.605 1.00 95.25 414 GLU A N 1
ATOM 3334 C CA . GLU A 1 414 ? -17.452 -22.392 16.005 1.00 95.25 414 GLU A CA 1
ATOM 3335 C C . GLU A 1 414 ? -17.604 -22.461 14.481 1.00 95.25 414 GLU A C 1
ATOM 3337 O O . GLU A 1 414 ? -16.616 -22.609 13.756 1.00 95.25 414 GLU A O 1
ATOM 3342 N N . GLN A 1 415 ? -18.831 -22.336 13.970 1.00 97.00 415 GLN A N 1
ATOM 3343 C CA . GLN A 1 415 ? -19.082 -22.300 12.534 1.00 97.00 415 GLN A CA 1
ATOM 3344 C C . GLN A 1 415 ? -18.509 -21.030 11.888 1.00 97.00 415 GLN A C 1
ATOM 3346 O O . GLN A 1 415 ? -17.878 -21.124 10.832 1.00 97.00 415 GLN A O 1
ATOM 3351 N N . GLN A 1 416 ? -18.664 -19.867 12.528 1.00 92.50 416 GLN A N 1
ATOM 3352 C CA . GLN A 1 416 ? -18.040 -18.617 12.077 1.00 92.50 416 GLN A CA 1
ATOM 3353 C C . GLN A 1 416 ? -16.511 -18.714 12.078 1.00 92.50 416 GLN A C 1
ATOM 3355 O O . GLN A 1 416 ? -15.870 -18.324 11.105 1.00 92.50 416 GLN A O 1
ATOM 3360 N N . LEU A 1 417 ? -15.922 -19.299 13.124 1.00 95.50 417 LEU A N 1
ATOM 3361 C CA . LEU A 1 417 ? -14.479 -19.504 13.213 1.00 95.50 417 LEU A CA 1
ATOM 3362 C C . LEU A 1 417 ? -13.965 -20.375 12.060 1.00 95.50 417 LEU A C 1
ATOM 3364 O O . LEU A 1 417 ? -12.978 -20.020 11.420 1.00 95.50 417 LEU A O 1
ATOM 3368 N N . LYS A 1 418 ? -14.649 -21.483 11.750 1.00 95.88 418 LYS A N 1
ATOM 3369 C CA . LYS A 1 418 ? -14.302 -22.336 10.599 1.00 95.88 418 LYS A CA 1
ATOM 3370 C C . LYS A 1 418 ? -14.410 -21.579 9.274 1.00 95.88 418 LYS A C 1
ATOM 3372 O O . LYS A 1 418 ? -13.542 -21.722 8.417 1.00 95.88 418 LYS A O 1
ATOM 3377 N N . GLN A 1 419 ? -15.440 -20.750 9.104 1.00 95.44 419 GLN A N 1
ATOM 3378 C CA . GLN A 1 419 ? -15.603 -19.925 7.905 1.00 95.44 419 GLN A CA 1
ATOM 3379 C C . GLN A 1 419 ? -14.453 -18.920 7.738 1.00 95.44 419 GLN A C 1
ATOM 3381 O O . GLN A 1 419 ? -13.891 -18.810 6.647 1.00 95.44 419 GLN A O 1
ATOM 3386 N N . GLU A 1 420 ? -14.066 -18.226 8.808 1.00 88.44 420 GLU A N 1
ATOM 3387 C CA . GLU A 1 420 ? -12.949 -17.276 8.776 1.00 88.44 420 GLU A CA 1
ATOM 3388 C C . GLU A 1 420 ? -11.593 -17.971 8.593 1.00 88.44 420 GLU A C 1
ATOM 3390 O O . GLU A 1 420 ? -10.732 -17.463 7.875 1.00 88.44 420 GLU A O 1
ATOM 3395 N N . GLN A 1 421 ? -11.408 -19.176 9.141 1.00 91.44 421 GLN A N 1
ATOM 3396 C CA . GLN A 1 421 ? -10.230 -20.002 8.856 1.00 91.44 421 GLN A CA 1
ATOM 3397 C C . GLN A 1 421 ? -10.138 -20.360 7.369 1.00 91.44 421 GLN A C 1
ATOM 3399 O O . GLN A 1 421 ? -9.077 -20.201 6.766 1.00 91.44 421 GLN A O 1
ATOM 3404 N N . HIS A 1 422 ? -11.244 -20.780 6.746 1.00 94.62 422 HIS A N 1
ATOM 3405 C CA . HIS A 1 422 ? -11.273 -21.035 5.305 1.00 94.62 422 HIS A CA 1
ATOM 3406 C C . HIS A 1 422 ? -10.972 -19.771 4.491 1.00 94.62 422 HIS A C 1
ATOM 3408 O O . HIS A 1 422 ? -10.168 -19.822 3.561 1.00 94.62 422 HIS A O 1
ATOM 3414 N N . ARG A 1 423 ? -11.558 -18.624 4.860 1.00 96.25 423 ARG A N 1
ATOM 3415 C CA . ARG A 1 423 ? -11.288 -17.334 4.209 1.00 96.25 423 ARG A CA 1
ATOM 3416 C C . ARG A 1 423 ? -9.815 -16.941 4.317 1.00 96.25 423 ARG A C 1
ATOM 3418 O O . ARG A 1 423 ? -9.220 -16.529 3.324 1.00 96.25 423 ARG A O 1
ATOM 3425 N N . THR A 1 424 ? -9.231 -17.102 5.500 1.00 92.38 424 THR A N 1
ATOM 3426 C CA . THR A 1 424 ? -7.814 -16.823 5.753 1.00 92.38 424 THR A CA 1
ATOM 3427 C C . THR A 1 424 ? -6.923 -17.727 4.905 1.00 92.38 424 THR A C 1
ATOM 3429 O O . THR A 1 424 ? -6.006 -17.226 4.265 1.00 92.38 424 THR A O 1
ATOM 3432 N N . GLY A 1 425 ? -7.232 -19.025 4.809 1.00 96.44 425 GLY A N 1
ATOM 3433 C CA . GLY A 1 425 ? -6.491 -19.960 3.957 1.00 96.44 425 GLY A CA 1
ATOM 3434 C C . GLY A 1 425 ? -6.539 -19.592 2.469 1.00 96.44 425 GLY A C 1
ATOM 3435 O O . GLY A 1 425 ? -5.513 -19.609 1.796 1.00 96.44 425 GLY A O 1
ATOM 3436 N N . VAL A 1 426 ? -7.705 -19.179 1.957 1.00 97.94 426 VAL A N 1
ATOM 3437 C CA . VAL A 1 426 ? -7.837 -18.707 0.564 1.00 97.94 426 VAL A CA 1
ATOM 3438 C C . VAL A 1 426 ? -7.007 -17.443 0.320 1.00 97.94 426 VAL A C 1
ATOM 3440 O O . VAL A 1 426 ? -6.321 -17.342 -0.696 1.00 97.94 426 VAL A O 1
ATOM 3443 N N . LEU A 1 427 ? -7.042 -16.481 1.247 1.00 95.81 427 LEU A N 1
ATOM 3444 C CA . LEU A 1 427 ? -6.238 -15.261 1.139 1.00 95.81 427 LEU A CA 1
ATOM 3445 C C . LEU A 1 427 ? -4.738 -15.555 1.229 1.00 95.81 427 LEU A C 1
ATOM 3447 O O . LEU A 1 427 ? -3.967 -14.957 0.484 1.00 95.81 427 LEU A O 1
ATOM 3451 N N . GLN A 1 428 ? -4.330 -16.486 2.092 1.00 95.75 428 GLN A N 1
ATOM 3452 C CA . GLN A 1 428 ? -2.940 -16.906 2.219 1.00 95.75 428 GLN A CA 1
ATOM 3453 C C . GLN A 1 428 ? -2.421 -17.527 0.918 1.00 95.75 428 GLN A C 1
ATOM 3455 O O . GLN A 1 428 ? -1.397 -17.076 0.414 1.00 95.75 428 GLN A O 1
ATOM 3460 N N . HIS A 1 429 ? -3.152 -18.473 0.322 1.00 96.06 429 HIS A N 1
ATOM 3461 C CA . HIS A 1 429 ? -2.761 -19.042 -0.971 1.00 96.06 429 HIS A CA 1
ATOM 3462 C C . HIS A 1 429 ? -2.730 -17.989 -2.086 1.00 96.06 429 HIS A C 1
ATOM 3464 O O . HIS A 1 429 ? -1.797 -17.961 -2.878 1.00 96.06 429 HIS A O 1
ATOM 3470 N N . SER A 1 430 ? -3.679 -17.044 -2.107 1.00 96.19 430 SER A N 1
ATOM 3471 C CA . SER A 1 430 ? -3.641 -15.940 -3.076 1.00 96.19 430 SER A CA 1
ATOM 3472 C C . SER A 1 430 ? -2.424 -15.023 -2.897 1.00 96.19 430 SER A C 1
ATOM 3474 O O . SER A 1 430 ? -1.915 -14.484 -3.882 1.00 96.19 430 SER A O 1
ATOM 3476 N N . LEU A 1 431 ? -1.965 -14.812 -1.659 1.00 96.00 431 LEU A N 1
ATOM 3477 C CA . LEU A 1 431 ? -0.730 -14.077 -1.388 1.00 96.00 431 LEU A CA 1
ATOM 3478 C C . LEU A 1 431 ? 0.494 -14.867 -1.855 1.00 96.00 431 LEU A C 1
ATOM 3480 O O . LEU A 1 431 ? 1.342 -14.286 -2.524 1.00 96.00 431 LEU A O 1
ATOM 3484 N N . GLU A 1 432 ? 0.556 -16.167 -1.567 1.00 96.81 432 GLU A N 1
ATOM 3485 C CA . GLU A 1 432 ? 1.623 -17.064 -2.035 1.00 96.81 432 GLU A CA 1
ATOM 3486 C C . GLU A 1 432 ? 1.721 -17.066 -3.572 1.00 96.81 432 GLU A C 1
ATOM 3488 O O . GLU A 1 432 ? 2.814 -16.891 -4.112 1.00 96.81 432 GLU A O 1
ATOM 3493 N N . ASP A 1 433 ? 0.587 -17.141 -4.277 1.00 97.56 433 ASP A N 1
ATOM 3494 C CA . ASP A 1 433 ? 0.526 -17.071 -5.743 1.00 97.56 433 ASP A CA 1
ATOM 3495 C C . ASP A 1 433 ? 1.057 -15.732 -6.282 1.00 97.56 433 ASP A C 1
ATOM 3497 O O . ASP A 1 433 ? 1.817 -15.694 -7.253 1.00 97.56 433 ASP A O 1
ATOM 3501 N N . LYS A 1 434 ? 0.688 -14.611 -5.646 1.00 97.31 434 LYS A N 1
ATOM 3502 C CA . LYS A 1 434 ? 1.181 -13.277 -6.031 1.00 97.31 434 LYS A CA 1
ATOM 3503 C C . LYS A 1 434 ? 2.672 -13.114 -5.760 1.00 97.31 434 LYS A C 1
ATOM 3505 O O . LYS A 1 434 ? 3.359 -12.490 -6.565 1.00 97.31 434 LYS A O 1
ATOM 3510 N N . THR A 1 435 ? 3.172 -13.661 -4.655 1.00 97.00 435 THR A N 1
ATOM 3511 C CA . THR A 1 435 ? 4.605 -13.674 -4.351 1.00 97.00 435 THR A CA 1
ATOM 3512 C C . THR A 1 435 ? 5.366 -14.482 -5.399 1.00 97.00 435 THR A C 1
ATOM 3514 O O . THR A 1 435 ? 6.320 -13.965 -5.972 1.00 97.00 435 THR A O 1
ATOM 3517 N N . ALA A 1 436 ? 4.894 -15.685 -5.741 1.00 96.56 436 ALA A N 1
ATOM 3518 C CA . ALA A 1 436 ? 5.506 -16.503 -6.785 1.00 96.56 436 ALA A CA 1
ATOM 3519 C C . ALA A 1 436 ? 5.501 -15.804 -8.160 1.00 96.56 436 ALA A C 1
ATOM 3521 O O . ALA A 1 436 ? 6.491 -15.864 -8.888 1.00 96.56 436 ALA A O 1
ATOM 3522 N N . ALA A 1 437 ? 4.419 -15.097 -8.511 1.00 96.69 437 ALA A N 1
ATOM 3523 C CA . ALA A 1 437 ? 4.343 -14.322 -9.751 1.00 96.69 437 ALA A CA 1
ATOM 3524 C C . ALA A 1 437 ? 5.354 -13.160 -9.789 1.00 96.69 437 ALA A C 1
ATOM 3526 O O . ALA A 1 437 ? 6.012 -12.953 -10.809 1.00 96.69 437 ALA A O 1
ATOM 3527 N N . LEU A 1 438 ? 5.517 -12.431 -8.679 1.00 97.06 438 LEU A N 1
ATOM 3528 C CA . LEU A 1 438 ? 6.514 -11.361 -8.566 1.00 97.06 438 LEU A CA 1
ATOM 3529 C C . LEU A 1 438 ? 7.948 -11.895 -8.666 1.00 97.06 438 LEU A C 1
ATOM 3531 O O . LEU A 1 438 ? 8.792 -11.252 -9.288 1.00 97.06 438 LEU A O 1
ATOM 3535 N N . ASP A 1 439 ? 8.229 -13.061 -8.086 1.00 96.44 439 ASP A N 1
ATOM 3536 C CA . ASP A 1 439 ? 9.548 -13.694 -8.173 1.00 96.44 439 ASP A CA 1
ATOM 3537 C C . ASP A 1 439 ? 9.883 -14.106 -9.616 1.00 96.44 439 ASP A C 1
ATOM 3539 O O . ASP A 1 439 ? 11.013 -13.903 -10.072 1.00 96.44 439 ASP A O 1
ATOM 3543 N N . LEU A 1 440 ? 8.898 -14.616 -10.367 1.00 97.12 440 LEU A N 1
ATOM 3544 C CA . LEU A 1 440 ? 9.048 -14.901 -11.798 1.00 97.12 440 LEU A CA 1
ATOM 3545 C C . LEU A 1 440 ? 9.319 -13.623 -12.605 1.00 97.12 440 LEU A C 1
ATOM 3547 O O . LEU A 1 440 ? 10.256 -13.600 -13.402 1.00 97.12 440 LEU A O 1
ATOM 3551 N N . GLU A 1 441 ? 8.577 -12.541 -12.356 1.00 96.69 441 GLU A N 1
ATOM 3552 C CA . GLU A 1 441 ? 8.801 -11.250 -13.024 1.00 96.69 441 GLU A CA 1
ATOM 3553 C C . GLU A 1 441 ? 10.205 -10.688 -12.721 1.00 96.69 441 GLU A C 1
ATOM 3555 O O . GLU A 1 441 ? 10.901 -10.185 -13.610 1.00 96.69 441 GLU A O 1
ATOM 3560 N N . GLN A 1 442 ? 10.674 -10.804 -11.474 1.00 97.44 442 GLN A N 1
ATOM 3561 C CA . GLN A 1 442 ? 12.033 -10.405 -11.095 1.00 97.44 442 GLN A CA 1
ATOM 3562 C C . GLN A 1 442 ? 13.098 -11.249 -11.798 1.00 97.44 442 GLN A C 1
ATOM 3564 O O . GLN A 1 442 ? 14.100 -10.703 -12.272 1.00 97.44 442 GLN A O 1
ATOM 3569 N N . PHE A 1 443 ? 12.882 -12.562 -11.892 1.00 98.00 443 PHE A N 1
ATOM 3570 C CA . PHE A 1 443 ? 13.776 -13.473 -12.598 1.00 98.00 443 PHE A CA 1
ATOM 3571 C C . PHE A 1 443 ? 13.864 -13.141 -14.095 1.00 98.00 443 PHE A C 1
ATOM 3573 O O . PHE A 1 443 ? 14.965 -13.055 -14.648 1.00 98.00 443 PHE A O 1
ATOM 3580 N N . GLU A 1 444 ? 12.730 -12.882 -14.751 1.00 96.81 444 GLU A N 1
ATOM 3581 C CA . GLU A 1 444 ? 12.678 -12.449 -16.152 1.00 96.81 444 GLU A CA 1
ATOM 3582 C C . GLU A 1 444 ? 13.398 -11.113 -16.354 1.00 96.81 444 GLU A C 1
ATOM 3584 O O . GLU A 1 444 ? 14.227 -10.978 -17.256 1.00 96.81 444 GLU A O 1
ATOM 3589 N N . LYS A 1 445 ? 13.152 -10.135 -15.477 1.00 96.00 445 LYS A N 1
ATOM 3590 C CA . LYS A 1 445 ? 13.814 -8.827 -15.527 1.00 96.00 445 LYS A CA 1
ATOM 3591 C C . LYS A 1 445 ? 15.331 -8.942 -15.385 1.00 96.00 445 LYS A C 1
ATOM 3593 O O . LYS A 1 445 ? 16.063 -8.263 -16.110 1.00 96.00 445 LYS A O 1
ATOM 3598 N N . GLU A 1 446 ? 15.821 -9.780 -14.472 1.00 97.25 446 GLU A N 1
ATOM 3599 C CA . GLU A 1 446 ? 17.262 -9.983 -14.298 1.00 97.25 446 GLU A CA 1
ATOM 3600 C C . GLU A 1 446 ? 17.868 -10.739 -15.490 1.00 97.25 446 GLU A C 1
ATOM 3602 O O . GLU A 1 446 ? 18.958 -10.387 -15.942 1.00 97.25 446 GLU A O 1
ATOM 3607 N N . THR A 1 447 ? 17.134 -11.692 -16.071 1.00 96.88 447 THR A N 1
ATOM 3608 C CA . THR A 1 447 ? 17.530 -12.389 -17.306 1.00 96.88 447 THR A CA 1
ATOM 3609 C C . THR A 1 447 ? 17.649 -11.411 -18.477 1.00 96.88 447 THR A C 1
ATOM 3611 O O . THR A 1 447 ? 18.703 -11.326 -19.106 1.00 96.88 447 THR A O 1
ATOM 3614 N N . LEU A 1 448 ? 16.634 -10.572 -18.711 1.00 96.38 448 LEU A N 1
ATOM 3615 C CA . LEU A 1 448 ? 16.663 -9.534 -19.748 1.00 96.38 448 LEU A CA 1
ATOM 3616 C C . LEU A 1 448 ? 17.804 -8.534 -19.531 1.00 96.38 448 LEU A C 1
ATOM 3618 O O . LEU A 1 448 ? 18.447 -8.090 -20.483 1.00 96.38 448 LEU A O 1
ATOM 3622 N N . LYS A 1 449 ? 18.096 -8.181 -18.277 1.00 96.19 449 LYS A N 1
ATOM 3623 C CA . LYS A 1 449 ? 19.223 -7.310 -17.928 1.00 96.19 449 LYS A CA 1
ATOM 3624 C C . LYS A 1 449 ? 20.573 -7.969 -18.228 1.00 96.19 449 LYS A C 1
ATOM 3626 O O . LYS A 1 449 ? 21.465 -7.292 -18.747 1.00 96.19 449 LYS A O 1
ATOM 3631 N N . GLN A 1 450 ? 20.726 -9.266 -17.957 1.00 95.75 450 GLN A N 1
ATOM 3632 C CA . GLN A 1 450 ? 21.915 -10.031 -18.346 1.00 95.75 450 GLN A CA 1
ATOM 3633 C C . GLN A 1 450 ? 22.060 -10.118 -19.869 1.00 95.75 450 GLN A C 1
ATOM 3635 O O . GLN A 1 450 ? 23.158 -9.887 -20.380 1.00 95.75 450 GLN A O 1
ATOM 3640 N N . ASP A 1 451 ? 20.971 -10.359 -20.598 1.00 94.62 451 ASP A N 1
ATOM 3641 C CA . ASP A 1 451 ? 20.966 -10.404 -22.062 1.00 94.62 451 ASP A CA 1
ATOM 3642 C C . ASP A 1 451 ? 21.315 -9.047 -22.672 1.00 94.62 451 ASP A C 1
ATOM 3644 O O . ASP A 1 451 ? 22.154 -8.969 -23.572 1.00 94.62 451 ASP A O 1
ATOM 3648 N N . LEU A 1 452 ? 20.764 -7.951 -22.146 1.00 91.94 452 LEU A N 1
ATOM 3649 C CA . LEU A 1 452 ? 21.132 -6.593 -22.553 1.00 91.94 452 LEU A CA 1
ATOM 3650 C C . LEU A 1 452 ? 22.620 -6.320 -22.314 1.00 91.94 452 LEU A C 1
ATOM 3652 O O . LEU A 1 452 ? 23.303 -5.826 -23.214 1.00 91.94 452 LEU A O 1
ATOM 3656 N N . ALA A 1 453 ? 23.149 -6.684 -21.142 1.00 91.50 453 ALA A N 1
ATOM 3657 C CA . ALA A 1 453 ? 24.571 -6.542 -20.836 1.00 91.50 453 ALA A CA 1
ATOM 3658 C C . ALA A 1 453 ? 25.449 -7.409 -21.758 1.00 91.50 453 ALA A C 1
ATOM 3660 O O . ALA A 1 453 ? 26.488 -6.959 -22.252 1.00 91.50 453 ALA A O 1
ATOM 3661 N N . GLN A 1 454 ? 25.026 -8.641 -22.054 1.00 91.00 454 GLN A N 1
ATOM 3662 C CA . GLN A 1 454 ? 25.728 -9.539 -22.967 1.00 91.00 454 GLN A CA 1
ATOM 3663 C C . GLN A 1 454 ? 25.705 -9.002 -24.403 1.00 91.00 454 GLN A C 1
ATOM 3665 O O . GLN A 1 454 ? 26.724 -9.041 -25.097 1.00 91.00 454 GLN A O 1
ATOM 3670 N N . THR A 1 455 ? 24.574 -8.448 -24.838 1.00 84.38 455 THR A N 1
ATOM 3671 C CA . THR A 1 455 ? 24.412 -7.829 -26.155 1.00 84.38 455 THR A CA 1
ATOM 3672 C C . THR A 1 455 ? 25.288 -6.589 -26.260 1.00 84.38 455 THR A C 1
ATOM 3674 O O . THR A 1 455 ? 26.043 -6.480 -27.221 1.00 84.38 455 THR A O 1
ATOM 3677 N N . GLN A 1 456 ? 25.311 -5.716 -25.245 1.00 81.94 456 GLN A N 1
ATOM 3678 C CA . GLN A 1 456 ? 26.245 -4.585 -25.171 1.00 81.94 456 GLN A CA 1
ATOM 3679 C C . GLN A 1 456 ? 27.711 -5.026 -25.226 1.00 81.94 456 GLN A C 1
ATOM 3681 O O . GLN A 1 456 ? 28.512 -4.345 -25.859 1.00 81.94 456 GLN A O 1
ATOM 3686 N N . LYS A 1 457 ? 28.063 -6.173 -24.625 1.00 82.88 457 LYS A N 1
ATOM 3687 C CA . LYS A 1 457 ? 29.417 -6.754 -24.666 1.00 82.88 457 LYS A CA 1
ATOM 3688 C C . LYS A 1 457 ? 29.751 -7.465 -25.986 1.00 82.88 457 LYS A C 1
ATOM 3690 O O . LYS A 1 457 ? 30.925 -7.551 -26.338 1.00 82.88 457 LYS A O 1
ATOM 3695 N N . LYS A 1 458 ? 28.759 -7.942 -26.746 1.00 75.38 458 LYS A N 1
ATOM 3696 C CA . LYS A 1 458 ? 28.922 -8.473 -28.117 1.00 75.38 458 LYS A CA 1
ATOM 3697 C C . LYS A 1 458 ? 28.913 -7.361 -29.183 1.00 75.38 458 LYS A C 1
ATOM 3699 O O . LYS A 1 458 ? 29.599 -7.488 -30.198 1.00 75.38 458 LYS A O 1
ATOM 3704 N N . ASN A 1 459 ? 28.263 -6.225 -28.914 1.00 57.75 459 ASN A N 1
ATOM 3705 C CA . ASN A 1 459 ? 28.232 -5.033 -29.774 1.00 57.75 459 ASN A CA 1
ATOM 3706 C C . ASN A 1 459 ? 29.460 -4.077 -29.774 1.00 57.75 459 ASN A C 1
ATOM 3708 O O . ASN A 1 459 ? 29.459 -3.153 -30.588 1.00 57.75 459 ASN A O 1
ATOM 3712 N N . PRO A 1 460 ? 30.553 -4.229 -28.995 1.00 56.75 460 PRO A N 1
ATOM 3713 C CA . PRO A 1 460 ? 31.747 -3.416 -29.205 1.00 56.75 460 PRO A CA 1
ATOM 3714 C C . PRO A 1 460 ? 32.542 -3.928 -30.419 1.00 56.75 460 PRO A C 1
ATOM 3716 O O . PRO A 1 460 ? 33.287 -3.171 -31.041 1.00 56.75 460 PRO A O 1
ATOM 3719 N N . ASN A 1 461 ? 32.336 -5.190 -30.824 1.00 51.25 461 ASN A N 1
ATOM 3720 C CA . ASN A 1 461 ? 32.987 -5.796 -31.985 1.00 51.25 461 ASN A CA 1
ATOM 3721 C C . ASN A 1 461 ? 32.307 -5.465 -33.319 1.00 51.25 461 ASN A C 1
ATOM 3723 O O . ASN A 1 461 ? 32.982 -5.503 -34.344 1.00 51.25 461 ASN A O 1
ATOM 3727 N N . SER A 1 462 ? 31.026 -5.091 -33.340 1.00 51.19 462 SER A N 1
ATOM 3728 C CA . SER A 1 462 ? 30.372 -4.536 -34.536 1.00 51.19 462 SER A CA 1
ATOM 3729 C C . SER A 1 462 ? 30.810 -3.087 -34.770 1.00 51.19 462 SER A C 1
ATOM 3731 O O . SER A 1 462 ? 31.108 -2.734 -35.903 1.00 51.19 462 SER A O 1
ATOM 3733 N N . SER A 1 463 ? 31.003 -2.289 -33.710 1.00 51.56 463 SER A N 1
ATOM 3734 C CA . SER A 1 463 ? 31.623 -0.955 -33.801 1.00 51.56 463 SER A CA 1
ATOM 3735 C C . SER A 1 463 ? 33.093 -1.024 -34.260 1.00 51.56 463 SER A C 1
ATOM 3737 O O . SER A 1 463 ? 33.530 -0.240 -35.104 1.00 51.56 463 SER A O 1
ATOM 3739 N N . CYS A 1 464 ? 33.859 -2.022 -33.796 1.00 50.47 464 CYS A N 1
ATOM 3740 C CA . CYS A 1 464 ? 35.240 -2.248 -34.243 1.00 50.47 464 CYS A CA 1
ATOM 3741 C C . CYS A 1 464 ? 35.324 -2.876 -35.656 1.00 50.47 464 CYS A C 1
ATOM 3743 O O . CYS A 1 464 ? 36.209 -2.523 -36.438 1.00 50.47 464 CYS A O 1
ATOM 3745 N N . ARG A 1 465 ? 34.371 -3.742 -36.047 1.00 49.59 465 ARG A N 1
ATOM 3746 C CA . ARG A 1 465 ? 34.256 -4.257 -37.426 1.00 49.59 465 ARG A CA 1
ATOM 3747 C C . ARG A 1 465 ? 33.767 -3.199 -38.412 1.00 49.59 465 ARG A C 1
ATOM 3749 O O . ARG A 1 465 ? 34.303 -3.172 -39.507 1.00 49.59 465 ARG A O 1
ATOM 3756 N N . LEU A 1 466 ? 32.875 -2.285 -38.025 1.00 49.59 466 LEU A N 1
ATOM 3757 C CA . LEU A 1 466 ? 32.472 -1.126 -38.839 1.00 49.59 466 LEU A CA 1
ATOM 3758 C C . LEU A 1 466 ? 33.633 -0.149 -39.083 1.00 49.59 466 LEU A C 1
ATOM 3760 O O . LEU A 1 466 ? 33.700 0.478 -40.138 1.00 49.59 466 LEU A O 1
ATOM 3764 N N . LYS A 1 467 ? 34.588 -0.041 -38.148 1.00 54.28 467 LYS A N 1
ATOM 3765 C CA . LYS A 1 467 ? 35.846 0.692 -38.377 1.00 54.28 467 LYS A CA 1
ATOM 3766 C C . LYS A 1 467 ? 36.817 -0.084 -39.274 1.00 54.28 467 LYS A C 1
ATOM 3768 O O . LYS A 1 467 ? 37.468 0.523 -40.116 1.00 54.28 467 LYS A O 1
ATOM 3773 N N . LYS A 1 468 ? 36.887 -1.417 -39.160 1.00 54.53 468 LYS A N 1
ATOM 3774 C CA . LYS A 1 468 ? 37.713 -2.247 -40.057 1.00 54.53 468 LYS A CA 1
ATOM 3775 C C . LYS A 1 468 ? 37.168 -2.319 -41.485 1.00 54.53 468 LYS A C 1
ATOM 3777 O O . LYS A 1 468 ? 37.976 -2.229 -42.396 1.00 54.53 468 LYS A O 1
ATOM 3782 N N . THR A 1 469 ? 35.854 -2.404 -41.698 1.00 51.34 469 THR A N 1
ATOM 3783 C CA . THR A 1 469 ? 35.256 -2.387 -43.045 1.00 51.34 469 THR A CA 1
ATOM 3784 C C . THR A 1 469 ? 35.363 -1.017 -43.704 1.00 51.34 469 THR A C 1
ATOM 3786 O O . THR A 1 469 ? 35.608 -0.955 -44.904 1.00 51.34 469 THR A O 1
ATOM 3789 N N . LYS A 1 470 ? 35.295 0.080 -42.933 1.00 54.97 470 LYS A N 1
ATOM 3790 C CA . LYS A 1 470 ? 35.659 1.416 -43.431 1.00 54.97 470 LYS A CA 1
ATOM 3791 C C . LYS A 1 470 ? 37.132 1.481 -43.839 1.00 54.97 470 LYS A C 1
ATOM 3793 O O . LYS A 1 470 ? 37.411 1.878 -44.959 1.00 54.97 470 LYS A O 1
ATOM 3798 N N . ASN A 1 471 ? 38.058 0.991 -43.013 1.00 53.03 471 ASN A N 1
ATOM 3799 C CA . ASN A 1 471 ? 39.488 1.025 -43.339 1.00 53.03 471 ASN A CA 1
ATOM 3800 C C . ASN A 1 471 ? 39.873 0.100 -44.511 1.00 53.03 471 ASN A C 1
ATOM 3802 O O . ASN A 1 471 ? 40.742 0.462 -45.298 1.00 53.03 471 ASN A O 1
ATOM 3806 N N . THR A 1 472 ? 39.222 -1.056 -44.684 1.00 53.59 472 THR A N 1
ATOM 3807 C CA . THR A 1 472 ? 39.431 -1.905 -45.869 1.00 53.59 472 THR A CA 1
ATOM 3808 C C . THR A 1 472 ? 38.750 -1.332 -47.108 1.00 53.59 472 THR A C 1
ATOM 3810 O O . THR A 1 472 ? 39.342 -1.380 -48.176 1.00 53.59 472 THR A O 1
ATOM 3813 N N . SER A 1 473 ? 37.566 -0.719 -46.993 1.00 48.88 473 SER A N 1
ATOM 3814 C CA . SER A 1 473 ? 36.918 -0.023 -48.116 1.00 48.88 473 SER A CA 1
ATOM 3815 C C . SER A 1 473 ? 37.748 1.173 -48.601 1.00 48.88 473 SER A C 1
ATOM 3817 O O . SER A 1 473 ? 37.830 1.407 -49.802 1.00 48.88 473 SER A O 1
ATOM 3819 N N . THR A 1 474 ? 38.423 1.890 -47.696 1.00 52.91 474 THR A N 1
ATOM 3820 C CA . THR A 1 474 ? 39.383 2.947 -48.055 1.00 52.91 474 THR A CA 1
ATOM 3821 C C . THR A 1 474 ? 40.680 2.371 -48.639 1.00 52.91 474 THR A C 1
ATOM 3823 O O . THR A 1 474 ? 41.234 2.945 -49.570 1.00 52.91 474 THR A O 1
ATOM 3826 N N . ALA A 1 475 ? 41.148 1.208 -48.172 1.00 53.59 475 ALA A N 1
ATOM 3827 C CA . ALA A 1 475 ? 42.308 0.527 -48.757 1.00 53.59 475 ALA A CA 1
ATOM 3828 C C . ALA A 1 475 ? 42.041 0.001 -50.184 1.00 53.59 475 ALA A C 1
ATOM 3830 O O . ALA A 1 475 ? 42.899 0.154 -51.050 1.00 53.59 475 ALA A O 1
ATOM 3831 N N . TYR A 1 476 ? 40.848 -0.535 -50.469 1.00 50.12 476 TYR A N 1
ATOM 3832 C CA . TYR A 1 476 ? 40.453 -0.935 -51.827 1.00 50.12 476 TYR A CA 1
ATOM 3833 C C . TYR A 1 476 ? 40.223 0.274 -52.753 1.00 50.12 476 TYR A C 1
ATOM 3835 O O . TYR A 1 476 ? 40.615 0.224 -53.916 1.00 50.12 476 TYR A O 1
ATOM 3843 N N . GLN A 1 477 ? 39.698 1.396 -52.241 1.00 54.34 477 GLN A N 1
ATOM 3844 C CA . GLN A 1 477 ? 39.626 2.653 -53.006 1.00 54.34 477 GLN A CA 1
ATOM 3845 C C . GLN A 1 477 ? 41.003 3.267 -53.312 1.00 54.34 477 GLN A C 1
ATOM 3847 O O . GLN A 1 477 ? 41.149 3.945 -54.326 1.00 54.34 477 GLN A O 1
ATOM 3852 N N . ASN A 1 478 ? 42.019 3.016 -52.482 1.00 52.50 478 ASN A N 1
ATOM 3853 C CA . ASN A 1 478 ? 43.382 3.503 -52.717 1.00 52.50 478 ASN A CA 1
ATOM 3854 C C . ASN A 1 478 ? 44.210 2.568 -53.618 1.00 52.50 478 ASN A C 1
ATOM 3856 O O . ASN A 1 478 ? 45.054 3.052 -54.365 1.00 52.50 478 ASN A O 1
ATOM 3860 N N . LEU A 1 479 ? 43.941 1.257 -53.624 1.00 51.31 479 LEU A N 1
ATOM 3861 C CA . LEU A 1 479 ? 44.571 0.303 -54.552 1.00 51.31 479 LEU A CA 1
ATOM 3862 C C . LEU A 1 479 ? 44.061 0.443 -55.998 1.00 51.31 479 LEU A C 1
ATOM 3864 O O . LEU A 1 479 ? 44.817 0.200 -56.932 1.00 51.31 479 LEU A O 1
ATOM 3868 N N . HIS A 1 480 ? 42.823 0.900 -56.210 1.00 47.12 480 HIS A N 1
ATOM 3869 C CA . HIS A 1 480 ? 42.310 1.223 -57.552 1.00 47.12 480 HIS A CA 1
ATOM 3870 C C . HIS A 1 480 ? 42.737 2.598 -58.087 1.00 47.12 480 HIS A C 1
ATOM 3872 O O . HIS A 1 480 ? 42.534 2.877 -59.264 1.00 47.12 480 HIS A O 1
ATOM 3878 N N . LYS A 1 481 ? 43.376 3.439 -57.265 1.00 49.59 481 LYS A N 1
ATOM 3879 C CA . LYS A 1 481 ? 43.956 4.724 -57.695 1.00 49.59 481 LYS A CA 1
ATOM 3880 C C . LYS A 1 481 ? 45.466 4.671 -57.960 1.00 49.59 481 LYS A C 1
ATOM 3882 O O . LYS A 1 481 ? 46.052 5.700 -58.264 1.00 49.59 481 LYS A O 1
ATOM 3887 N N . GLY A 1 482 ? 46.087 3.495 -57.844 1.00 46.44 482 GLY A N 1
ATOM 3888 C CA . GLY A 1 482 ? 47.526 3.290 -58.052 1.00 46.44 482 GLY A CA 1
ATOM 3889 C C . GLY A 1 482 ? 47.889 2.373 -59.224 1.00 46.44 482 GLY A C 1
ATOM 3890 O O . GLY A 1 482 ? 49.021 1.908 -59.270 1.00 46.44 482 GLY A O 1
ATOM 3891 N N . SER A 1 483 ? 46.953 2.066 -60.128 1.00 44.09 483 SER A N 1
ATOM 3892 C CA . SER A 1 483 ? 47.199 1.176 -61.276 1.00 44.09 483 SER A CA 1
ATOM 3893 C C . SER A 1 483 ? 46.686 1.752 -62.601 1.00 44.09 483 SER A C 1
ATOM 3895 O O . SER A 1 483 ? 46.087 1.027 -63.396 1.00 44.09 483 SER A O 1
ATOM 3897 N N . VAL A 1 484 ? 46.929 3.046 -62.830 1.00 42.50 484 VAL A N 1
ATOM 3898 C CA . VAL A 1 484 ? 46.883 3.681 -64.157 1.00 42.50 484 VAL A CA 1
ATOM 3899 C C . VAL A 1 484 ? 48.126 4.529 -64.341 1.00 42.50 484 VAL A C 1
ATOM 3901 O O . VAL A 1 484 ? 48.482 5.230 -63.367 1.00 42.50 484 VAL A O 1
#